Protein AF-A0A811TDB2-F1 (afdb_monomer)

pLDDT: mean 76.18, std 21.45, range [23.61, 97.19]

Structure (mmCIF, N/CA/C/O backbone):
data_AF-A0A811TDB2-F1
#
_entry.id   AF-A0A811TDB2-F1
#
loop_
_atom_site.group_PDB
_atom_site.id
_atom_site.type_symbol
_atom_site.label_atom_id
_atom_site.label_alt_id
_atom_site.label_comp_id
_atom_site.label_asym_id
_atom_site.label_entity_id
_atom_site.label_seq_id
_atom_site.pdbx_PDB_ins_code
_atom_site.Cartn_x
_atom_site.Cartn_y
_atom_site.Cartn_z
_atom_site.occupancy
_atom_site.B_iso_or_equiv
_atom_site.auth_seq_id
_atom_site.auth_comp_id
_atom_site.auth_asym_id
_atom_site.auth_atom_id
_atom_site.pdbx_PDB_model_num
ATOM 1 N N . MET A 1 1 ? 35.603 6.110 -30.743 1.00 74.31 1 MET A N 1
ATOM 2 C CA . MET A 1 1 ? 35.268 5.073 -31.745 1.00 74.31 1 MET A CA 1
ATOM 3 C C . MET A 1 1 ? 35.893 3.766 -31.295 1.00 74.31 1 MET A C 1
ATOM 5 O O . MET A 1 1 ? 37.059 3.781 -30.923 1.00 74.31 1 MET A O 1
ATOM 9 N N . GLY A 1 2 ? 35.122 2.682 -31.241 1.00 77.56 2 GLY A N 1
ATOM 10 C CA . GLY A 1 2 ? 35.653 1.339 -31.007 1.00 77.56 2 GLY A CA 1
ATOM 11 C C . GLY A 1 2 ? 36.126 0.688 -32.310 1.00 77.56 2 GLY A C 1
ATOM 12 O O . GLY A 1 2 ? 36.271 1.361 -33.329 1.00 77.56 2 GLY A O 1
ATOM 13 N N . ARG A 1 3 ? 36.375 -0.626 -32.281 1.00 86.50 3 ARG A N 1
ATOM 14 C CA . ARG A 1 3 ? 36.795 -1.385 -33.470 1.00 86.50 3 ARG A CA 1
ATOM 15 C C . ARG A 1 3 ? 35.679 -1.409 -34.512 1.00 86.50 3 ARG A C 1
ATOM 17 O O . ARG A 1 3 ? 34.558 -1.769 -34.180 1.00 86.50 3 ARG A O 1
ATOM 24 N N . ILE A 1 4 ? 36.000 -1.013 -35.740 1.00 89.75 4 ILE A N 1
ATOM 25 C CA . ILE A 1 4 ? 35.072 -1.058 -36.870 1.00 89.75 4 ILE A CA 1
ATOM 26 C C . ILE A 1 4 ? 35.074 -2.480 -37.421 1.00 89.75 4 ILE A C 1
ATOM 28 O O . ILE A 1 4 ? 36.105 -2.949 -37.901 1.00 89.75 4 ILE A O 1
ATOM 32 N N . ASP A 1 5 ? 33.920 -3.135 -37.372 1.00 89.62 5 ASP A N 1
ATOM 33 C CA . ASP A 1 5 ? 33.742 -4.475 -37.918 1.00 89.62 5 ASP A CA 1
ATOM 34 C C . ASP A 1 5 ? 33.111 -4.383 -39.303 1.00 89.62 5 ASP A C 1
ATOM 36 O O . ASP A 1 5 ? 32.053 -3.775 -39.488 1.00 89.62 5 ASP A O 1
ATOM 40 N N . VAL A 1 6 ? 33.756 -4.997 -40.292 1.00 89.25 6 VAL A N 1
ATOM 41 C CA . VAL A 1 6 ? 33.297 -4.978 -41.682 1.00 89.25 6 VAL A CA 1
ATOM 42 C C . VAL A 1 6 ? 33.141 -6.408 -42.174 1.00 89.25 6 VAL A C 1
ATOM 44 O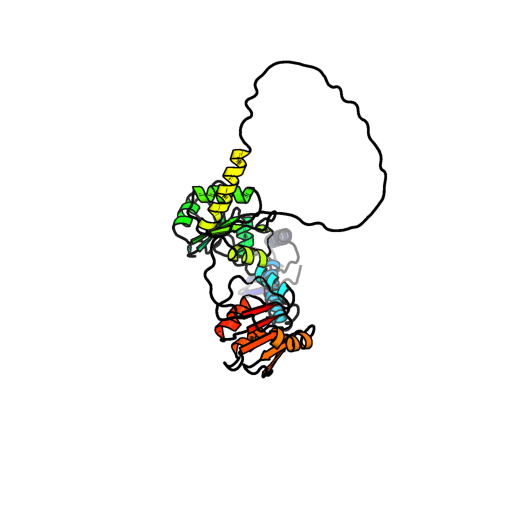 O . VAL A 1 6 ? 34.117 -7.141 -42.303 1.00 89.25 6 VAL A O 1
ATOM 47 N N . ASN A 1 7 ? 31.906 -6.794 -42.485 1.00 90.31 7 ASN A N 1
ATOM 48 C CA . ASN A 1 7 ? 31.605 -8.087 -43.094 1.00 90.31 7 ASN A CA 1
ATOM 49 C C . ASN A 1 7 ? 31.335 -7.891 -44.579 1.00 90.31 7 ASN A C 1
ATOM 51 O O . ASN A 1 7 ? 30.312 -7.311 -44.935 1.00 90.31 7 ASN A O 1
ATOM 55 N N . ILE A 1 8 ? 32.229 -8.383 -45.435 1.00 89.50 8 ILE A N 1
ATOM 56 C CA . ILE A 1 8 ? 32.137 -8.244 -46.893 1.00 89.50 8 ILE A CA 1
ATOM 57 C C . ILE A 1 8 ? 31.931 -9.617 -47.521 1.00 89.50 8 ILE A C 1
ATOM 59 O O . ILE A 1 8 ? 32.607 -10.584 -47.180 1.00 89.50 8 ILE A O 1
ATOM 63 N N . LYS A 1 9 ? 31.022 -9.682 -48.489 1.00 88.50 9 LYS A N 1
ATOM 64 C CA . LYS A 1 9 ? 30.892 -10.788 -49.434 1.00 88.50 9 LYS A CA 1
ATOM 65 C C . LYS A 1 9 ? 31.183 -10.251 -50.827 1.00 88.50 9 LYS A C 1
ATOM 67 O O . LYS A 1 9 ? 30.605 -9.242 -51.232 1.00 88.50 9 LYS A O 1
ATOM 72 N N . SER A 1 10 ? 32.083 -10.913 -51.543 1.00 85.56 10 SER A N 1
ATOM 73 C CA . SER A 1 10 ? 32.428 -10.558 -52.918 1.00 85.56 10 SER A CA 1
ATOM 74 C C . SER A 1 10 ? 31.917 -11.632 -53.868 1.00 85.56 10 SER A C 1
ATOM 76 O O . SER A 1 10 ? 32.096 -12.822 -53.612 1.00 85.56 10 SER A O 1
ATOM 78 N N . SER A 1 11 ? 31.247 -11.220 -54.941 1.00 83.44 11 SER A N 1
ATOM 79 C CA . SER A 1 11 ? 30.780 -12.110 -56.003 1.00 83.44 11 SER A CA 1
ATOM 80 C C . SER A 1 11 ? 30.765 -11.364 -57.335 1.00 83.44 11 SER A C 1
ATOM 82 O O . SER A 1 11 ? 30.323 -10.217 -57.403 1.00 83.44 11 SER A O 1
ATOM 84 N N . ALA A 1 12 ? 31.271 -12.008 -58.391 1.00 76.44 12 ALA A N 1
ATOM 85 C CA . ALA A 1 12 ? 31.285 -11.485 -59.762 1.00 76.44 12 ALA A CA 1
ATOM 86 C C . ALA A 1 12 ? 31.819 -10.036 -59.895 1.00 76.44 12 ALA A C 1
ATOM 88 O O . ALA A 1 12 ? 31.249 -9.213 -60.609 1.00 76.44 12 ALA A O 1
ATOM 89 N N . GLY A 1 13 ? 32.901 -9.703 -59.178 1.00 81.19 13 GLY A N 1
ATOM 90 C CA . GLY A 1 13 ? 33.545 -8.382 -59.247 1.00 81.19 13 GLY A CA 1
ATOM 91 C C . GLY A 1 13 ? 32.824 -7.259 -58.491 1.00 81.19 13 GLY A C 1
ATOM 92 O O . GLY A 1 13 ? 33.271 -6.115 -58.541 1.00 81.19 13 GLY A O 1
ATOM 93 N N . LYS A 1 14 ? 31.739 -7.563 -57.766 1.00 83.62 14 LYS A N 1
ATOM 94 C CA . LYS A 1 14 ? 31.059 -6.633 -56.856 1.00 83.62 14 LYS A CA 1
ATOM 95 C C . LYS A 1 14 ? 31.201 -7.107 -55.414 1.00 83.62 14 LYS A C 1
ATOM 97 O O . LYS A 1 14 ? 31.112 -8.299 -55.126 1.00 83.62 14 LYS A O 1
ATOM 102 N N . SER A 1 15 ? 31.392 -6.158 -54.506 1.00 87.81 15 SER A N 1
ATOM 103 C CA . SER A 1 15 ? 31.511 -6.418 -53.072 1.00 87.81 15 SER A CA 1
ATOM 104 C C . SER A 1 15 ? 30.364 -5.744 -52.337 1.00 87.81 15 SER A C 1
ATOM 106 O O . SER A 1 15 ? 30.145 -4.545 -52.484 1.00 87.81 15 SER A O 1
ATOM 108 N N . THR A 1 16 ? 29.633 -6.519 -51.545 1.00 89.25 16 THR A N 1
ATOM 109 C CA . THR A 1 16 ? 28.540 -6.038 -50.694 1.00 89.25 16 THR A CA 1
ATOM 110 C C . THR A 1 16 ? 28.841 -6.411 -49.257 1.00 89.25 16 THR A C 1
ATOM 112 O O . THR A 1 16 ? 29.278 -7.534 -48.996 1.00 89.25 16 THR A O 1
ATOM 115 N N . GLY A 1 17 ? 28.601 -5.507 -48.316 1.00 90.50 17 GLY A N 1
ATOM 116 C CA . GLY A 1 17 ? 28.924 -5.772 -46.925 1.00 90.50 17 GLY A CA 1
ATOM 117 C C . GLY A 1 17 ? 28.197 -4.880 -45.939 1.00 90.50 17 GLY A C 1
ATOM 118 O O . GLY A 1 17 ? 27.557 -3.902 -46.314 1.00 90.50 17 GLY A O 1
ATOM 119 N N . THR A 1 18 ? 28.310 -5.237 -44.665 1.00 91.88 18 THR A N 1
ATOM 120 C CA . THR A 1 18 ? 27.770 -4.472 -43.541 1.00 91.88 18 THR A CA 1
ATOM 121 C C . THR A 1 18 ? 28.913 -3.948 -42.687 1.00 91.88 18 THR A C 1
ATOM 123 O O . THR A 1 18 ? 29.782 -4.727 -42.285 1.00 91.88 18 THR A O 1
ATOM 126 N N . ILE A 1 19 ? 28.883 -2.652 -42.381 1.00 91.19 19 ILE A N 1
ATOM 127 C CA . ILE A 1 19 ? 29.838 -1.978 -41.499 1.00 91.19 19 ILE A CA 1
ATOM 128 C C . ILE A 1 19 ? 29.154 -1.764 -40.145 1.00 91.19 19 ILE A C 1
ATOM 130 O O . ILE A 1 19 ? 28.069 -1.189 -40.084 1.00 91.19 19 ILE A O 1
ATOM 134 N N . SER A 1 20 ? 29.775 -2.228 -39.065 1.00 90.81 20 SER A N 1
ATOM 135 C CA . SER A 1 20 ? 29.333 -1.995 -37.688 1.00 90.81 20 SER A CA 1
ATOM 136 C C . SER A 1 20 ? 30.367 -1.147 -36.960 1.00 90.81 20 SER A C 1
ATOM 138 O O . SER A 1 20 ? 31.520 -1.546 -36.812 1.00 90.81 20 SER A O 1
ATOM 140 N N . ILE A 1 21 ? 29.953 0.038 -36.508 1.00 90.25 21 ILE A N 1
ATOM 141 C CA . ILE A 1 21 ? 30.828 0.997 -35.828 1.00 90.25 21 ILE A CA 1
ATOM 142 C C . ILE A 1 21 ? 30.331 1.188 -34.393 1.00 90.25 21 ILE A C 1
ATOM 144 O O . ILE A 1 21 ? 29.349 1.899 -34.171 1.00 90.25 21 ILE A O 1
ATOM 148 N N . PRO A 1 22 ? 30.988 0.583 -33.391 1.00 88.12 22 PRO A N 1
ATOM 149 C CA . PRO A 1 22 ? 30.700 0.878 -32.000 1.00 88.12 22 PRO A CA 1
ATOM 150 C C . PRO A 1 22 ? 31.203 2.286 -31.666 1.00 88.12 22 PRO A C 1
ATOM 152 O O . PRO A 1 22 ? 32.390 2.601 -31.787 1.00 88.12 22 PRO A O 1
ATOM 155 N N . SER A 1 23 ? 30.294 3.142 -31.213 1.00 83.81 23 SER A N 1
ATOM 156 C CA . SER A 1 23 ? 30.590 4.517 -30.817 1.00 83.81 23 SER A CA 1
ATOM 157 C C . SER A 1 23 ? 30.381 4.701 -29.316 1.00 83.81 23 SER A C 1
ATOM 159 O O . SER A 1 23 ? 29.419 4.195 -28.742 1.00 83.81 23 SER A O 1
ATOM 161 N N . SER A 1 24 ? 31.290 5.435 -28.675 1.00 85.00 24 SER A N 1
ATOM 162 C CA . SER A 1 24 ? 31.119 5.930 -27.305 1.00 85.00 24 SER A CA 1
ATOM 163 C C . SER A 1 24 ? 30.490 7.326 -27.261 1.00 85.00 24 SER A C 1
ATOM 165 O O . SER A 1 24 ? 30.275 7.834 -26.162 1.00 85.00 24 SER A O 1
ATOM 167 N N . LEU A 1 25 ? 30.229 7.931 -28.423 1.00 85.06 25 LEU A N 1
ATOM 168 C CA . LEU A 1 25 ? 29.674 9.275 -28.565 1.00 85.06 25 LEU A CA 1
ATOM 169 C C . LEU A 1 25 ? 28.184 9.310 -28.208 1.00 85.06 25 LEU A C 1
ATOM 171 O O . LEU A 1 25 ? 27.525 8.268 -28.102 1.00 85.06 25 LEU A O 1
ATOM 175 N N . ASP A 1 26 ? 27.656 10.518 -28.043 1.00 81.06 26 ASP A N 1
ATOM 176 C CA . ASP A 1 26 ? 26.236 10.718 -27.777 1.00 81.06 26 ASP A CA 1
ATOM 177 C C . ASP A 1 26 ? 25.383 10.508 -29.032 1.00 81.06 26 ASP A C 1
ATOM 179 O O . ASP A 1 26 ? 25.883 10.406 -30.157 1.00 81.06 26 ASP A O 1
ATOM 183 N N . LYS A 1 27 ? 24.061 10.398 -28.847 1.00 83.88 27 LYS A N 1
ATOM 184 C CA . LYS A 1 27 ? 23.115 10.096 -29.937 1.00 83.88 27 LYS A CA 1
ATOM 185 C C . LYS A 1 27 ? 23.208 11.110 -31.078 1.00 83.88 27 LYS A C 1
ATOM 187 O O . LYS A 1 27 ? 23.154 10.716 -32.240 1.00 83.88 27 LYS A O 1
ATOM 192 N N . ILE A 1 28 ? 23.375 12.390 -30.746 1.00 86.25 28 ILE A N 1
ATOM 193 C CA . ILE A 1 28 ? 23.476 13.479 -31.725 1.00 86.25 28 ILE A CA 1
ATOM 194 C C . ILE A 1 28 ? 24.771 13.335 -32.529 1.00 86.25 28 ILE A C 1
ATOM 196 O O . ILE A 1 28 ? 24.731 13.230 -33.751 1.00 86.25 28 ILE A O 1
ATOM 200 N N . GLU A 1 29 ? 25.910 13.226 -31.850 1.00 86.69 29 GLU A N 1
ATOM 201 C CA . GLU A 1 29 ? 27.228 13.089 -32.480 1.00 86.69 29 GLU A CA 1
ATOM 202 C C . GLU A 1 29 ? 27.344 11.812 -33.325 1.00 86.69 29 GLU A C 1
ATOM 204 O O . GLU A 1 29 ? 27.870 11.833 -34.437 1.00 86.69 29 GLU A O 1
ATOM 209 N N . THR A 1 30 ? 26.792 10.699 -32.833 1.00 89.38 30 THR A N 1
ATOM 210 C CA . THR A 1 30 ? 26.754 9.426 -33.566 1.00 89.38 30 THR A CA 1
ATOM 211 C C . THR A 1 30 ? 25.885 9.532 -34.821 1.00 89.38 30 THR A C 1
ATOM 213 O O . THR A 1 30 ? 26.233 8.953 -35.847 1.00 89.38 30 THR A O 1
ATOM 216 N N . SER A 1 31 ? 24.794 10.303 -34.776 1.00 89.12 31 SER A N 1
ATOM 217 C CA . SER A 1 31 ? 23.929 10.531 -35.943 1.00 89.12 31 SER A CA 1
ATOM 218 C C . SER A 1 31 ? 24.616 11.395 -37.001 1.00 89.12 31 SER A C 1
ATOM 220 O O . SER A 1 31 ? 24.553 11.074 -38.185 1.00 89.12 31 SER A O 1
ATOM 222 N N . VAL A 1 32 ? 25.332 12.445 -36.583 1.00 90.38 32 VAL A N 1
ATOM 223 C CA . VAL A 1 32 ? 26.129 13.288 -37.492 1.00 90.38 32 VAL A CA 1
ATOM 224 C C . VAL A 1 32 ? 27.234 12.476 -38.168 1.00 90.38 32 VAL A C 1
ATOM 226 O O . VAL A 1 32 ? 27.446 12.593 -39.376 1.00 90.38 32 VAL A O 1
ATOM 229 N N . LEU A 1 33 ? 27.915 11.608 -37.416 1.00 89.81 33 LEU A N 1
ATOM 230 C CA . LEU A 1 33 ? 28.925 10.714 -37.977 1.00 89.81 33 LEU A CA 1
ATOM 231 C C . LEU A 1 33 ? 28.322 9.721 -38.979 1.00 89.81 33 LEU A C 1
ATOM 233 O O . LEU A 1 33 ? 28.899 9.509 -40.042 1.00 89.81 33 LEU A O 1
ATOM 237 N N . ALA A 1 34 ? 27.172 9.125 -38.658 1.00 90.44 34 ALA A N 1
ATOM 238 C CA . ALA A 1 34 ? 26.494 8.197 -39.557 1.00 90.44 34 ALA A CA 1
ATOM 239 C C . ALA A 1 34 ? 26.111 8.887 -40.877 1.00 90.44 34 ALA A C 1
ATOM 241 O O . ALA A 1 34 ? 26.430 8.367 -41.944 1.00 90.44 34 ALA A O 1
ATOM 242 N N . ALA A 1 35 ? 25.535 10.092 -40.804 1.00 91.38 35 ALA A N 1
ATOM 243 C CA . ALA A 1 35 ? 25.214 10.904 -41.981 1.00 91.38 35 ALA A CA 1
ATOM 244 C C . ALA A 1 35 ? 26.464 11.265 -42.795 1.00 91.38 35 ALA A C 1
ATOM 246 O O . ALA A 1 35 ? 26.443 11.230 -44.020 1.00 91.38 35 ALA A O 1
ATOM 247 N N . SER A 1 36 ? 27.585 11.541 -42.125 1.00 91.69 36 SER A N 1
ATOM 248 C CA . SER A 1 36 ? 28.857 11.812 -42.804 1.00 91.69 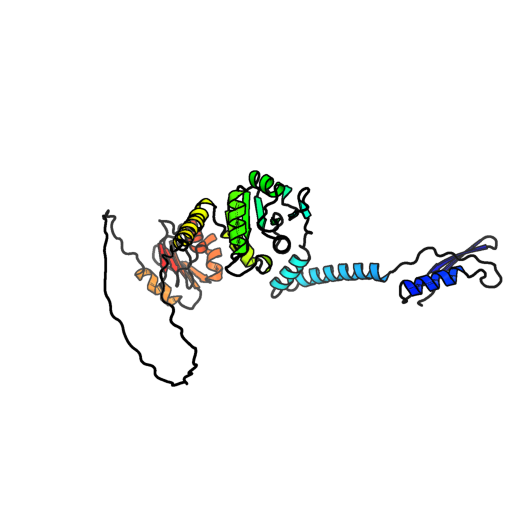36 SER A CA 1
ATOM 249 C C . SER A 1 36 ? 29.356 10.588 -43.585 1.00 91.69 36 SER A C 1
ATOM 251 O O . SER A 1 36 ? 29.844 10.725 -44.703 1.00 91.69 36 SER A O 1
ATOM 253 N N . LEU A 1 37 ? 29.196 9.375 -43.047 1.00 89.81 37 LEU A N 1
ATOM 254 C CA . LEU A 1 37 ? 29.610 8.138 -43.724 1.00 89.81 37 LEU A CA 1
ATOM 255 C C . LEU A 1 37 ? 28.739 7.800 -44.938 1.00 89.81 37 LEU A C 1
ATOM 257 O O . LEU A 1 37 ? 29.227 7.194 -45.886 1.00 89.81 37 LEU A O 1
ATOM 261 N N . GLU A 1 38 ? 27.475 8.214 -44.934 1.00 92.50 38 GLU A N 1
ATOM 262 C CA . GLU A 1 38 ? 26.554 8.053 -46.065 1.00 92.50 38 GLU A CA 1
ATOM 263 C C . GLU A 1 38 ? 26.951 8.914 -47.278 1.00 92.50 38 GLU A C 1
ATOM 265 O O . GLU A 1 38 ? 26.619 8.577 -48.411 1.00 92.50 38 GLU A O 1
ATOM 270 N N . THR A 1 39 ? 27.737 9.978 -47.074 1.00 91.19 39 THR A N 1
ATOM 271 C CA . THR A 1 39 ? 28.241 10.817 -48.175 1.00 91.19 39 THR A CA 1
ATOM 272 C C . THR A 1 39 ? 29.425 10.208 -48.935 1.00 91.19 39 THR A C 1
ATOM 274 O O . THR A 1 39 ? 29.844 10.756 -49.953 1.00 91.19 39 THR A O 1
ATOM 277 N N . ILE A 1 40 ? 29.976 9.081 -48.469 1.00 90.56 40 ILE A N 1
ATOM 278 C CA . ILE A 1 40 ? 31.114 8.418 -49.115 1.00 90.56 40 ILE A CA 1
ATOM 279 C C . ILE A 1 40 ? 30.643 7.699 -50.385 1.00 90.56 40 ILE A C 1
ATOM 281 O O . ILE A 1 40 ? 29.962 6.674 -50.338 1.00 90.56 40 ILE A O 1
ATOM 285 N N . ASP A 1 41 ? 31.085 8.205 -51.530 1.00 91.81 41 ASP A N 1
ATOM 286 C CA . ASP A 1 41 ? 30.780 7.698 -52.870 1.00 91.81 41 ASP A CA 1
ATOM 287 C C . ASP A 1 41 ? 31.856 6.740 -53.421 1.00 91.81 41 ASP A C 1
ATOM 289 O O . ASP A 1 41 ? 31.705 6.153 -54.499 1.00 91.81 41 ASP A O 1
ATOM 293 N N . ARG A 1 42 ? 32.969 6.569 -52.695 1.00 90.06 42 ARG A N 1
ATOM 294 C CA . ARG A 1 42 ? 34.119 5.782 -53.154 1.00 90.06 42 ARG A CA 1
ATOM 295 C C . ARG A 1 42 ? 34.890 5.125 -52.017 1.00 90.06 42 ARG A C 1
ATOM 297 O O . ARG A 1 42 ? 35.242 5.773 -51.035 1.00 90.06 42 ARG A O 1
ATOM 304 N N . ILE A 1 43 ? 35.244 3.853 -52.200 1.00 87.38 43 ILE A N 1
ATOM 305 C CA . ILE A 1 43 ? 36.133 3.106 -51.302 1.00 87.38 43 ILE A CA 1
ATOM 306 C C . ILE A 1 43 ? 37.265 2.512 -52.144 1.00 87.38 43 ILE A C 1
ATOM 308 O O . ILE A 1 43 ? 37.061 1.612 -52.962 1.00 87.38 43 ILE A O 1
ATOM 312 N N . GLY A 1 44 ? 38.480 3.027 -51.947 1.00 85.81 44 GLY A N 1
ATOM 313 C CA . GLY A 1 44 ? 39.629 2.673 -52.779 1.00 85.81 44 GLY A CA 1
ATOM 314 C C . GLY A 1 44 ? 39.413 3.090 -54.245 1.00 85.81 44 GLY A C 1
ATOM 315 O O . GLY A 1 44 ? 38.963 4.209 -54.492 1.00 85.81 44 GLY A O 1
ATOM 316 N N . PRO A 1 45 ? 39.721 2.228 -55.234 1.00 86.50 45 PRO A N 1
ATOM 317 C CA . PRO A 1 45 ? 39.514 2.543 -56.649 1.00 86.50 45 PRO A CA 1
ATOM 318 C C . PRO A 1 45 ? 38.058 2.358 -57.119 1.00 86.50 45 PRO A C 1
ATOM 320 O O . PRO A 1 45 ? 37.739 2.705 -58.254 1.00 86.50 45 PRO A O 1
ATOM 323 N N . CYS A 1 46 ? 37.177 1.805 -56.280 1.00 86.06 46 CYS A N 1
ATOM 324 C CA . CYS A 1 46 ? 35.824 1.408 -56.665 1.00 86.06 46 CYS A CA 1
ATOM 325 C C . CYS A 1 46 ? 34.776 2.425 -56.202 1.00 86.06 46 CYS A C 1
ATOM 327 O O . CYS A 1 46 ? 34.837 2.933 -55.081 1.00 86.06 46 CYS A O 1
ATOM 329 N N . VAL A 1 47 ? 33.772 2.665 -57.048 1.00 88.62 47 VAL A N 1
ATOM 330 C CA . VAL A 1 47 ? 32.570 3.423 -56.672 1.00 88.62 47 VAL A CA 1
ATOM 331 C C . VAL A 1 47 ? 31.774 2.613 -55.650 1.00 88.62 47 VAL A C 1
ATOM 333 O O . VAL A 1 47 ? 31.584 1.406 -55.822 1.00 88.62 47 VAL A O 1
ATOM 336 N N . SER A 1 48 ? 31.315 3.273 -54.593 1.00 89.56 48 SER A N 1
ATOM 337 C CA . SER A 1 48 ? 30.555 2.659 -53.508 1.00 89.56 48 SER A CA 1
ATOM 338 C C . SER A 1 48 ? 29.338 3.494 -53.152 1.00 89.56 48 SER A C 1
ATOM 340 O O . SER A 1 48 ? 29.336 4.710 -53.297 1.00 89.56 48 SER A O 1
ATOM 342 N N . THR A 1 49 ? 28.317 2.840 -52.617 1.00 90.75 49 THR A N 1
ATOM 343 C CA . THR A 1 49 ? 27.178 3.517 -52.001 1.00 90.75 49 THR A CA 1
ATOM 344 C C . THR A 1 49 ? 27.051 2.985 -50.587 1.00 90.75 49 THR A C 1
ATOM 346 O O . THR A 1 49 ? 26.950 1.773 -50.389 1.00 90.75 49 THR A O 1
ATOM 349 N N . ILE A 1 50 ? 27.106 3.885 -49.612 1.00 92.25 50 ILE A N 1
ATOM 350 C CA . ILE A 1 50 ? 26.891 3.571 -48.202 1.00 92.25 50 ILE A CA 1
ATOM 351 C C . ILE A 1 50 ? 25.518 4.117 -47.830 1.00 92.25 50 ILE A C 1
ATOM 353 O O . ILE A 1 50 ? 25.174 5.216 -48.238 1.00 92.25 50 ILE A O 1
ATOM 357 N N . SER A 1 51 ? 24.737 3.350 -47.076 1.00 91.94 51 SER A N 1
ATOM 358 C CA . SER A 1 51 ? 23.446 3.788 -46.541 1.00 91.94 51 SER A CA 1
ATOM 359 C C . SER A 1 51 ? 23.336 3.400 -45.074 1.00 91.94 51 SER A C 1
ATOM 361 O O . SER A 1 51 ? 23.734 2.288 -44.699 1.00 91.94 51 SER A O 1
ATOM 363 N N . ILE A 1 52 ? 22.772 4.273 -44.244 1.00 92.88 52 ILE A N 1
ATOM 364 C CA . ILE A 1 52 ? 22.603 3.991 -42.813 1.00 92.88 52 ILE A CA 1
ATOM 365 C C . ILE A 1 52 ? 21.463 2.985 -42.628 1.00 92.88 52 ILE A C 1
ATOM 367 O O . ILE A 1 52 ? 20.318 3.254 -42.976 1.00 92.88 52 ILE A O 1
ATOM 371 N N . SER A 1 53 ? 21.754 1.821 -42.042 1.00 91.19 53 SER A N 1
ATOM 372 C CA . SER A 1 53 ? 20.726 0.809 -41.755 1.00 91.19 53 SER A CA 1
ATOM 373 C C . SER A 1 53 ? 19.986 1.075 -40.444 1.00 91.19 53 SER A C 1
ATOM 375 O O . SER A 1 53 ? 18.761 1.013 -40.394 1.00 91.19 53 SER A O 1
ATOM 377 N N . ARG A 1 54 ? 20.727 1.345 -39.363 1.00 87.56 54 ARG A N 1
ATOM 378 C CA . ARG A 1 54 ? 20.190 1.649 -38.031 1.00 87.56 54 ARG A CA 1
ATOM 379 C C . ARG A 1 54 ? 21.246 2.292 -37.136 1.00 87.56 54 ARG A C 1
ATOM 381 O O . ARG A 1 54 ? 22.421 1.939 -37.212 1.00 87.56 54 ARG A O 1
ATOM 388 N N . VAL A 1 55 ? 20.808 3.175 -36.241 1.00 86.94 55 VAL A N 1
ATOM 389 C CA . VAL A 1 55 ? 21.621 3.742 -35.153 1.00 86.94 55 VAL A CA 1
ATOM 390 C C . VAL A 1 55 ? 20.990 3.312 -33.831 1.00 86.94 55 VAL A C 1
ATOM 392 O O . VAL A 1 55 ? 19.829 3.621 -33.573 1.00 86.94 55 VAL A O 1
ATOM 395 N N . GLU A 1 56 ? 21.724 2.562 -33.008 1.00 81.19 56 GLU A N 1
ATOM 396 C CA . GLU A 1 56 ? 21.164 1.865 -31.842 1.00 81.19 56 GLU A CA 1
ATOM 397 C C . GLU A 1 56 ? 21.951 2.184 -30.558 1.00 81.19 56 GLU A C 1
ATOM 399 O O . GLU A 1 56 ? 23.170 2.017 -30.493 1.00 81.19 56 GLU A O 1
ATOM 404 N N . ASP A 1 57 ? 21.254 2.639 -29.511 1.00 80.94 57 ASP A N 1
ATOM 405 C CA . ASP A 1 57 ? 21.858 2.919 -28.202 1.00 80.94 57 ASP A CA 1
ATOM 406 C C . ASP A 1 57 ? 21.902 1.651 -27.339 1.00 80.94 57 ASP A C 1
ATOM 408 O O . ASP A 1 57 ? 20.994 1.353 -26.553 1.00 80.94 57 ASP A O 1
ATOM 412 N N . VAL A 1 58 ? 23.016 0.929 -27.442 1.00 74.00 58 VAL A N 1
ATOM 413 C CA . VAL A 1 58 ? 23.277 -0.289 -26.663 1.00 74.00 58 VAL A CA 1
ATOM 414 C C . VAL A 1 58 ? 23.394 -0.046 -25.150 1.00 74.00 58 VAL A C 1
ATOM 416 O O . VAL A 1 58 ? 23.282 -1.002 -24.378 1.00 74.00 58 VAL A O 1
ATOM 419 N N . ARG A 1 59 ? 23.583 1.202 -24.681 1.00 69.62 59 ARG A N 1
ATOM 420 C CA . ARG A 1 59 ? 23.634 1.522 -23.240 1.00 69.62 59 ARG A CA 1
ATOM 421 C C . ARG A 1 59 ? 22.255 1.433 -22.600 1.00 69.62 59 ARG A C 1
ATOM 423 O O . ARG A 1 59 ? 22.169 1.145 -21.412 1.00 69.62 59 ARG A O 1
ATOM 430 N N . SER A 1 60 ? 21.187 1.701 -23.349 1.00 63.94 60 SER A N 1
ATOM 431 C CA . SER A 1 60 ? 19.811 1.583 -22.847 1.00 63.94 60 SER A CA 1
ATOM 432 C C . SER A 1 60 ? 19.421 0.116 -22.604 1.00 63.94 60 SER A C 1
ATOM 434 O O . SER A 1 60 ? 18.923 -0.225 -21.532 1.00 63.94 60 SER A O 1
ATOM 436 N N . SER A 1 61 ? 19.770 -0.768 -23.543 1.00 64.75 61 SER A N 1
ATOM 437 C CA . SER A 1 61 ? 19.525 -2.212 -23.448 1.00 64.75 61 SER A CA 1
ATOM 438 C C . SER A 1 61 ? 20.393 -2.887 -22.373 1.00 64.75 61 SER A C 1
ATOM 440 O O . SER A 1 61 ? 19.877 -3.608 -21.517 1.00 64.75 61 SER A O 1
ATOM 442 N N . LYS A 1 62 ? 21.697 -2.565 -22.309 1.00 72.44 62 LYS A N 1
ATOM 443 C CA . LYS A 1 62 ? 22.585 -3.068 -21.243 1.00 72.44 62 LYS A CA 1
ATOM 444 C C . LYS A 1 62 ? 22.198 -2.557 -19.858 1.00 72.44 62 LYS A C 1
ATOM 446 O O . LYS A 1 62 ? 22.266 -3.324 -18.907 1.00 72.44 62 LYS A O 1
ATOM 451 N N . ARG A 1 63 ? 21.751 -1.299 -19.719 1.00 72.38 63 ARG A N 1
ATOM 452 C CA . ARG A 1 63 ? 21.243 -0.786 -18.432 1.00 72.38 63 ARG A CA 1
ATOM 453 C C . ARG A 1 63 ? 20.075 -1.619 -17.917 1.00 72.38 63 ARG A C 1
ATOM 455 O O . ARG A 1 63 ? 20.056 -1.938 -16.736 1.00 72.38 63 ARG A O 1
ATOM 462 N N . LYS A 1 64 ? 19.150 -2.024 -18.792 1.00 71.56 64 LYS A N 1
ATOM 463 C CA . LYS A 1 64 ? 18.030 -2.893 -18.412 1.00 71.56 64 LYS A CA 1
ATOM 464 C C . LYS A 1 64 ? 18.513 -4.257 -17.907 1.00 71.56 64 LYS A C 1
ATOM 466 O O . LYS A 1 64 ? 18.126 -4.666 -16.822 1.00 71.56 64 LYS A O 1
ATOM 471 N N . GLN A 1 65 ? 19.447 -4.890 -18.619 1.00 78.62 65 GLN A N 1
ATOM 472 C CA . GLN A 1 65 ? 20.061 -6.153 -18.183 1.00 78.62 65 GLN A CA 1
ATOM 473 C C . GLN A 1 65 ? 20.822 -6.023 -16.855 1.00 78.62 65 GLN A C 1
ATOM 475 O O . GLN A 1 65 ? 20.759 -6.921 -16.021 1.00 78.62 65 GLN A O 1
ATOM 480 N N . VAL A 1 66 ? 21.519 -4.904 -16.634 1.00 74.06 66 VAL A N 1
ATOM 481 C CA . VAL A 1 66 ? 22.208 -4.612 -15.367 1.00 74.06 66 VAL A CA 1
ATOM 482 C C . VAL A 1 66 ? 21.205 -4.449 -14.227 1.00 74.06 66 VAL A C 1
ATOM 484 O O . VAL A 1 66 ? 21.425 -4.996 -13.152 1.00 74.06 66 VAL A O 1
ATOM 487 N N . ILE A 1 67 ? 20.090 -3.753 -14.460 1.00 74.31 67 ILE A N 1
ATOM 488 C CA . ILE A 1 67 ? 19.016 -3.587 -13.473 1.00 74.31 67 ILE A CA 1
ATOM 489 C C . ILE A 1 67 ? 18.379 -4.938 -13.133 1.00 74.31 67 ILE A C 1
ATOM 491 O O . ILE A 1 67 ? 18.226 -5.258 -11.957 1.00 74.31 67 ILE A O 1
ATOM 495 N N . ASP A 1 68 ? 18.045 -5.750 -14.134 1.00 77.19 68 ASP A N 1
ATOM 496 C CA . ASP A 1 68 ? 17.424 -7.060 -13.914 1.00 77.19 68 ASP A CA 1
ATOM 497 C C . ASP A 1 68 ? 18.391 -8.031 -13.217 1.00 77.19 68 ASP A C 1
ATOM 499 O O . ASP A 1 68 ? 17.996 -8.756 -12.302 1.00 77.19 68 ASP A O 1
ATOM 503 N N . ARG A 1 69 ? 19.687 -7.985 -13.556 1.00 85.38 69 ARG A N 1
ATOM 504 C CA . ARG A 1 69 ? 20.713 -8.768 -12.856 1.00 85.38 69 ARG A CA 1
ATOM 505 C C . ARG A 1 69 ? 20.922 -8.296 -11.418 1.00 85.38 69 ARG A C 1
ATOM 507 O O . ARG A 1 69 ? 21.071 -9.138 -10.539 1.00 85.38 69 ARG A O 1
ATOM 514 N N . ALA A 1 70 ? 20.911 -6.989 -11.165 1.00 75.69 70 ALA A N 1
ATOM 515 C CA . ALA A 1 70 ? 21.012 -6.438 -9.815 1.00 75.69 70 ALA A CA 1
ATOM 516 C C . ALA A 1 70 ? 19.818 -6.857 -8.943 1.00 75.69 70 ALA A C 1
ATOM 518 O O . ALA A 1 70 ? 20.018 -7.245 -7.796 1.00 75.69 70 ALA A O 1
ATOM 519 N N . LYS A 1 71 ? 18.597 -6.865 -9.499 1.00 75.38 71 LYS A N 1
ATOM 520 C CA . LYS A 1 71 ? 17.406 -7.395 -8.813 1.00 75.38 71 LYS A CA 1
ATOM 521 C C . LYS A 1 71 ? 17.583 -8.861 -8.422 1.00 75.38 71 LYS A C 1
ATOM 523 O O . LYS A 1 71 ? 17.311 -9.204 -7.280 1.00 75.38 71 LYS A O 1
ATOM 528 N N . ALA A 1 72 ? 18.070 -9.698 -9.339 1.00 76.81 72 ALA A N 1
ATOM 529 C CA . ALA A 1 72 ? 18.317 -11.113 -9.062 1.00 76.81 72 ALA A CA 1
ATOM 530 C C . ALA A 1 72 ? 19.377 -11.320 -7.964 1.00 76.81 72 ALA A C 1
ATOM 532 O O . ALA A 1 72 ? 19.138 -12.064 -7.027 1.00 76.81 72 ALA A O 1
ATOM 533 N N . ILE A 1 73 ? 20.505 -10.602 -8.027 1.00 75.12 73 ILE A N 1
ATOM 534 C CA . ILE A 1 73 ? 21.572 -10.685 -7.010 1.00 75.12 73 ILE A CA 1
ATOM 535 C C . ILE A 1 73 ? 21.056 -10.296 -5.622 1.00 75.12 73 ILE A C 1
ATOM 537 O O . ILE A 1 73 ? 21.421 -10.914 -4.628 1.00 75.12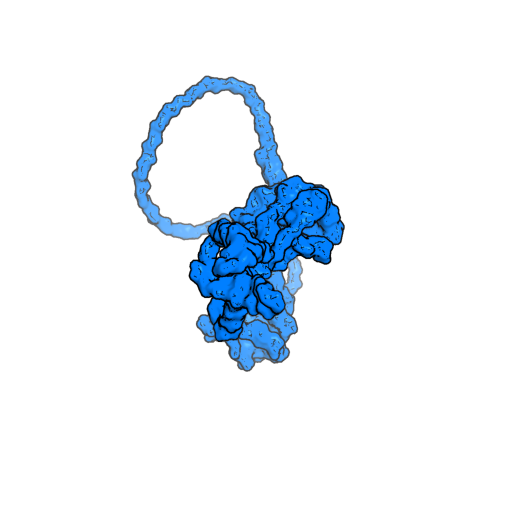 73 ILE A O 1
ATOM 541 N N . ILE A 1 74 ? 20.215 -9.265 -5.551 1.00 65.44 74 ILE A N 1
ATOM 542 C CA . ILE A 1 74 ? 19.606 -8.833 -4.295 1.00 65.44 74 ILE A CA 1
ATOM 543 C C . ILE A 1 74 ? 18.694 -9.931 -3.743 1.00 65.44 74 ILE A C 1
ATOM 545 O O . ILE A 1 74 ? 18.787 -10.230 -2.560 1.00 65.44 74 ILE A O 1
ATOM 549 N N . ILE A 1 75 ? 17.857 -10.545 -4.585 1.00 69.12 75 ILE A N 1
ATOM 550 C CA . ILE A 1 75 ? 16.987 -11.663 -4.187 1.00 69.12 75 ILE A CA 1
ATOM 551 C C . ILE A 1 75 ? 17.822 -12.825 -3.625 1.00 69.12 75 ILE A C 1
ATOM 553 O O . ILE A 1 75 ? 17.526 -13.290 -2.531 1.00 69.12 75 ILE A O 1
ATOM 557 N N . ASP A 1 76 ? 18.905 -13.207 -4.307 1.00 72.31 76 ASP A N 1
ATOM 558 C CA . ASP A 1 76 ? 19.787 -14.300 -3.872 1.00 72.31 76 ASP A CA 1
ATOM 559 C C . ASP A 1 76 ? 20.503 -13.979 -2.538 1.00 72.31 76 ASP A C 1
ATOM 561 O O . ASP A 1 76 ? 20.618 -14.832 -1.662 1.00 72.31 76 ASP A O 1
ATOM 565 N N . LEU A 1 77 ? 20.952 -12.733 -2.338 1.00 62.84 77 LEU A N 1
ATOM 566 C CA . LEU A 1 77 ? 21.585 -12.283 -1.086 1.00 62.84 77 LEU A CA 1
ATOM 567 C C . LEU A 1 77 ? 20.613 -12.242 0.104 1.00 62.84 77 LEU A C 1
ATOM 569 O O . LEU A 1 77 ? 21.043 -12.369 1.253 1.00 62.84 77 LEU A O 1
ATOM 573 N N . PHE A 1 78 ? 19.319 -12.039 -0.159 1.00 54.56 78 PHE A N 1
ATOM 574 C CA . PHE A 1 78 ? 18.276 -12.030 0.867 1.00 54.56 78 PHE A CA 1
ATOM 575 C C . PHE A 1 78 ? 17.956 -13.429 1.406 1.00 54.56 78 PHE A C 1
ATOM 577 O O . PHE A 1 78 ? 17.544 -13.529 2.563 1.00 54.56 78 PHE A O 1
ATOM 584 N N . ASP A 1 79 ? 18.180 -14.485 0.620 1.00 56.81 79 ASP A N 1
ATOM 585 C CA . ASP A 1 79 ? 17.948 -15.867 1.054 1.00 56.81 79 ASP A CA 1
ATOM 586 C C . ASP A 1 79 ? 19.054 -16.395 1.996 1.00 56.81 79 ASP A C 1
ATOM 588 O O . ASP A 1 79 ? 18.789 -17.296 2.791 1.00 56.81 79 ASP A O 1
ATOM 592 N N . GLU A 1 80 ? 20.265 -15.809 1.998 1.00 57.28 80 GLU A N 1
ATOM 593 C CA . GLU A 1 80 ? 21.390 -16.288 2.830 1.00 57.28 80 GLU A CA 1
ATOM 594 C C . GLU A 1 80 ? 21.633 -15.524 4.152 1.00 57.28 80 GLU A C 1
ATOM 596 O O . GLU A 1 80 ? 22.321 -16.044 5.028 1.00 57.28 80 GLU A O 1
ATOM 601 N N . ASN A 1 81 ? 21.054 -14.335 4.377 1.00 49.41 81 ASN A N 1
ATOM 602 C CA . ASN A 1 81 ? 21.245 -13.575 5.628 1.00 49.41 81 ASN A CA 1
ATOM 603 C C . ASN A 1 81 ? 19.907 -13.187 6.277 1.00 49.41 81 ASN A C 1
ATOM 605 O O . ASN A 1 81 ? 19.236 -12.247 5.856 1.00 49.41 81 ASN A O 1
ATOM 609 N N . VAL A 1 82 ? 19.520 -13.898 7.341 1.00 56.03 82 VAL A N 1
ATOM 610 C CA . VAL A 1 82 ? 18.153 -13.858 7.904 1.00 56.03 82 VAL A CA 1
ATOM 611 C C . VAL A 1 82 ? 17.948 -12.859 9.059 1.00 56.03 82 VAL A C 1
ATOM 613 O O . VAL A 1 82 ? 16.802 -12.622 9.429 1.00 56.03 82 VAL A O 1
ATOM 616 N N . LEU A 1 83 ? 18.971 -12.207 9.633 1.00 50.16 83 LEU A N 1
ATOM 617 C CA . LEU A 1 83 ? 18.771 -11.519 10.930 1.00 50.16 83 LEU A CA 1
ATOM 618 C C . LEU A 1 83 ? 18.673 -9.979 10.962 1.00 50.16 83 LEU A C 1
ATOM 620 O O . LEU A 1 83 ? 18.164 -9.468 11.953 1.00 50.16 83 LEU A O 1
ATOM 624 N N . GLU A 1 84 ? 18.998 -9.231 9.904 1.00 52.47 84 GLU A N 1
ATOM 625 C CA . GLU A 1 84 ? 18.752 -7.761 9.853 1.00 52.47 84 GLU A CA 1
ATOM 626 C C . GLU A 1 84 ? 17.798 -7.340 8.712 1.00 52.47 84 GLU A C 1
ATOM 628 O O . GLU A 1 84 ? 17.483 -6.170 8.499 1.00 52.47 84 GLU A O 1
ATOM 633 N N . SER A 1 85 ? 17.275 -8.329 7.989 1.00 53.03 85 SER A N 1
ATOM 634 C CA . SER A 1 85 ? 16.704 -8.187 6.649 1.00 53.03 85 SER A CA 1
ATOM 635 C C . SER A 1 85 ? 15.243 -7.751 6.606 1.00 53.03 85 SER A C 1
ATOM 637 O O . SER A 1 85 ? 14.732 -7.498 5.519 1.00 53.03 85 SER A O 1
ATOM 639 N N . GLN A 1 86 ? 14.535 -7.641 7.732 1.00 57.28 86 GLN A N 1
ATOM 640 C CA . GLN A 1 86 ? 13.087 -7.393 7.701 1.00 57.28 86 GLN A CA 1
ATOM 641 C C . GLN A 1 86 ? 12.734 -6.006 7.150 1.00 57.28 86 GLN A C 1
ATOM 643 O O . GLN A 1 86 ? 11.844 -5.896 6.311 1.00 57.28 86 GLN A O 1
ATOM 648 N N . GLU A 1 87 ? 13.450 -4.952 7.546 1.00 52.75 87 GLU A N 1
ATOM 649 C CA . GLU A 1 87 ? 13.113 -3.594 7.101 1.00 52.75 87 GLU A CA 1
ATOM 650 C C . GLU A 1 87 ? 13.520 -3.345 5.640 1.00 52.75 87 GLU A C 1
ATOM 652 O O . GLU A 1 87 ? 12.770 -2.734 4.877 1.00 52.75 87 GLU A O 1
ATOM 657 N N . ILE A 1 88 ? 14.669 -3.878 5.211 1.00 56.75 88 ILE A N 1
ATOM 658 C CA . ILE A 1 88 ? 15.135 -3.747 3.823 1.00 56.75 88 ILE A CA 1
ATOM 659 C C . ILE A 1 88 ? 14.291 -4.631 2.893 1.00 56.75 88 ILE A C 1
ATOM 661 O O . ILE A 1 88 ? 13.881 -4.165 1.831 1.00 56.75 88 ILE A O 1
ATOM 665 N N . THR A 1 89 ? 13.934 -5.851 3.313 1.00 60.12 89 THR A N 1
ATOM 666 C CA . THR A 1 89 ? 12.996 -6.716 2.573 1.00 60.12 89 THR A CA 1
ATOM 667 C C . THR A 1 89 ? 11.641 -6.040 2.417 1.00 60.12 89 THR A C 1
ATOM 669 O O . THR A 1 89 ? 11.076 -6.073 1.329 1.00 60.12 89 THR A O 1
ATOM 672 N N . GLU A 1 90 ? 11.116 -5.394 3.462 1.00 61.59 90 GLU A N 1
ATOM 673 C CA . GLU A 1 90 ? 9.855 -4.654 3.363 1.00 61.59 90 GLU A CA 1
ATOM 674 C C . GLU A 1 90 ? 9.968 -3.454 2.418 1.00 61.59 90 GLU A C 1
ATOM 676 O O . GLU A 1 90 ? 9.092 -3.274 1.576 1.00 61.59 90 GLU A O 1
ATOM 681 N N . ARG A 1 91 ? 11.061 -2.679 2.448 1.00 58.16 91 ARG A N 1
ATOM 682 C CA . ARG A 1 91 ? 11.249 -1.569 1.492 1.00 58.16 91 ARG A CA 1
ATOM 683 C C . ARG A 1 91 ? 11.404 -2.046 0.048 1.00 58.16 91 ARG A C 1
ATOM 685 O O . ARG A 1 91 ? 10.863 -1.414 -0.856 1.00 58.16 91 ARG A O 1
ATOM 692 N N . VAL A 1 92 ? 12.086 -3.168 -0.181 1.00 60.38 92 VAL A N 1
ATOM 693 C CA . VAL A 1 92 ? 12.237 -3.767 -1.517 1.00 60.38 92 VAL A CA 1
ATOM 694 C C . VAL A 1 92 ? 10.918 -4.388 -1.992 1.00 60.38 92 VAL A C 1
ATOM 696 O O . VAL A 1 92 ? 10.519 -4.164 -3.133 1.00 60.38 92 VAL A O 1
ATOM 699 N N . LYS A 1 93 ? 10.170 -5.079 -1.119 1.00 59.34 93 LYS A N 1
ATOM 700 C CA . LYS A 1 93 ? 8.808 -5.556 -1.413 1.00 59.34 93 LYS A CA 1
ATOM 701 C C . LYS A 1 93 ? 7.869 -4.398 -1.727 1.00 59.34 93 LYS A C 1
ATOM 703 O O . LYS A 1 93 ? 7.121 -4.499 -2.689 1.00 59.34 93 LYS A O 1
ATOM 708 N N . GLN A 1 94 ? 7.921 -3.301 -0.974 1.00 61.00 94 GLN A N 1
ATOM 709 C CA . GLN A 1 94 ? 7.139 -2.091 -1.250 1.00 61.00 94 GLN A CA 1
ATOM 710 C C . GLN A 1 94 ? 7.517 -1.473 -2.600 1.00 61.00 94 GLN A C 1
ATOM 712 O O . GLN A 1 94 ? 6.626 -1.108 -3.357 1.00 61.00 94 GLN A O 1
ATOM 717 N N . ALA A 1 95 ? 8.808 -1.422 -2.948 1.00 59.81 95 ALA A N 1
ATOM 718 C CA . ALA A 1 95 ? 9.272 -0.897 -4.236 1.00 59.81 95 ALA A CA 1
ATOM 719 C C . ALA A 1 95 ? 8.826 -1.748 -5.441 1.00 59.81 95 ALA A C 1
ATOM 721 O O . ALA A 1 95 ? 8.630 -1.212 -6.528 1.00 59.81 95 ALA A O 1
ATOM 722 N N . VAL A 1 96 ? 8.642 -3.061 -5.258 1.00 58.38 96 VAL A N 1
ATOM 723 C CA . VAL A 1 96 ? 8.102 -3.972 -6.287 1.00 58.38 96 VAL A CA 1
ATOM 724 C C . VAL A 1 96 ? 6.561 -3.992 -6.297 1.00 58.38 96 VAL A C 1
ATOM 726 O O . VAL A 1 96 ? 5.965 -4.363 -7.303 1.00 58.38 96 VAL A O 1
ATOM 729 N N . ARG A 1 97 ? 5.900 -3.571 -5.208 1.00 59.66 97 ARG A N 1
ATOM 730 C CA . ARG A 1 97 ? 4.432 -3.588 -5.015 1.00 59.66 97 ARG A CA 1
ATOM 731 C C . ARG A 1 97 ? 3.711 -2.296 -5.400 1.00 59.66 97 ARG A C 1
ATOM 733 O O . ARG A 1 97 ? 2.537 -2.151 -5.069 1.00 59.66 97 ARG A O 1
ATOM 740 N N . ILE A 1 98 ? 4.371 -1.362 -6.073 1.00 59.31 98 ILE A N 1
ATOM 741 C CA . ILE A 1 98 ? 3.694 -0.153 -6.546 1.00 59.31 98 ILE A CA 1
ATOM 742 C C . ILE A 1 98 ? 2.867 -0.548 -7.770 1.00 59.31 98 ILE A C 1
ATOM 744 O O . ILE A 1 98 ? 3.369 -0.572 -8.889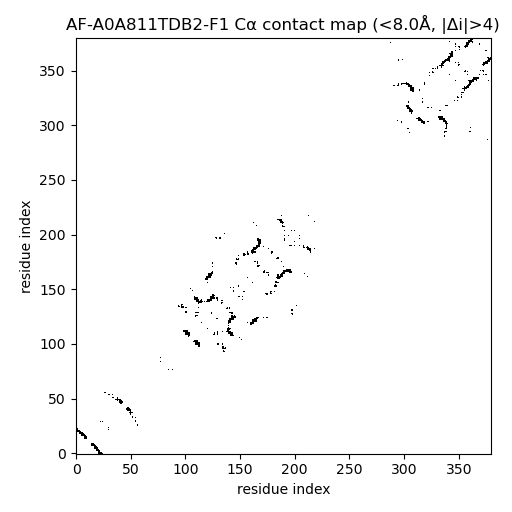 1.00 59.31 98 ILE A O 1
ATOM 748 N N . GLU A 1 99 ? 1.613 -0.934 -7.544 1.00 65.81 99 GLU A N 1
ATOM 749 C CA . GLU A 1 99 ? 0.637 -0.973 -8.627 1.00 65.81 99 GLU A CA 1
ATOM 750 C C . GLU A 1 99 ? 0.258 0.458 -8.995 1.00 65.81 99 GLU A C 1
ATOM 752 O O . GLU A 1 99 ? 0.079 1.311 -8.121 1.00 65.81 99 GLU A O 1
ATOM 757 N N . ASP A 1 100 ? 0.171 0.720 -10.297 1.00 75.25 100 ASP A N 1
ATOM 758 C CA . ASP A 1 100 ? -0.162 2.045 -10.794 1.00 75.25 100 ASP A CA 1
ATOM 759 C C . ASP A 1 100 ? -1.602 2.414 -10.421 1.00 75.25 100 ASP A C 1
ATOM 761 O O . ASP A 1 100 ? -2.521 1.589 -10.452 1.00 75.25 100 ASP A O 1
ATOM 765 N N . ILE A 1 101 ? -1.794 3.689 -10.082 1.00 87.31 101 ILE A N 1
ATOM 766 C CA . ILE A 1 101 ? -3.120 4.278 -9.892 1.00 87.31 101 ILE A CA 1
ATOM 767 C C . ILE A 1 101 ? -3.906 4.099 -11.190 1.00 87.31 101 ILE A C 1
ATOM 769 O O . ILE A 1 101 ? -3.443 4.484 -12.266 1.00 87.31 101 ILE A O 1
ATOM 773 N N . VAL A 1 102 ? -5.118 3.567 -11.075 1.00 92.25 102 VAL A N 1
ATOM 774 C CA . VAL A 1 102 ? -6.080 3.522 -12.174 1.00 92.25 102 VAL A CA 1
ATOM 775 C C . VAL A 1 102 ? -7.083 4.657 -12.025 1.00 92.25 102 VAL A C 1
ATOM 777 O O . VAL A 1 102 ? -7.261 5.227 -10.949 1.00 92.25 102 VAL A O 1
ATOM 780 N N . PHE A 1 103 ? -7.757 4.989 -13.117 1.00 92.25 103 PHE A N 1
ATOM 781 C CA . PHE A 1 103 ? -8.792 6.011 -13.120 1.00 92.25 103 PHE A CA 1
ATOM 782 C C . PHE A 1 103 ? -10.163 5.358 -13.245 1.00 92.25 103 PHE A C 1
ATOM 784 O O . PHE A 1 103 ? -10.393 4.525 -14.123 1.00 92.25 103 PHE A O 1
ATOM 791 N N . TYR A 1 104 ? -11.068 5.722 -12.342 1.00 91.38 104 TYR A N 1
ATOM 792 C CA . TYR A 1 104 ? -12.421 5.194 -12.280 1.00 91.38 104 TYR A CA 1
ATOM 793 C C . TYR A 1 104 ? -13.440 6.199 -12.829 1.00 91.38 104 TYR A C 1
ATOM 795 O O . TYR A 1 104 ? -13.419 7.387 -12.503 1.00 91.38 104 TYR A O 1
ATOM 803 N N . GLY A 1 105 ? -14.377 5.694 -13.635 1.00 86.19 105 GLY A N 1
ATOM 804 C CA . GLY A 1 105 ? -15.492 6.471 -14.174 1.00 86.19 105 GLY A CA 1
ATOM 805 C C . GLY A 1 105 ? -15.092 7.513 -15.226 1.00 86.19 105 GLY A C 1
ATOM 806 O O . GLY A 1 105 ? -13.936 7.637 -15.620 1.00 86.19 105 GLY A O 1
ATOM 807 N N . LYS A 1 106 ? -16.085 8.276 -15.700 1.00 81.38 106 LYS A N 1
ATOM 808 C CA . LYS A 1 106 ? -15.891 9.333 -16.713 1.00 81.38 106 LYS A CA 1
ATOM 809 C C . LYS A 1 106 ? -15.155 10.560 -16.168 1.00 81.38 106 LYS A C 1
ATOM 811 O O . LYS A 1 106 ? -14.594 11.328 -16.939 1.00 81.38 106 LYS A O 1
ATOM 816 N N . GLU A 1 107 ? -15.161 10.723 -14.850 1.00 83.31 107 GLU A N 1
ATOM 817 C CA . GLU A 1 107 ? -14.537 11.838 -14.134 1.00 83.31 107 GLU A CA 1
ATOM 818 C C . GLU A 1 107 ? -13.050 11.589 -13.826 1.00 83.31 107 GLU A C 1
ATOM 820 O O . GLU A 1 107 ? -12.407 12.428 -13.208 1.00 83.31 107 GLU A O 1
ATOM 825 N N . ASN A 1 108 ? -12.487 10.463 -14.288 1.00 88.94 108 ASN A N 1
ATOM 826 C CA . ASN A 1 108 ? -11.093 10.069 -14.067 1.00 88.94 108 ASN A CA 1
ATOM 827 C C . ASN A 1 108 ? -10.687 10.135 -12.586 1.00 88.94 108 ASN A C 1
ATOM 829 O O . ASN A 1 108 ? -9.703 10.774 -12.212 1.00 88.94 108 ASN A O 1
ATOM 833 N N . ILE A 1 109 ? -11.456 9.456 -11.739 1.00 92.88 109 ILE A N 1
ATOM 834 C CA . ILE A 1 109 ? -11.257 9.468 -10.291 1.00 92.88 109 ILE A CA 1
ATOM 835 C C . ILE A 1 109 ? -10.072 8.558 -9.931 1.00 92.88 109 ILE A C 1
ATOM 837 O O . ILE A 1 109 ? -10.088 7.390 -10.325 1.00 92.88 109 ILE A O 1
ATOM 841 N N . PRO A 1 110 ? -9.055 9.033 -9.188 1.00 94.62 110 PRO A N 1
ATOM 842 C CA . PRO A 1 110 ? -7.942 8.196 -8.750 1.00 94.62 110 PRO A CA 1
ATOM 843 C C . PRO A 1 110 ? -8.420 7.014 -7.900 1.00 94.62 110 PRO A C 1
ATOM 845 O O . PRO A 1 110 ? -9.115 7.193 -6.899 1.00 94.62 110 PRO A O 1
ATOM 848 N N . ALA A 1 111 ? -8.031 5.806 -8.289 1.00 95.00 111 ALA A N 1
ATOM 849 C CA . ALA A 1 111 ? -8.479 4.573 -7.667 1.00 95.00 111 ALA A CA 1
ATOM 850 C C . ALA A 1 111 ? -7.398 3.485 -7.720 1.00 95.00 111 ALA A C 1
ATOM 852 O O . ALA A 1 111 ? -6.483 3.510 -8.543 1.00 95.00 111 ALA A O 1
ATOM 853 N N . GLY A 1 112 ? -7.521 2.503 -6.835 1.00 94.00 112 GLY A N 1
ATOM 854 C CA . GLY A 1 112 ? -6.771 1.261 -6.901 1.00 94.00 112 GLY A CA 1
ATOM 855 C C . GLY A 1 112 ? -7.378 0.279 -7.915 1.00 94.00 112 GLY A C 1
ATOM 856 O O . GLY A 1 112 ? -8.579 0.333 -8.204 1.00 94.00 112 GLY A O 1
ATOM 857 N N . PRO A 1 113 ? -6.576 -0.652 -8.456 1.00 91.69 113 PRO A N 1
ATOM 858 C CA . PRO A 1 113 ? -6.992 -1.530 -9.552 1.00 91.69 113 PRO A CA 1
ATOM 859 C C . PRO A 1 113 ? -8.132 -2.482 -9.176 1.00 91.69 113 PRO A C 1
ATOM 861 O O . PRO A 1 113 ? -8.897 -2.906 -10.040 1.00 91.69 113 PRO A O 1
ATOM 864 N N . ASN A 1 114 ? -8.302 -2.783 -7.885 1.00 92.94 114 ASN A N 1
ATOM 865 C CA . ASN A 1 114 ? -9.322 -3.719 -7.416 1.00 92.94 114 ASN A CA 1
ATOM 866 C C . ASN A 1 114 ? -10.639 -3.043 -7.011 1.00 92.94 114 ASN A C 1
ATOM 868 O O . ASN A 1 114 ? -11.582 -3.740 -6.648 1.00 92.94 114 ASN A O 1
ATOM 872 N N . VAL A 1 115 ? -10.758 -1.715 -7.114 1.00 93.12 115 VAL A N 1
ATOM 873 C CA . VAL A 1 115 ? -11.975 -0.982 -6.717 1.00 93.12 115 VAL A CA 1
ATOM 874 C C . VAL A 1 115 ? -13.232 -1.495 -7.422 1.00 93.12 115 VAL A C 1
ATOM 876 O O . VAL A 1 115 ? -14.295 -1.546 -6.810 1.00 93.12 115 VAL A O 1
ATOM 879 N N . GLN A 1 116 ? -13.135 -1.933 -8.681 1.00 89.62 116 GLN A N 1
ATOM 880 C CA . GLN A 1 116 ? -14.280 -2.486 -9.415 1.00 89.62 116 GLN A CA 1
ATOM 881 C C . GLN A 1 116 ? -14.663 -3.898 -8.963 1.00 89.62 116 GLN A C 1
ATOM 883 O O . GLN A 1 116 ? -15.853 -4.193 -8.860 1.00 89.62 116 GLN A O 1
ATOM 888 N N . ASN A 1 117 ? -13.682 -4.730 -8.616 1.00 89.94 117 ASN A N 1
ATOM 889 C CA . ASN A 1 117 ? -13.880 -6.164 -8.389 1.00 89.94 117 ASN A CA 1
ATOM 890 C C . ASN A 1 117 ? -14.018 -6.545 -6.908 1.00 89.94 117 ASN A C 1
ATOM 892 O O . ASN A 1 117 ? -14.495 -7.630 -6.610 1.00 89.94 117 ASN A O 1
ATOM 896 N N . SER A 1 118 ? -13.589 -5.691 -5.977 1.00 92.25 118 SER A N 1
ATOM 897 C CA . SER A 1 118 ? -13.680 -5.971 -4.539 1.00 92.25 118 SER A CA 1
ATOM 898 C C . SER A 1 118 ? -15.090 -5.753 -3.993 1.00 92.25 118 SER A C 1
ATOM 900 O O . SER A 1 118 ? -15.725 -4.760 -4.339 1.00 92.25 118 SER A O 1
ATOM 902 N N . ASP A 1 119 ? -15.544 -6.619 -3.087 1.00 91.62 119 ASP A N 1
ATOM 903 C CA . ASP A 1 119 ? -16.843 -6.482 -2.401 1.00 91.62 119 ASP A CA 1
ATOM 904 C C . ASP A 1 119 ? -16.866 -5.329 -1.384 1.00 91.62 119 ASP A C 1
ATOM 906 O O . ASP A 1 119 ? -17.919 -4.778 -1.068 1.00 91.62 119 ASP A O 1
ATOM 910 N N . ALA A 1 120 ? -15.687 -4.933 -0.899 1.00 94.94 120 ALA A N 1
ATOM 911 C CA . ALA A 1 120 ? -15.490 -3.806 0.001 1.00 94.94 120 ALA A CA 1
ATOM 912 C C . ALA A 1 120 ? -14.526 -2.783 -0.605 1.00 94.94 120 ALA A C 1
ATOM 914 O O . ALA A 1 120 ? -13.561 -3.155 -1.284 1.00 94.94 120 ALA A O 1
ATOM 915 N N . ILE A 1 121 ? -14.749 -1.503 -0.318 1.00 96.56 121 ILE A N 1
ATOM 916 C CA . ILE A 1 121 ? -13.914 -0.388 -0.774 1.00 96.56 121 ILE A CA 1
ATOM 917 C C . ILE A 1 121 ? -13.554 0.551 0.377 1.00 96.56 121 ILE A C 1
ATOM 919 O O . ILE A 1 121 ? -14.279 0.667 1.368 1.00 96.56 121 ILE A O 1
ATOM 923 N N . ILE A 1 122 ? -12.418 1.229 0.224 1.00 97.19 122 ILE A N 1
ATOM 924 C CA . ILE A 1 122 ? -11.968 2.278 1.140 1.00 97.19 122 ILE A CA 1
ATOM 925 C C . ILE A 1 122 ? -12.058 3.611 0.403 1.00 97.19 122 ILE A C 1
ATOM 927 O O . ILE A 1 122 ? -11.428 3.786 -0.638 1.00 97.19 122 ILE A O 1
ATOM 931 N N . VAL A 1 123 ? -12.847 4.538 0.932 1.00 96.50 123 VAL A N 1
ATOM 932 C CA . VAL A 1 123 ? -13.005 5.882 0.373 1.00 96.50 123 VAL A CA 1
ATOM 933 C C . VAL A 1 123 ? -12.048 6.819 1.096 1.00 96.50 123 VAL A C 1
ATOM 935 O O . VAL A 1 123 ? -12.103 6.911 2.319 1.00 96.50 123 VAL A O 1
ATOM 938 N N . VAL A 1 124 ? -11.175 7.490 0.351 1.00 96.00 124 VAL A N 1
ATOM 939 C CA . VAL A 1 124 ? -10.156 8.417 0.870 1.00 96.00 124 VAL A CA 1
ATOM 940 C C . VAL A 1 124 ? -10.317 9.810 0.271 1.00 96.00 124 VAL A C 1
ATOM 942 O O . VAL A 1 124 ? -10.981 9.975 -0.751 1.00 96.00 124 VAL A O 1
ATOM 945 N N . GLU A 1 125 ? -9.715 10.822 0.888 1.00 93.75 125 GLU A N 1
ATOM 946 C CA . GLU A 1 125 ? -9.841 12.211 0.446 1.00 93.75 125 GLU A CA 1
ATOM 947 C C . GLU A 1 125 ? -9.174 12.434 -0.914 1.00 93.75 125 GLU A C 1
ATOM 949 O O . GLU A 1 125 ? -9.802 12.957 -1.840 1.00 93.75 125 GLU A O 1
ATOM 954 N N . GLY A 1 126 ? -7.921 12.004 -1.057 1.00 92.12 126 GLY A N 1
ATOM 955 C CA . GLY A 1 126 ? -7.055 12.427 -2.146 1.00 92.12 126 GLY A CA 1
ATOM 956 C C . GLY A 1 126 ? -6.310 11.313 -2.874 1.00 92.12 126 GLY A C 1
ATOM 957 O O . GLY A 1 126 ? -6.288 10.137 -2.512 1.00 92.12 126 GLY A O 1
ATOM 958 N N . ARG A 1 127 ? -5.636 11.717 -3.955 1.00 93.06 127 ARG A N 1
ATOM 959 C CA . ARG A 1 127 ? -4.769 10.838 -4.756 1.00 93.06 127 ARG A CA 1
ATOM 960 C C . ARG A 1 127 ? -3.566 10.324 -3.957 1.00 93.06 127 ARG A C 1
ATOM 962 O O . ARG A 1 127 ? -3.120 9.197 -4.188 1.00 93.06 127 ARG A O 1
ATOM 969 N N . ALA A 1 128 ? -3.005 11.154 -3.080 1.00 91.81 128 ALA A N 1
ATOM 970 C CA . ALA A 1 128 ? -1.843 10.787 -2.279 1.00 91.81 128 ALA A CA 1
ATOM 971 C C . ALA A 1 128 ? -2.177 9.653 -1.299 1.00 91.81 128 ALA A C 1
ATOM 973 O O . ALA A 1 128 ? -1.414 8.692 -1.189 1.00 91.81 128 ALA A O 1
ATOM 974 N N . ASP A 1 129 ? -3.380 9.675 -0.729 1.00 94.31 129 ASP A N 1
ATOM 975 C CA . ASP A 1 129 ? -3.903 8.603 0.119 1.00 94.31 129 ASP A CA 1
ATOM 976 C C . ASP A 1 129 ? -4.014 7.289 -0.652 1.00 94.31 129 ASP A C 1
ATOM 978 O O . ASP A 1 129 ? -3.504 6.262 -0.207 1.00 94.31 129 ASP A O 1
ATOM 982 N N . VAL A 1 130 ? -4.601 7.319 -1.858 1.00 94.31 130 VAL A N 1
ATOM 983 C CA . VAL A 1 130 ? -4.681 6.137 -2.737 1.00 94.31 130 VAL A CA 1
ATOM 984 C C . VAL A 1 130 ? -3.282 5.590 -3.019 1.00 94.31 130 VAL A C 1
ATOM 986 O O . VAL A 1 130 ? -3.053 4.387 -2.919 1.00 94.31 130 VAL A O 1
ATOM 989 N N . THR A 1 131 ? -2.325 6.469 -3.318 1.00 92.31 131 THR A N 1
ATOM 990 C CA . THR A 1 131 ? -0.929 6.086 -3.587 1.00 92.31 131 THR A CA 1
ATOM 991 C C . THR A 1 131 ? -0.290 5.413 -2.371 1.00 92.31 131 THR A C 1
ATOM 993 O O . THR A 1 131 ? 0.382 4.388 -2.497 1.00 92.31 131 THR A O 1
ATOM 996 N N . THR A 1 132 ? -0.528 5.962 -1.183 1.00 92.81 132 THR A N 1
ATOM 997 C CA . THR A 1 132 ? 0.007 5.452 0.082 1.00 92.81 132 THR A CA 1
ATOM 998 C C . THR A 1 132 ? -0.597 4.095 0.434 1.00 92.81 132 THR A C 1
ATOM 1000 O O . THR A 1 132 ? 0.126 3.157 0.772 1.00 92.81 132 THR A O 1
ATOM 1003 N N . LEU A 1 133 ? -1.909 3.937 0.265 1.00 93.31 133 LEU A N 1
ATOM 1004 C CA . LEU A 1 133 ? -2.597 2.660 0.447 1.00 93.31 133 LEU A CA 1
ATOM 1005 C C . LEU A 1 133 ? -2.089 1.596 -0.540 1.00 93.31 133 LEU A C 1
ATOM 1007 O O . LEU A 1 133 ? -1.789 0.472 -0.123 1.00 93.31 133 LEU A O 1
ATOM 1011 N N . LEU A 1 134 ? -1.888 1.954 -1.813 1.00 91.38 134 LEU A N 1
ATOM 1012 C CA . LEU A 1 134 ? -1.328 1.053 -2.828 1.00 91.38 134 LEU A CA 1
ATOM 1013 C C . LEU A 1 134 ? 0.098 0.613 -2.490 1.00 91.38 134 LEU A C 1
ATOM 1015 O O . LEU A 1 134 ? 0.396 -0.580 -2.563 1.00 91.38 134 LEU A O 1
ATOM 1019 N N . LYS A 1 135 ? 0.953 1.535 -2.026 1.00 87.44 135 LYS A N 1
ATOM 1020 C CA . LYS A 1 135 ? 2.316 1.230 -1.551 1.00 87.44 135 LYS A CA 1
ATOM 1021 C C . LYS A 1 135 ? 2.321 0.159 -0.455 1.00 87.44 135 LYS A C 1
ATOM 1023 O O . LYS A 1 135 ? 3.244 -0.653 -0.384 1.00 87.44 135 LYS A O 1
ATOM 1028 N N . TYR A 1 136 ? 1.282 0.127 0.377 1.00 88.62 136 TYR A N 1
ATOM 1029 C CA . TYR A 1 136 ? 1.113 -0.859 1.444 1.00 88.62 136 TYR A CA 1
ATOM 1030 C C . TYR A 1 136 ? 0.284 -2.091 1.051 1.00 88.62 136 TYR A C 1
ATOM 1032 O O . TYR A 1 136 ? 0.050 -2.965 1.888 1.00 88.62 136 TYR A O 1
ATOM 1040 N N . GLY A 1 137 ? -0.087 -2.217 -0.227 1.00 87.81 137 GLY A N 1
ATOM 1041 C CA . GLY A 1 137 ? -0.773 -3.380 -0.794 1.00 87.81 137 GLY A CA 1
ATOM 1042 C C . GLY A 1 137 ? -2.300 -3.340 -0.695 1.00 87.81 137 GLY A C 1
ATOM 1043 O O . GLY A 1 137 ? -2.947 -4.355 -0.955 1.00 87.81 137 GLY A O 1
ATOM 1044 N N . ILE A 1 138 ? -2.884 -2.197 -0.335 1.00 92.38 138 ILE A N 1
ATOM 1045 C CA . ILE A 1 138 ? -4.332 -1.992 -0.259 1.00 92.38 138 ILE A CA 1
ATOM 1046 C C . ILE A 1 138 ? -4.815 -1.471 -1.619 1.00 92.38 138 ILE A C 1
ATOM 1048 O O . ILE A 1 138 ? -4.577 -0.325 -1.987 1.00 92.38 138 ILE A O 1
ATOM 1052 N N . LYS A 1 139 ? -5.478 -2.343 -2.388 1.00 93.50 139 LYS A N 1
ATOM 1053 C CA . LYS A 1 139 ? -5.780 -2.134 -3.822 1.00 93.50 139 LYS A CA 1
ATOM 1054 C C . LYS A 1 139 ? -7.201 -1.662 -4.127 1.00 93.50 139 LYS A C 1
ATOM 1056 O O . LYS A 1 139 ? -7.536 -1.428 -5.285 1.00 93.50 139 LYS A O 1
ATOM 1061 N N . ASN A 1 140 ? -8.050 -1.578 -3.113 1.00 95.06 140 ASN A N 1
ATOM 1062 C CA . ASN A 1 140 ? -9.477 -1.269 -3.211 1.00 95.06 140 ASN A CA 1
ATOM 1063 C C . ASN A 1 140 ? -9.809 0.144 -2.693 1.00 95.06 140 ASN A C 1
ATOM 1065 O O . ASN A 1 140 ? -10.920 0.382 -2.222 1.00 95.06 140 ASN A O 1
ATOM 1069 N N . ALA A 1 141 ? -8.847 1.067 -2.760 1.00 96.12 141 ALA A N 1
ATOM 1070 C CA . ALA A 1 141 ? -9.012 2.455 -2.341 1.00 96.12 141 ALA A CA 1
ATOM 1071 C C . ALA A 1 141 ? -9.480 3.358 -3.494 1.00 96.12 141 ALA A C 1
ATOM 1073 O O . ALA A 1 141 ? -8.979 3.218 -4.608 1.00 96.12 141 ALA A O 1
ATOM 1074 N N . ILE A 1 142 ? -10.387 4.300 -3.240 1.00 96.19 142 ILE A N 1
ATOM 1075 C CA . ILE A 1 142 ? -10.868 5.293 -4.215 1.00 96.19 142 ILE A CA 1
ATOM 1076 C C . ILE A 1 142 ? -10.899 6.691 -3.591 1.00 96.19 142 ILE A C 1
ATOM 1078 O O . ILE A 1 142 ? -11.349 6.848 -2.458 1.00 96.19 142 ILE A O 1
ATOM 1082 N N . ALA A 1 143 ? -10.420 7.697 -4.323 1.00 95.62 143 ALA A N 1
ATOM 1083 C CA . ALA A 1 143 ? -10.415 9.087 -3.871 1.00 95.62 143 ALA A CA 1
ATOM 1084 C C . ALA A 1 143 ? -11.750 9.796 -4.159 1.00 95.62 143 ALA A C 1
ATOM 1086 O O . ALA A 1 143 ? -12.386 9.514 -5.173 1.00 95.62 143 ALA A O 1
ATOM 1087 N N . VAL A 1 144 ? -12.142 10.763 -3.324 1.00 90.94 144 VAL A N 1
ATOM 1088 C CA . VAL A 1 144 ? -13.304 11.645 -3.585 1.00 90.94 144 VAL A CA 1
ATOM 1089 C C . VAL A 1 144 ? -12.929 13.059 -4.018 1.00 90.94 144 VAL A C 1
ATOM 1091 O O . VAL A 1 144 ? -13.754 13.744 -4.608 1.00 90.94 144 VAL A O 1
ATOM 1094 N N . GLY A 1 145 ? -11.677 13.479 -3.829 1.00 81.94 145 GLY A N 1
ATOM 1095 C CA . GLY A 1 145 ? -11.192 14.784 -4.285 1.00 81.94 145 GLY A CA 1
ATOM 1096 C C . GLY A 1 145 ? -11.657 15.957 -3.417 1.00 81.94 145 GLY A C 1
ATOM 1097 O O . GLY A 1 145 ? -11.828 17.059 -3.935 1.00 81.94 145 GLY A O 1
ATOM 1098 N N . GLY A 1 146 ? -11.860 15.726 -2.116 1.00 82.06 146 GLY A N 1
ATOM 1099 C CA . GLY A 1 146 ? -12.310 16.726 -1.144 1.00 82.06 146 GLY A CA 1
ATOM 1100 C C . GLY A 1 146 ? -13.781 16.563 -0.755 1.00 82.06 146 GLY A C 1
ATOM 1101 O O . GLY A 1 146 ? -14.289 15.448 -0.661 1.00 82.06 146 GLY A O 1
ATOM 1102 N N . THR A 1 147 ? -14.471 17.678 -0.500 1.00 81.31 147 THR A N 1
ATOM 1103 C CA . THR A 1 147 ? -15.866 17.662 -0.031 1.00 81.31 147 THR A CA 1
ATOM 1104 C C . THR A 1 147 ? -16.871 17.366 -1.144 1.00 81.31 147 THR A C 1
ATOM 1106 O O . THR A 1 147 ? -17.902 16.773 -0.883 1.00 81.31 147 THR A O 1
ATOM 1109 N N . ASN A 1 148 ? -16.607 17.718 -2.402 1.00 85.44 148 ASN A N 1
ATOM 1110 C CA . ASN A 1 148 ? -17.573 17.457 -3.471 1.00 85.44 148 ASN A CA 1
ATOM 1111 C C . ASN A 1 148 ? -17.478 16.009 -3.977 1.00 85.44 148 ASN A C 1
ATOM 1113 O O . ASN A 1 148 ? -16.690 15.720 -4.875 1.00 85.44 148 ASN A O 1
ATOM 1117 N N . VAL A 1 149 ? -18.294 15.117 -3.412 1.00 88.88 149 VAL A N 1
ATOM 1118 C CA . VAL A 1 149 ? -18.276 13.682 -3.726 1.00 88.88 149 VAL A CA 1
ATOM 1119 C C . VAL A 1 149 ? -18.810 13.422 -5.147 1.00 88.88 149 VAL A C 1
ATOM 1121 O O . VAL A 1 149 ? -19.972 13.726 -5.426 1.00 88.88 149 VAL A O 1
ATOM 1124 N N . PRO A 1 150 ? -18.018 12.813 -6.052 1.00 90.81 150 PRO A N 1
ATOM 1125 C CA . PRO A 1 150 ? -18.470 12.492 -7.403 1.00 90.81 150 PRO A CA 1
ATOM 1126 C C . PRO A 1 150 ? -19.609 11.468 -7.421 1.00 90.81 150 PRO A C 1
ATOM 1128 O O . PRO A 1 150 ? -19.568 10.457 -6.709 1.00 90.81 150 PRO A O 1
ATOM 1131 N N . GLN A 1 151 ? -20.578 11.649 -8.324 1.00 89.81 151 GLN A N 1
ATOM 1132 C CA . GLN A 1 151 ? -21.707 10.722 -8.479 1.00 89.81 151 GLN A CA 1
ATOM 1133 C C . GLN A 1 151 ? -21.274 9.262 -8.741 1.00 89.81 151 GLN A C 1
ATOM 1135 O O . GLN A 1 151 ? -21.854 8.357 -8.136 1.00 89.81 151 GLN A O 1
ATOM 1140 N N . PRO A 1 152 ? -20.231 8.982 -9.555 1.00 91.19 152 PRO A N 1
ATOM 1141 C CA . PRO A 1 152 ? -19.745 7.618 -9.754 1.00 91.19 152 PRO A CA 1
ATOM 1142 C C . PRO A 1 152 ? -19.254 6.937 -8.471 1.00 91.19 152 PRO A C 1
ATOM 1144 O O . PRO A 1 152 ? -19.325 5.710 -8.386 1.00 91.19 152 PRO A O 1
ATOM 1147 N N . VAL A 1 153 ? -18.748 7.702 -7.493 1.00 92.12 153 VAL A N 1
ATOM 1148 C CA . VAL A 1 153 ? -18.346 7.168 -6.181 1.00 92.12 153 VAL A CA 1
ATOM 1149 C C . VAL A 1 153 ? -19.584 6.880 -5.341 1.00 92.12 153 VAL A C 1
ATOM 1151 O O . VAL A 1 153 ? -19.696 5.787 -4.795 1.00 92.12 153 VAL A O 1
ATOM 1154 N N . ALA A 1 154 ? -20.555 7.796 -5.315 1.00 91.62 154 ALA A N 1
ATOM 1155 C CA . ALA A 1 154 ? -21.816 7.597 -4.601 1.00 91.62 154 ALA A CA 1
ATOM 1156 C C . ALA A 1 154 ? -22.572 6.341 -5.072 1.00 91.62 154 ALA A C 1
ATOM 1158 O O . ALA A 1 154 ? -23.067 5.557 -4.261 1.00 91.62 154 ALA A O 1
ATOM 1159 N N . ASP A 1 155 ? -22.609 6.101 -6.384 1.00 91.19 155 ASP A N 1
ATOM 1160 C CA . ASP A 1 155 ? -23.234 4.908 -6.964 1.00 91.19 155 ASP A CA 1
ATOM 1161 C C . ASP A 1 155 ? -22.468 3.617 -6.638 1.00 91.19 155 ASP A C 1
ATOM 1163 O O . ASP A 1 155 ? -23.058 2.532 -6.594 1.00 91.19 155 ASP A O 1
ATOM 1167 N N . LEU A 1 156 ? -21.152 3.719 -6.432 1.00 91.06 156 LEU A N 1
ATOM 1168 C CA . LEU A 1 156 ? -20.303 2.601 -6.035 1.00 91.06 156 LEU A CA 1
ATOM 1169 C C . LEU A 1 156 ? -20.506 2.251 -4.556 1.00 91.06 156 LEU A C 1
ATOM 1171 O O . LEU A 1 156 ? -20.592 1.066 -4.232 1.00 91.06 156 LEU A O 1
ATOM 1175 N N . CYS A 1 157 ? -20.650 3.263 -3.695 1.00 91.56 157 CYS A N 1
ATOM 1176 C CA . CYS A 1 157 ? -20.898 3.092 -2.264 1.00 91.56 157 CYS A CA 1
ATOM 1177 C C . CYS A 1 157 ? -22.175 2.287 -1.982 1.00 91.56 157 CYS A C 1
ATOM 1179 O O . CYS A 1 157 ? -22.182 1.426 -1.118 1.00 91.56 157 CYS A O 1
ATOM 1181 N N . LYS A 1 158 ? -23.226 2.456 -2.792 1.00 90.94 158 LYS A N 1
ATOM 1182 C CA . LYS A 1 158 ? -24.495 1.715 -2.639 1.00 90.94 158 LYS A CA 1
ATOM 1183 C C . LYS A 1 158 ? -24.399 0.206 -2.878 1.00 90.94 158 LYS A C 1
ATOM 1185 O O . LYS A 1 158 ? -25.318 -0.532 -2.538 1.00 90.94 158 LYS A O 1
ATOM 1190 N N . LYS A 1 159 ? -23.353 -0.257 -3.566 1.00 92.31 159 LYS A N 1
ATOM 1191 C CA . LYS A 1 159 ? -23.235 -1.650 -4.035 1.00 92.31 159 LYS A CA 1
ATOM 1192 C C . LYS A 1 159 ? -22.258 -2.481 -3.213 1.00 92.31 159 LYS A C 1
ATOM 1194 O O . LYS A 1 159 ? -22.140 -3.677 -3.466 1.00 92.31 159 LYS A O 1
ATOM 1199 N N . LYS A 1 160 ? -21.497 -1.848 -2.322 1.00 94.31 160 LYS A N 1
ATOM 1200 C CA . LYS A 1 160 ? -20.298 -2.414 -1.700 1.00 94.31 160 LYS A CA 1
ATOM 1201 C C . LYS A 1 160 ? -20.244 -2.034 -0.236 1.00 94.31 160 LYS A C 1
ATOM 1203 O O . LYS A 1 160 ? -20.840 -1.043 0.151 1.00 94.31 160 LYS A O 1
ATOM 1208 N N . THR A 1 161 ? -19.475 -2.776 0.551 1.00 94.75 161 THR A N 1
ATOM 1209 C CA . THR A 1 161 ? -19.173 -2.353 1.920 1.00 94.75 161 THR A CA 1
ATOM 1210 C C . THR A 1 161 ? -18.163 -1.209 1.896 1.00 94.75 161 THR A C 1
ATOM 1212 O O . THR A 1 161 ? -17.082 -1.346 1.317 1.00 94.75 161 THR A O 1
ATOM 1215 N N . VAL A 1 162 ? -18.484 -0.089 2.534 1.00 96.50 162 VAL A N 1
ATOM 1216 C CA . VAL A 1 162 ? -17.710 1.151 2.456 1.00 96.50 162 VAL A CA 1
ATOM 1217 C C . VAL A 1 162 ? -17.083 1.488 3.799 1.00 96.50 162 VAL A C 1
ATOM 1219 O O . VAL A 1 162 ? -17.752 1.589 4.826 1.00 96.50 162 VAL A O 1
ATOM 1222 N N . THR A 1 163 ? -15.771 1.712 3.784 1.00 96.75 163 THR A N 1
ATOM 1223 C CA . THR A 1 163 ? -15.055 2.352 4.892 1.00 96.75 163 THR A CA 1
ATOM 1224 C C . THR A 1 163 ? -14.546 3.715 4.439 1.00 96.75 163 THR A C 1
ATOM 1226 O O . THR A 1 163 ? -13.679 3.779 3.571 1.00 96.75 163 THR A O 1
ATOM 1229 N N . ALA A 1 164 ? -15.049 4.798 5.026 1.00 96.00 164 ALA A N 1
ATOM 1230 C CA . ALA A 1 164 ? -14.455 6.120 4.851 1.00 96.00 164 ALA A CA 1
ATOM 1231 C C . ALA A 1 164 ? -13.182 6.209 5.699 1.00 96.00 164 ALA A C 1
ATOM 1233 O O . ALA A 1 164 ? -13.227 5.938 6.900 1.00 96.00 164 ALA A O 1
ATOM 1234 N N . PHE A 1 165 ? -12.052 6.555 5.088 1.00 97.06 165 PHE A N 1
ATOM 1235 C CA . PHE A 1 165 ? -10.776 6.739 5.765 1.00 97.06 165 PHE A CA 1
ATOM 1236 C C . PHE A 1 165 ? -10.204 8.114 5.438 1.00 97.06 165 PHE A C 1
ATOM 1238 O O . PHE A 1 165 ? -9.719 8.340 4.333 1.00 97.06 165 PHE A O 1
ATOM 1245 N N . THR A 1 166 ? -10.289 9.028 6.400 1.00 94.69 166 THR A N 1
ATOM 1246 C CA . THR A 1 166 ? -9.882 10.427 6.225 1.00 94.69 166 THR A CA 1
ATOM 1247 C C . THR A 1 166 ? -8.762 10.818 7.178 1.00 94.69 166 THR A C 1
ATOM 1249 O O . THR A 1 166 ? -8.476 10.120 8.162 1.00 94.69 166 THR A O 1
ATOM 1252 N N . ASP A 1 167 ? -8.189 11.986 6.918 1.00 94.75 167 ASP A N 1
ATOM 1253 C CA . ASP A 1 167 ? -7.195 12.622 7.770 1.00 94.75 167 ASP A CA 1
ATOM 1254 C C . ASP A 1 167 ? -7.719 12.901 9.184 1.00 94.75 167 ASP A C 1
ATOM 1256 O O . ASP A 1 167 ? -8.928 12.981 9.444 1.00 94.75 167 ASP A O 1
ATOM 1260 N N . GLY A 1 168 ? -6.779 13.018 10.123 1.00 92.44 168 GLY A N 1
ATOM 1261 C CA . GLY A 1 168 ? -7.030 13.281 11.539 1.00 92.44 168 GLY A CA 1
ATOM 1262 C C . GLY A 1 168 ? -7.207 14.766 11.843 1.00 92.44 168 GLY A C 1
ATOM 1263 O O . GLY A 1 168 ? -6.817 15.225 12.916 1.00 92.44 168 GLY A O 1
ATOM 1264 N N . ASP A 1 169 ? -7.719 15.542 10.894 1.00 92.31 169 ASP A N 1
ATOM 1265 C CA . ASP A 1 169 ? -7.877 16.984 11.007 1.00 92.31 169 ASP A CA 1
ATOM 1266 C C . ASP A 1 169 ? -9.339 17.418 10.798 1.00 92.31 169 ASP A C 1
ATOM 1268 O O . ASP A 1 169 ? -10.266 16.615 10.648 1.00 92.31 169 ASP A O 1
ATOM 1272 N N . ARG A 1 170 ? -9.562 18.734 10.818 1.00 87.69 170 ARG A N 1
ATOM 1273 C CA . ARG A 1 170 ? -10.895 19.305 10.602 1.00 87.69 170 ARG A CA 1
ATOM 1274 C C . ARG A 1 170 ? -11.375 19.124 9.155 1.00 87.69 170 ARG A C 1
ATOM 1276 O O . ARG A 1 170 ? -12.585 19.087 8.938 1.00 87.69 170 ARG A O 1
ATOM 1283 N N . GLY A 1 171 ? -10.464 19.047 8.183 1.00 87.88 171 GLY A N 1
ATOM 1284 C CA . GLY A 1 171 ? -10.793 18.785 6.781 1.00 87.88 171 GLY A CA 1
ATOM 1285 C C . GLY A 1 171 ? -11.432 17.409 6.619 1.00 87.88 171 GLY A C 1
ATOM 1286 O O . GLY A 1 171 ? -12.555 17.308 6.117 1.00 87.88 171 GLY A O 1
ATOM 1287 N N . GLY A 1 172 ? -10.797 16.383 7.189 1.00 89.19 172 GLY A N 1
ATOM 1288 C CA . GLY A 1 172 ? -11.304 15.013 7.200 1.00 89.19 172 GLY A CA 1
ATOM 1289 C C . GLY A 1 172 ? -12.693 14.888 7.835 1.00 89.19 172 GLY A C 1
ATOM 1290 O O . GLY A 1 172 ? -13.559 14.189 7.311 1.00 89.19 172 GLY A O 1
ATOM 1291 N N . GLU A 1 173 ? -12.975 15.631 8.912 1.00 88.62 173 GLU A N 1
ATOM 1292 C CA . GLU A 1 173 ? -14.319 15.660 9.519 1.00 88.62 173 GLU A CA 1
ATOM 1293 C C . GLU A 1 173 ? -15.400 16.216 8.596 1.00 88.62 173 GLU A C 1
ATOM 1295 O O . GLU A 1 173 ? -16.535 15.734 8.612 1.00 88.62 173 GLU A O 1
ATOM 1300 N N . LEU A 1 174 ? -15.083 17.260 7.830 1.00 89.38 174 LEU A N 1
ATOM 1301 C CA . LEU A 1 174 ? -16.031 17.847 6.887 1.00 89.38 174 LEU A CA 1
ATOM 1302 C C . LEU A 1 174 ? -16.330 16.876 5.749 1.00 89.38 174 LEU A C 1
ATOM 1304 O O . LEU A 1 174 ? -17.485 16.746 5.356 1.00 89.38 174 LEU A O 1
ATOM 1308 N N . ILE A 1 175 ? -15.316 16.151 5.282 1.00 91.25 175 ILE A N 1
ATOM 1309 C CA . ILE A 1 175 ? -15.471 15.132 4.241 1.00 91.25 175 ILE A CA 1
ATOM 1310 C C . ILE A 1 175 ? -16.323 13.974 4.744 1.00 91.25 175 ILE A C 1
ATOM 1312 O O . ILE A 1 175 ? -17.243 13.560 4.046 1.00 91.25 175 ILE A O 1
ATOM 1316 N N . ILE A 1 176 ? -16.095 13.496 5.973 1.00 91.06 176 ILE A N 1
ATOM 1317 C CA . ILE A 1 176 ? -16.966 12.489 6.594 1.00 91.06 176 ILE A CA 1
ATOM 1318 C C . ILE A 1 176 ? -18.409 12.997 6.643 1.00 91.06 176 ILE A C 1
ATOM 1320 O O . ILE A 1 176 ? -19.316 12.284 6.229 1.00 91.06 176 ILE A O 1
ATOM 1324 N N . LYS A 1 177 ? -18.644 14.227 7.118 1.00 89.06 177 LYS A N 1
ATOM 1325 C CA . LYS A 1 177 ? -19.999 14.800 7.207 1.00 89.06 177 LYS A CA 1
ATOM 1326 C C . LYS A 1 177 ? -20.699 14.865 5.856 1.00 89.06 177 LYS A C 1
ATOM 1328 O O . LYS A 1 177 ? -21.884 14.564 5.785 1.00 89.06 177 LYS A O 1
ATOM 1333 N N . GLU A 1 178 ? -19.979 15.247 4.815 1.00 90.38 178 GLU A N 1
ATOM 1334 C CA . GLU A 1 178 ? -20.516 15.340 3.461 1.00 90.38 178 GLU A CA 1
ATOM 1335 C C . GLU A 1 178 ? -20.795 13.953 2.872 1.00 90.38 178 GLU A C 1
ATOM 1337 O O . GLU A 1 178 ? -21.884 13.678 2.371 1.00 90.38 178 GLU A O 1
ATOM 1342 N N . LEU A 1 179 ? -19.858 13.021 3.043 1.00 91.00 179 LEU A N 1
ATOM 1343 C CA . LEU A 1 179 ? -20.029 11.636 2.635 1.00 91.00 179 LEU A CA 1
ATOM 1344 C C . LEU A 1 179 ? -21.239 10.969 3.309 1.00 91.00 179 LEU A C 1
ATOM 1346 O O . LEU A 1 179 ? -21.960 10.228 2.645 1.00 91.00 179 LEU A O 1
ATOM 1350 N N . LEU A 1 180 ? -21.492 11.263 4.588 1.00 89.81 180 LEU A N 1
ATOM 1351 C CA . LEU A 1 180 ? -22.663 10.783 5.332 1.00 89.81 180 LEU A CA 1
ATOM 1352 C C . LEU A 1 180 ? -23.996 11.327 4.795 1.00 89.81 180 LEU A C 1
ATOM 1354 O O . LEU A 1 180 ? -25.038 10.722 5.033 1.00 89.81 180 LEU A O 1
ATOM 1358 N N . GLN A 1 181 ? -23.986 12.481 4.123 1.00 87.75 181 GLN A N 1
ATOM 1359 C CA . GLN A 1 181 ? -25.187 13.077 3.530 1.00 87.75 181 GLN A CA 1
ATOM 1360 C C . GLN A 1 181 ? -25.467 12.533 2.128 1.00 87.75 181 GLN A C 1
ATOM 1362 O O . GLN A 1 181 ? -26.628 12.387 1.746 1.00 87.75 181 GLN A O 1
ATOM 1367 N N . VAL A 1 182 ? -24.409 12.266 1.357 1.00 88.44 182 VAL A N 1
ATOM 1368 C CA . VAL A 1 182 ? -24.506 11.952 -0.077 1.00 88.44 182 VAL A CA 1
ATOM 1369 C C . VAL A 1 182 ? -24.449 10.445 -0.357 1.00 88.44 182 VAL A C 1
ATOM 1371 O O . VAL A 1 182 ? -24.986 9.986 -1.368 1.00 88.44 182 VAL A O 1
ATOM 1374 N N . THR A 1 183 ? -23.803 9.659 0.510 1.00 88.25 183 THR A N 1
ATOM 1375 C CA . THR A 1 183 ? -23.480 8.245 0.256 1.00 88.25 183 THR A CA 1
ATOM 1376 C C . THR A 1 183 ? -23.805 7.335 1.438 1.00 88.25 183 THR A C 1
ATOM 1378 O O . THR A 1 183 ? -23.828 7.774 2.584 1.00 88.25 183 THR A O 1
ATOM 1381 N N . ASP A 1 184 ? -24.007 6.046 1.153 1.00 88.75 184 ASP A N 1
ATOM 1382 C CA . ASP A 1 184 ? -24.187 5.017 2.179 1.00 88.75 184 ASP A CA 1
ATOM 1383 C C . ASP A 1 184 ? -22.810 4.503 2.630 1.00 88.75 184 ASP A C 1
ATOM 1385 O O . ASP A 1 184 ? -22.063 3.930 1.834 1.00 88.75 184 ASP A O 1
ATOM 1389 N N . ILE A 1 185 ? -22.455 4.750 3.895 1.00 93.06 185 ILE A N 1
ATOM 1390 C CA . ILE A 1 185 ? -21.187 4.316 4.500 1.00 93.06 185 ILE A CA 1
ATOM 1391 C C . ILE A 1 185 ? -21.458 3.395 5.680 1.00 93.06 185 ILE A C 1
ATOM 1393 O O . ILE A 1 185 ? -22.239 3.739 6.560 1.00 93.06 185 ILE A O 1
ATOM 1397 N N . ASP A 1 186 ? -20.733 2.278 5.751 1.00 94.00 186 ASP A N 1
ATOM 1398 C CA . ASP A 1 186 ? -20.841 1.328 6.861 1.00 94.00 186 ASP A CA 1
ATOM 1399 C C . ASP A 1 186 ? -19.887 1.672 8.013 1.00 94.00 186 ASP A C 1
ATOM 1401 O O . ASP A 1 186 ? -20.245 1.589 9.189 1.00 94.00 186 ASP A O 1
ATOM 1405 N N . PHE A 1 187 ? -18.650 2.066 7.687 1.00 95.81 187 PHE A N 1
ATOM 1406 C CA . PHE A 1 187 ? -17.593 2.284 8.674 1.00 95.81 187 PHE A CA 1
ATOM 1407 C C . PHE A 1 187 ? -16.830 3.588 8.459 1.00 95.81 187 PHE A C 1
ATOM 1409 O O . PHE A 1 187 ? -16.567 4.009 7.334 1.00 95.81 187 PHE A O 1
ATOM 1416 N N . ILE A 1 188 ? -16.371 4.172 9.561 1.00 94.81 188 ILE A N 1
ATOM 1417 C CA . ILE A 1 188 ? -15.505 5.347 9.583 1.00 94.81 188 ILE A CA 1
ATOM 1418 C C . ILE A 1 188 ? -14.187 4.973 10.257 1.00 94.81 188 ILE A C 1
ATOM 1420 O O . ILE A 1 188 ? -14.153 4.431 11.360 1.00 94.81 188 ILE A O 1
ATOM 1424 N N . SER A 1 189 ? -13.088 5.291 9.594 1.00 95.19 189 SER A N 1
ATOM 1425 C CA . SER A 1 189 ? -11.728 5.228 10.111 1.00 95.19 189 SER A CA 1
ATOM 1426 C C . SER A 1 189 ? -11.116 6.618 9.989 1.00 95.19 189 SER A C 1
ATOM 1428 O O . SER A 1 189 ? -11.357 7.318 9.008 1.00 95.19 189 SER A O 1
ATOM 1430 N N . ARG A 1 190 ? -10.300 7.027 10.959 1.00 94.00 190 ARG A N 1
ATOM 1431 C CA . ARG A 1 190 ? -9.523 8.268 10.861 1.00 94.00 190 ARG A CA 1
ATOM 1432 C C . ARG A 1 190 ? -8.061 8.017 11.151 1.00 94.00 190 ARG A C 1
ATOM 1434 O O . ARG A 1 190 ? -7.722 7.143 11.954 1.00 94.00 190 ARG A O 1
ATOM 1441 N N . ALA A 1 191 ? -7.206 8.799 10.503 1.00 94.62 191 ALA A N 1
ATOM 1442 C CA . ALA A 1 191 ? -5.826 8.929 10.929 1.00 94.62 191 ALA A CA 1
ATOM 1443 C C . ALA A 1 191 ? -5.767 9.503 12.366 1.00 94.62 191 ALA A C 1
ATOM 1445 O O . ALA A 1 191 ? -6.714 10.160 12.810 1.00 94.62 191 ALA A O 1
ATOM 1446 N N . PRO A 1 192 ? -4.686 9.243 13.123 1.00 91.88 192 PRO A N 1
ATOM 1447 C CA . PRO A 1 192 ? -4.454 9.889 14.412 1.00 91.88 192 PRO A CA 1
ATOM 1448 C C . PRO A 1 192 ? -4.529 11.415 14.305 1.00 91.88 192 PRO A C 1
ATOM 1450 O O . PRO A 1 192 ? -4.147 11.976 13.279 1.00 91.88 192 PRO A O 1
ATOM 1453 N N . ASP A 1 193 ? -4.973 12.073 15.377 1.00 88.81 193 ASP A N 1
ATOM 1454 C CA . ASP A 1 193 ? -5.189 13.521 15.385 1.00 88.81 193 ASP A CA 1
ATOM 1455 C C . ASP A 1 193 ? -3.943 14.287 14.904 1.00 88.81 193 ASP A C 1
ATOM 1457 O O . ASP A 1 193 ? -2.831 14.092 15.406 1.00 88.81 193 ASP A O 1
ATOM 1461 N N . GLY A 1 194 ? -4.137 15.154 13.910 1.00 87.44 194 GLY A N 1
ATOM 1462 C CA . GLY A 1 194 ? -3.085 15.966 13.297 1.00 87.44 194 GLY A CA 1
ATOM 1463 C C . GLY A 1 194 ? -2.161 15.236 12.315 1.00 87.44 194 GLY A C 1
ATOM 1464 O O . GLY A 1 194 ? -1.199 15.850 11.860 1.00 87.44 194 GLY A O 1
ATOM 1465 N N . LYS A 1 195 ? -2.417 13.964 11.979 1.00 91.50 195 LYS A N 1
ATOM 1466 C CA . LYS A 1 195 ? -1.710 13.246 10.906 1.00 91.50 195 LYS A CA 1
ATOM 1467 C C . LYS A 1 195 ? -2.566 13.118 9.649 1.00 91.50 195 LYS A C 1
ATOM 1469 O O . LYS A 1 195 ? -3.771 12.873 9.736 1.00 91.50 195 LYS A O 1
ATOM 1474 N N . MET A 1 196 ? -1.904 13.201 8.499 1.00 93.25 196 MET A N 1
ATOM 1475 C CA . MET A 1 196 ? -2.482 12.892 7.192 1.00 93.25 196 MET A CA 1
ATOM 1476 C C . MET A 1 196 ? -2.321 11.403 6.883 1.00 93.25 196 MET A C 1
ATOM 1478 O O . MET A 1 196 ? -1.381 10.764 7.367 1.00 93.25 196 MET A O 1
ATOM 1482 N N . VAL A 1 197 ? -3.218 10.834 6.079 1.00 93.75 197 VAL A N 1
ATOM 1483 C CA . VAL A 1 197 ? -3.158 9.423 5.664 1.00 93.75 197 VAL A CA 1
ATOM 1484 C C . VAL A 1 197 ? -1.869 9.127 4.889 1.00 93.75 197 VAL A C 1
ATOM 1486 O O . VAL A 1 197 ? -1.298 8.046 5.056 1.00 93.75 197 VAL A O 1
ATOM 1489 N N . GLU A 1 198 ? -1.366 10.090 4.111 1.00 92.00 198 GLU A N 1
ATOM 1490 C CA . GLU A 1 198 ? -0.094 9.992 3.380 1.00 92.00 198 GLU A CA 1
ATOM 1491 C C . GLU A 1 198 ? 1.154 9.859 4.274 1.00 92.00 198 GLU A C 1
ATOM 1493 O O . GLU A 1 198 ? 2.146 9.254 3.860 1.00 92.00 198 GLU A O 1
ATOM 1498 N N . ASP A 1 199 ? 1.085 10.338 5.519 1.00 92.50 199 ASP A N 1
ATOM 1499 C CA . ASP A 1 199 ? 2.191 10.299 6.486 1.00 92.50 199 ASP A CA 1
ATOM 1500 C C . ASP A 1 199 ? 2.195 9.037 7.361 1.00 92.50 199 ASP A C 1
ATOM 1502 O O . ASP A 1 199 ? 3.109 8.815 8.166 1.00 92.50 199 ASP A O 1
ATOM 1506 N N . LEU A 1 200 ? 1.162 8.200 7.256 1.00 92.12 200 LEU A N 1
ATOM 1507 C CA . LEU A 1 200 ? 1.026 7.034 8.116 1.00 92.12 200 LEU A CA 1
ATOM 1508 C C . LEU A 1 200 ? 1.938 5.893 7.682 1.00 92.12 200 LEU A C 1
ATOM 1510 O O . LEU A 1 200 ? 2.039 5.524 6.512 1.00 92.12 200 LEU A O 1
ATOM 1514 N N . THR A 1 201 ? 2.536 5.233 8.670 1.00 91.81 201 THR A N 1
ATOM 1515 C CA . THR A 1 201 ? 3.217 3.959 8.448 1.00 91.81 201 THR A CA 1
ATOM 1516 C C . THR A 1 201 ? 2.209 2.846 8.151 1.00 91.81 201 THR A C 1
ATOM 1518 O O . THR A 1 201 ? 1.052 2.885 8.572 1.00 91.81 201 THR A O 1
ATOM 1521 N N . GLN A 1 202 ? 2.669 1.766 7.512 1.00 89.44 202 GLN A N 1
ATOM 1522 C CA . GLN A 1 202 ? 1.840 0.584 7.243 1.00 89.44 202 GLN A CA 1
ATOM 1523 C C . GLN A 1 202 ? 1.124 0.059 8.499 1.00 89.44 202 GLN A C 1
ATOM 1525 O O . GLN A 1 202 ? -0.050 -0.304 8.451 1.00 89.44 202 GLN A O 1
ATOM 1530 N N . LYS A 1 203 ? 1.828 0.029 9.640 1.00 89.31 203 LYS A N 1
ATOM 1531 C CA . LYS A 1 203 ? 1.268 -0.435 10.917 1.00 89.31 203 LYS A CA 1
ATOM 1532 C C . LYS A 1 203 ? 0.156 0.489 11.413 1.00 89.31 203 LYS 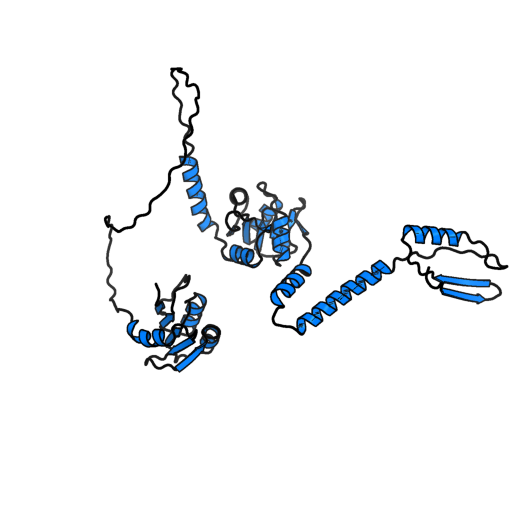A C 1
ATOM 1534 O O . LYS A 1 203 ? -0.834 -0.005 11.944 1.00 89.31 203 LYS A O 1
ATOM 1539 N N . GLU A 1 204 ? 0.305 1.800 11.239 1.00 93.00 204 GLU A N 1
ATOM 1540 C CA . GLU A 1 204 ? -0.708 2.785 11.627 1.00 93.00 204 GLU A CA 1
ATOM 1541 C C . GLU A 1 204 ? -1.955 2.692 10.744 1.00 93.00 204 GLU A C 1
ATOM 1543 O O . GLU A 1 204 ? -3.056 2.669 11.286 1.00 93.00 204 GLU A O 1
ATOM 1548 N N . ILE A 1 205 ? -1.801 2.533 9.425 1.00 94.50 205 ILE A N 1
ATOM 1549 C CA . ILE A 1 205 ? -2.932 2.342 8.498 1.00 94.50 205 ILE A CA 1
ATOM 1550 C C . ILE A 1 205 ? -3.708 1.069 8.832 1.00 94.50 205 ILE A C 1
ATOM 1552 O O . ILE A 1 205 ? -4.929 1.107 8.975 1.00 94.50 205 ILE A O 1
ATOM 1556 N N . ILE A 1 206 ? -3.011 -0.059 9.006 1.00 93.12 206 ILE A N 1
ATOM 1557 C CA . ILE A 1 206 ? -3.657 -1.331 9.364 1.00 93.12 206 ILE A CA 1
ATOM 1558 C C . ILE A 1 206 ? -4.371 -1.202 10.712 1.00 93.12 206 ILE A C 1
ATOM 1560 O O . ILE A 1 206 ? -5.503 -1.662 10.853 1.00 93.12 206 ILE A O 1
ATOM 1564 N N . LYS A 1 207 ? -3.739 -0.550 11.697 1.00 92.62 207 LYS A N 1
ATOM 1565 C CA . LYS A 1 207 ? -4.351 -0.304 13.006 1.00 92.62 207 LYS A CA 1
ATOM 1566 C C . LYS A 1 207 ? -5.616 0.549 12.882 1.00 92.62 207 LYS A C 1
ATOM 1568 O O . LYS A 1 207 ? -6.632 0.156 13.448 1.00 92.62 207 LYS A O 1
ATOM 1573 N N . ALA A 1 208 ? -5.574 1.654 12.137 1.00 94.31 208 ALA A N 1
ATOM 1574 C CA . ALA A 1 208 ? -6.719 2.542 11.935 1.00 94.31 208 ALA A CA 1
ATOM 1575 C C . ALA A 1 208 ? -7.890 1.806 11.262 1.00 94.31 208 ALA A C 1
ATOM 1577 O O . ALA A 1 208 ? -8.990 1.767 11.805 1.00 94.31 208 ALA A O 1
ATOM 1578 N N . LEU A 1 209 ? -7.630 1.104 10.153 1.00 93.88 209 LEU A N 1
ATOM 1579 C CA . LEU A 1 209 ? -8.653 0.346 9.420 1.00 93.88 209 LEU A CA 1
ATOM 1580 C C . LEU A 1 209 ? -9.225 -0.838 10.218 1.00 93.88 209 LEU A C 1
ATOM 1582 O O . LEU A 1 209 ? -10.384 -1.219 10.027 1.00 93.88 209 LEU A O 1
ATOM 1586 N N . HIS A 1 210 ? -8.436 -1.441 11.111 1.00 93.00 210 HIS A N 1
ATOM 1587 C CA . HIS A 1 210 ? -8.915 -2.493 12.008 1.00 93.00 210 HIS A CA 1
ATOM 1588 C C . HIS A 1 210 ? -9.772 -1.929 13.151 1.00 93.00 210 HIS A C 1
ATOM 1590 O O . HIS A 1 210 ? -10.734 -2.568 13.564 1.00 93.00 210 HIS A O 1
ATOM 1596 N N . GLN A 1 211 ? -9.457 -0.717 13.616 1.00 90.44 211 GLN A N 1
ATOM 1597 C CA . GLN A 1 211 ? -10.198 0.025 14.643 1.00 90.44 211 GLN A CA 1
ATOM 1598 C C . GLN A 1 211 ? -11.329 0.897 14.069 1.00 90.44 211 GLN A C 1
ATOM 1600 O O . GLN A 1 211 ? -11.845 1.763 14.775 1.00 90.44 211 GLN A O 1
ATOM 1605 N N . LYS A 1 212 ? -11.726 0.677 12.807 1.00 93.62 212 LYS A N 1
ATOM 1606 C CA . LYS A 1 212 ? -12.837 1.396 12.176 1.00 93.62 212 LYS A CA 1
ATOM 1607 C C . LYS A 1 212 ? -14.127 1.243 12.987 1.00 93.62 212 LYS A C 1
ATOM 1609 O O . LYS A 1 212 ? -14.427 0.173 13.516 1.00 93.62 212 LYS A O 1
ATOM 1614 N N . ILE A 1 213 ? -14.887 2.323 13.061 1.00 92.12 213 ILE A N 1
ATOM 1615 C CA . ILE A 1 213 ? -16.084 2.450 13.886 1.00 92.12 213 ILE A CA 1
ATOM 1616 C C . ILE A 1 213 ? -17.308 2.354 12.968 1.00 92.12 213 ILE A C 1
ATOM 1618 O O . ILE A 1 213 ? -17.349 3.078 11.971 1.00 92.12 213 ILE A O 1
ATOM 1622 N N . PRO A 1 214 ? -18.301 1.496 13.265 1.00 93.44 214 PRO A N 1
ATOM 1623 C CA . PRO A 1 214 ? -19.570 1.492 12.542 1.00 93.44 214 PRO A CA 1
ATOM 1624 C C . PRO A 1 214 ? -20.270 2.851 12.625 1.00 93.44 214 PRO A C 1
ATOM 1626 O O . PRO A 1 214 ? -20.219 3.531 13.659 1.00 93.44 214 PRO A O 1
ATOM 1629 N N . ILE A 1 215 ? -20.937 3.251 11.548 1.00 88.50 215 ILE A N 1
ATOM 1630 C CA . ILE A 1 215 ? -21.596 4.557 11.438 1.00 88.50 215 ILE A CA 1
ATOM 1631 C C . ILE A 1 215 ? -22.607 4.813 12.568 1.00 88.50 215 ILE A C 1
ATOM 1633 O O . ILE A 1 215 ? -22.677 5.928 13.091 1.00 88.50 215 ILE A O 1
ATOM 1637 N N . GLU A 1 216 ? -23.327 3.784 13.023 1.00 84.75 216 GLU A N 1
ATOM 1638 C CA . GLU A 1 216 ? -24.331 3.880 14.088 1.00 84.75 216 GLU A CA 1
ATOM 1639 C C . GLU A 1 216 ? -23.704 4.321 15.413 1.00 84.75 216 GLU A C 1
ATOM 1641 O O . GLU A 1 216 ? -24.296 5.087 16.174 1.00 84.75 216 GLU A O 1
ATOM 1646 N N . GLN A 1 217 ? -22.474 3.875 15.671 1.00 82.25 217 GLN A N 1
ATOM 1647 C CA . GLN A 1 217 ? -21.710 4.253 16.853 1.00 82.25 217 GLN A CA 1
ATOM 1648 C C . GLN A 1 217 ? -21.079 5.647 16.692 1.00 82.25 217 GLN A C 1
ATOM 1650 O O . GLN A 1 217 ? -20.990 6.407 17.659 1.00 82.25 217 GLN A O 1
ATOM 1655 N N . ALA A 1 218 ? -20.677 6.017 15.475 1.00 72.44 218 ALA A N 1
ATOM 1656 C CA . ALA A 1 218 ? -20.063 7.312 15.188 1.00 72.44 218 ALA A CA 1
ATOM 1657 C C . ALA A 1 218 ? -21.068 8.481 15.202 1.00 72.44 218 ALA A C 1
ATOM 1659 O O . ALA A 1 218 ? -20.727 9.583 15.643 1.00 72.44 218 ALA A O 1
ATOM 1660 N N . MET A 1 219 ? -22.321 8.256 14.789 1.00 66.81 219 MET A N 1
ATOM 1661 C CA . MET A 1 219 ? -23.370 9.288 14.783 1.00 66.81 219 MET A CA 1
ATOM 1662 C C . MET A 1 219 ? -23.610 9.902 16.171 1.00 66.81 219 MET A C 1
ATOM 1664 O O . MET A 1 219 ? -23.877 11.101 16.273 1.00 66.81 219 MET A O 1
ATOM 1668 N N . GLY A 1 220 ? -23.441 9.126 17.248 1.00 61.59 220 GLY A N 1
ATOM 1669 C CA . GLY A 1 220 ? -23.552 9.626 18.623 1.00 61.59 220 GLY A CA 1
ATOM 1670 C C . GLY A 1 220 ? -22.498 10.680 18.988 1.00 61.59 220 GLY A C 1
ATOM 1671 O O . GLY A 1 220 ? -22.797 11.614 19.733 1.00 61.59 220 GLY A O 1
ATOM 1672 N N . HIS A 1 221 ? -21.290 10.583 18.424 1.00 62.75 221 HIS A N 1
ATOM 1673 C CA . HIS A 1 221 ? -20.210 11.548 18.645 1.00 62.75 221 HIS A CA 1
ATOM 1674 C C . HIS A 1 221 ? -20.407 12.828 17.821 1.00 62.75 221 HIS A C 1
ATOM 1676 O O . HIS A 1 221 ? -20.345 13.928 18.373 1.00 62.75 221 HIS A O 1
ATOM 1682 N N . TYR A 1 222 ? -20.736 12.705 16.531 1.00 58.56 222 TYR A N 1
ATOM 1683 C CA . TYR A 1 222 ? -20.910 13.869 15.652 1.00 58.56 222 TYR A CA 1
ATOM 1684 C C . TYR A 1 222 ? -22.170 14.693 15.976 1.00 58.56 222 TYR A C 1
ATOM 1686 O O . TYR A 1 222 ? -22.121 15.926 15.955 1.00 58.56 222 TYR A O 1
ATOM 1694 N N . GLN A 1 223 ? -23.281 14.054 16.367 1.00 56.31 223 GLN A N 1
ATOM 1695 C CA . GLN A 1 223 ? -24.496 14.771 16.787 1.00 56.31 223 GLN A CA 1
ATOM 1696 C C . GLN A 1 223 ? -24.319 15.503 18.133 1.00 56.31 223 GLN A C 1
ATOM 1698 O O . GLN A 1 223 ? -24.946 16.541 18.370 1.00 56.31 223 GLN A O 1
ATOM 1703 N N . ALA A 1 224 ? -23.461 14.999 19.029 1.00 55.78 224 ALA A N 1
ATOM 1704 C CA . ALA A 1 224 ? -23.160 15.654 20.304 1.00 55.78 224 ALA A CA 1
ATOM 1705 C C . ALA A 1 224 ? -22.328 16.939 20.122 1.00 55.78 224 ALA A C 1
ATOM 1707 O O . ALA A 1 224 ? -22.543 17.923 20.839 1.00 55.78 224 ALA A O 1
ATOM 1708 N N . GLU A 1 225 ? -21.425 16.969 19.141 1.00 55.44 225 GLU A N 1
ATOM 1709 C CA . GLU A 1 225 ? -20.648 18.166 18.799 1.00 55.44 225 GLU A CA 1
ATOM 1710 C C . GLU A 1 225 ? -21.461 19.231 18.051 1.00 55.44 225 GLU A C 1
ATOM 1712 O O . GLU A 1 225 ? -21.288 20.429 18.300 1.00 55.44 225 GLU A O 1
ATOM 1717 N N . GLU A 1 226 ? -22.418 18.836 17.205 1.00 51.28 226 GLU A N 1
ATOM 1718 C CA . GLU A 1 226 ? -23.372 19.781 16.604 1.00 51.28 226 GLU A CA 1
ATOM 1719 C C . GLU A 1 226 ? -24.209 20.511 17.663 1.00 51.28 226 GLU A C 1
ATOM 1721 O O . GLU A 1 226 ? -24.467 21.711 17.550 1.00 51.28 226 GLU A O 1
ATOM 1726 N N . ARG A 1 227 ? -24.603 19.822 18.742 1.00 53.69 227 ARG A N 1
ATOM 1727 C CA . ARG A 1 227 ? -25.348 20.448 19.849 1.00 53.69 227 ARG A CA 1
ATOM 1728 C C . ARG A 1 227 ? -24.489 21.440 20.639 1.00 53.69 227 ARG A C 1
ATOM 1730 O O . ARG A 1 227 ? -24.986 22.502 21.014 1.00 53.69 227 ARG A O 1
ATOM 1737 N N . LYS A 1 228 ? -23.198 21.148 20.843 1.00 53.12 228 LYS A N 1
ATOM 1738 C CA . LYS A 1 228 ? -22.252 22.065 21.510 1.00 53.12 228 LYS A CA 1
ATOM 1739 C C . LYS A 1 228 ? -21.921 23.291 20.653 1.00 53.12 228 LYS A C 1
ATOM 1741 O O . LYS A 1 228 ? -21.933 24.408 21.164 1.00 53.12 228 LYS A O 1
ATOM 1746 N N . SER A 1 229 ? -21.698 23.106 19.353 1.00 54.22 229 SER A N 1
ATOM 1747 C CA . SER A 1 229 ? -21.411 24.206 18.420 1.00 54.22 229 SER A CA 1
ATOM 1748 C C . SER A 1 229 ? -22.627 25.107 18.164 1.00 54.22 229 SER A C 1
ATOM 1750 O O . SER A 1 229 ? -22.470 26.324 18.069 1.00 54.22 229 SER A O 1
ATOM 1752 N N . ARG A 1 230 ? -23.854 24.562 18.157 1.00 52.16 230 ARG A N 1
ATOM 1753 C CA . ARG A 1 230 ? -25.092 25.366 18.102 1.00 52.16 230 ARG A CA 1
ATOM 1754 C C . ARG A 1 230 ? -25.357 26.153 19.389 1.00 52.16 230 ARG A C 1
ATOM 1756 O O . ARG A 1 230 ? -25.855 27.271 19.308 1.00 52.16 230 ARG A O 1
ATOM 1763 N N . SER A 1 231 ? -24.978 25.631 20.559 1.00 50.12 231 SER A N 1
ATOM 1764 C CA . SER A 1 231 ? -25.124 26.358 21.832 1.00 50.12 231 SER A CA 1
ATOM 1765 C C . SER A 1 231 ? -24.115 27.503 22.006 1.00 50.12 231 SER A C 1
ATOM 1767 O O . SER A 1 231 ? -24.370 28.413 22.792 1.00 50.12 231 SER A O 1
ATOM 1769 N N . ALA A 1 232 ? -22.995 27.487 21.275 1.00 51.19 232 ALA A N 1
ATOM 1770 C CA . ALA A 1 232 ? -22.007 28.569 21.265 1.00 51.19 232 ALA A CA 1
ATOM 1771 C C . ALA A 1 232 ? -22.354 29.714 20.286 1.00 51.19 232 ALA A C 1
ATOM 1773 O O . ALA A 1 232 ? -21.736 30.773 20.345 1.00 51.19 232 ALA A O 1
ATOM 1774 N N . ASN A 1 233 ? -23.356 29.526 19.417 1.00 44.50 233 ASN A N 1
ATOM 1775 C CA . ASN A 1 233 ? -23.730 30.458 18.347 1.00 44.50 233 ASN A CA 1
ATOM 1776 C C . ASN A 1 233 ? -25.117 31.097 18.563 1.00 44.50 233 ASN A C 1
ATOM 1778 O O . ASN A 1 233 ? -25.897 31.265 17.625 1.00 44.50 233 ASN A O 1
ATOM 1782 N N . VAL A 1 234 ? -25.442 31.486 19.801 1.00 43.62 234 VAL A N 1
ATOM 1783 C CA . VAL A 1 234 ? -26.585 32.379 20.051 1.00 43.62 234 VAL A CA 1
ATOM 1784 C C . VAL A 1 234 ? -26.142 33.821 19.760 1.00 43.62 234 VAL A C 1
ATOM 1786 O O . VAL A 1 234 ? -25.250 34.325 20.446 1.00 43.62 234 VAL A O 1
ATOM 1789 N N . PRO A 1 235 ? -26.730 34.529 18.776 1.00 39.00 235 PRO A N 1
ATOM 1790 C CA . PRO A 1 235 ? -26.360 35.909 18.501 1.00 39.00 235 PRO A CA 1
ATOM 1791 C C . PRO A 1 235 ? -26.841 36.802 19.649 1.00 39.00 235 PRO A C 1
ATOM 1793 O O . PRO A 1 235 ? -28.041 36.961 19.885 1.00 39.00 235 PRO A O 1
ATOM 1796 N N . PHE A 1 236 ? -25.894 37.403 20.370 1.00 35.84 236 PHE A N 1
ATOM 1797 C CA . PHE A 1 236 ? -26.176 38.398 21.399 1.00 35.84 236 PHE A CA 1
ATOM 1798 C C . PHE A 1 236 ? -26.825 39.621 20.735 1.00 35.84 236 PHE A C 1
ATOM 1800 O O . PHE A 1 236 ? -26.176 40.403 20.035 1.00 35.84 236 PHE A O 1
ATOM 1807 N N . LYS A 1 237 ? -28.140 39.773 20.914 1.00 35.28 237 LYS A N 1
ATOM 1808 C CA . LYS A 1 237 ? -28.921 40.902 20.399 1.00 35.28 237 LYS A CA 1
ATOM 1809 C C . LYS A 1 237 ? -28.455 42.177 21.117 1.00 35.28 237 LYS A C 1
ATOM 1811 O O . LYS A 1 237 ? -28.862 42.450 22.243 1.00 35.28 237 LYS A O 1
ATOM 1816 N N . ARG A 1 238 ? -27.570 42.950 20.477 1.00 35.44 238 ARG A N 1
ATOM 1817 C CA . ARG A 1 238 ? -27.144 44.280 20.940 1.00 35.44 238 ARG A CA 1
ATOM 1818 C C . ARG A 1 238 ? -28.362 45.205 21.018 1.00 35.44 238 ARG A C 1
ATOM 1820 O O . ARG A 1 238 ? -28.901 45.598 19.988 1.00 35.44 238 ARG A O 1
ATOM 1827 N N . LYS A 1 239 ? -28.763 45.587 22.234 1.00 31.52 239 LYS A N 1
ATOM 1828 C CA . LYS A 1 239 ? -29.499 46.834 22.459 1.00 31.52 239 LYS A CA 1
ATOM 1829 C C . LYS A 1 239 ? -28.486 47.968 22.576 1.00 31.52 239 LYS A C 1
ATOM 1831 O O . LYS A 1 239 ? -27.590 47.946 23.412 1.00 31.52 239 LYS A O 1
ATOM 1836 N N . THR A 1 240 ? -28.633 48.913 21.667 1.00 30.44 240 THR A N 1
ATOM 1837 C CA . THR A 1 240 ? -27.968 50.208 21.601 1.00 30.44 240 THR A CA 1
ATOM 1838 C C . THR A 1 240 ? -28.408 51.114 22.748 1.00 30.44 240 THR A C 1
ATOM 1840 O O . THR A 1 240 ? -29.611 51.283 22.934 1.00 30.44 240 THR A O 1
ATOM 1843 N N . SER A 1 241 ? -27.456 51.765 23.417 1.00 32.28 241 SER A N 1
ATOM 1844 C CA . SER A 1 241 ? -27.501 53.212 23.681 1.00 32.28 241 SER A CA 1
ATOM 1845 C C . SER A 1 241 ? -26.193 53.676 24.326 1.00 32.28 241 SER A C 1
ATOM 1847 O O . SER A 1 241 ? -25.841 53.225 25.412 1.00 32.28 241 SER A O 1
ATOM 1849 N N .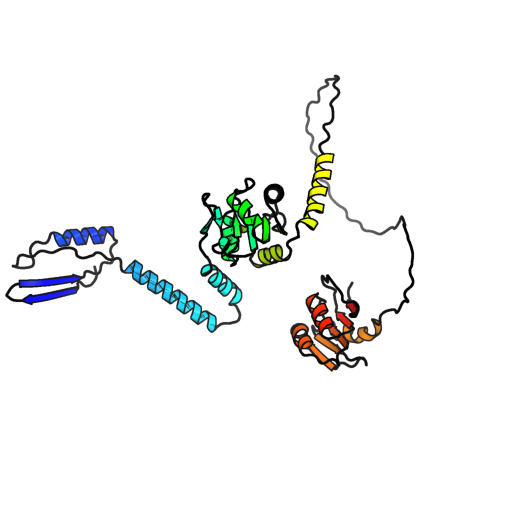 ASP A 1 242 ? -25.508 54.554 23.597 1.00 32.00 242 ASP A N 1
ATOM 1850 C CA . ASP A 1 242 ? -24.714 55.699 24.051 1.00 32.00 242 ASP A CA 1
ATOM 1851 C C . ASP A 1 242 ? -23.948 55.632 25.375 1.00 32.00 242 ASP A C 1
ATOM 1853 O O . ASP A 1 242 ? -24.531 55.664 26.455 1.00 32.00 242 ASP A O 1
ATOM 1857 N N . SER A 1 243 ? -22.618 55.732 25.268 1.00 33.69 243 SER A N 1
ATOM 1858 C CA . SER A 1 243 ? -21.814 56.777 25.930 1.00 33.69 243 SER A CA 1
ATOM 1859 C C . SER A 1 243 ? -20.339 56.598 25.571 1.00 33.69 243 SER A C 1
ATOM 1861 O O . SER A 1 243 ? -19.633 55.749 26.112 1.00 33.69 243 SER A O 1
ATOM 1863 N N . LEU A 1 244 ? -19.864 57.420 24.638 1.00 34.62 244 LEU A N 1
ATOM 1864 C CA . LEU A 1 244 ? -18.453 57.579 24.298 1.00 34.62 244 LEU A CA 1
ATOM 1865 C C . LEU A 1 244 ? -17.652 58.077 25.511 1.00 34.62 244 LEU A C 1
ATOM 1867 O O . LEU A 1 244 ? -17.971 59.138 26.043 1.00 34.62 244 LEU A O 1
ATOM 1871 N N . LYS A 1 245 ? -16.557 57.390 25.871 1.00 29.17 245 LYS A N 1
ATOM 1872 C CA . LYS A 1 245 ? -15.355 58.003 26.476 1.00 29.17 245 LYS A CA 1
ATOM 1873 C C . LYS A 1 245 ? -14.114 57.099 26.348 1.00 29.17 245 LYS A C 1
ATOM 1875 O O . LYS A 1 245 ? -13.843 56.236 27.168 1.00 29.17 245 LYS A O 1
ATOM 1880 N N . ARG A 1 246 ? -13.394 57.332 25.245 1.00 31.12 246 ARG A N 1
ATOM 1881 C CA . ARG A 1 246 ? -11.931 57.500 25.100 1.00 31.12 246 ARG A CA 1
ATOM 1882 C C . ARG A 1 246 ? -11.032 56.825 26.157 1.00 31.12 246 ARG A C 1
ATOM 1884 O O . ARG A 1 246 ? -10.906 57.337 27.263 1.00 31.12 246 ARG A O 1
ATOM 1891 N N . VAL A 1 247 ? -10.273 55.803 25.747 1.00 29.81 247 VAL A N 1
ATOM 1892 C CA . VAL A 1 247 ? -9.057 55.351 26.451 1.00 29.81 247 VAL A CA 1
ATOM 1893 C C . VAL A 1 247 ? -7.872 55.422 25.489 1.00 29.81 247 VAL A C 1
ATOM 1895 O O . VAL A 1 247 ? -7.880 54.804 24.427 1.00 29.81 247 VAL A O 1
ATOM 1898 N N . GLN A 1 248 ? -6.883 56.240 25.855 1.00 31.78 248 GLN A N 1
ATOM 1899 C CA . GLN A 1 248 ? -5.556 56.280 25.248 1.00 31.78 248 GLN A CA 1
ATOM 1900 C C . GLN A 1 248 ? -4.655 55.248 25.929 1.00 31.78 248 GLN A C 1
ATOM 1902 O O . GLN A 1 248 ? -4.693 55.073 27.144 1.00 31.78 248 GLN A O 1
ATOM 1907 N N . ILE A 1 249 ? -3.840 54.604 25.103 1.00 35.22 249 ILE A N 1
ATOM 1908 C CA . ILE A 1 249 ? -2.780 53.660 25.450 1.00 35.22 249 ILE A CA 1
ATOM 1909 C C . ILE A 1 249 ? -1.685 54.382 26.242 1.00 35.22 249 ILE A C 1
ATOM 1911 O O . ILE A 1 249 ? -1.277 55.476 25.849 1.00 35.22 249 ILE A O 1
ATOM 1915 N N . LYS A 1 250 ? -1.151 53.735 27.283 1.00 28.67 250 LYS A N 1
ATOM 1916 C CA . LYS A 1 250 ? 0.257 53.881 27.665 1.00 28.67 250 LYS A CA 1
ATOM 1917 C C . LYS A 1 250 ? 0.785 52.595 28.292 1.00 28.67 250 LYS A C 1
ATOM 1919 O O . LYS A 1 250 ? 0.223 52.081 29.254 1.00 28.67 250 LYS A O 1
ATOM 1924 N N . ASP A 1 251 ? 1.866 52.124 27.684 1.00 29.14 251 ASP A N 1
ATOM 1925 C CA . ASP A 1 251 ? 2.760 51.057 28.112 1.00 29.14 251 ASP A CA 1
ATOM 1926 C C . ASP A 1 251 ? 3.137 51.162 29.586 1.00 29.14 251 ASP A C 1
ATOM 1928 O O . ASP A 1 251 ? 3.421 52.267 30.041 1.00 29.14 251 ASP A O 1
ATOM 1932 N N . HIS A 1 252 ? 3.283 50.027 30.277 1.00 31.61 252 HIS A N 1
ATOM 1933 C CA . HIS A 1 252 ? 4.372 49.813 31.236 1.00 31.61 252 HIS A CA 1
ATOM 1934 C C . HIS A 1 252 ? 4.605 48.317 31.501 1.00 31.61 252 HIS A C 1
ATOM 1936 O O . HIS A 1 252 ? 3.713 47.556 31.862 1.00 31.61 252 HIS A O 1
ATOM 1942 N N . ARG A 1 253 ? 5.862 47.931 31.294 1.00 36.69 253 ARG A N 1
ATOM 1943 C CA . ARG A 1 253 ? 6.494 46.635 31.554 1.00 36.69 253 ARG A CA 1
ATOM 1944 C C . ARG A 1 253 ? 6.817 46.497 33.053 1.00 36.69 253 ARG A C 1
ATOM 1946 O O . ARG A 1 253 ? 7.264 47.477 33.642 1.00 36.69 253 ARG A O 1
ATOM 1953 N N . PRO A 1 254 ? 6.748 45.289 33.632 1.00 33.19 254 PRO A N 1
ATOM 1954 C CA . PRO A 1 254 ? 7.780 44.839 34.586 1.00 33.19 254 PRO A CA 1
ATOM 1955 C C . PRO A 1 254 ? 8.236 43.399 34.253 1.00 33.19 254 PRO A C 1
ATOM 1957 O O . PRO A 1 254 ? 7.468 42.607 33.723 1.00 33.19 254 PRO A O 1
ATOM 1960 N N . LYS A 1 255 ? 9.537 43.080 34.191 1.00 30.28 255 LYS A N 1
ATOM 1961 C CA . LYS A 1 255 ? 10.537 42.775 35.244 1.00 30.28 255 LYS A CA 1
ATOM 1962 C C . LYS A 1 255 ? 10.247 41.500 36.062 1.00 30.28 255 LYS A C 1
ATOM 1964 O O . LYS A 1 255 ? 9.197 41.368 36.670 1.00 30.28 255 LYS A O 1
ATOM 1969 N N . LYS A 1 256 ? 11.237 40.597 36.002 1.00 31.08 256 LYS A N 1
ATOM 1970 C CA . LYS A 1 256 ? 11.395 39.309 36.695 1.00 31.08 256 LYS A CA 1
ATOM 1971 C C . LYS A 1 256 ? 11.531 39.481 38.209 1.00 31.08 256 LYS A C 1
ATOM 1973 O O . LYS A 1 256 ? 12.194 40.428 38.617 1.00 31.08 256 LYS A O 1
ATOM 1978 N N . GLU A 1 257 ? 11.078 38.474 38.952 1.00 29.73 257 GLU A N 1
ATOM 1979 C CA . GLU A 1 257 ? 11.647 38.003 40.223 1.00 29.73 257 GLU A CA 1
ATOM 1980 C C . GLU A 1 257 ? 11.302 36.511 40.416 1.00 29.73 257 GLU A C 1
ATOM 1982 O O . GLU A 1 257 ? 10.477 35.960 39.687 1.00 29.73 257 GLU A O 1
ATOM 1987 N N . GLU A 1 258 ? 12.037 35.848 41.301 1.00 28.11 258 GLU A N 1
ATOM 1988 C CA . GLU A 1 258 ? 12.449 34.439 41.268 1.00 28.11 258 GLU A CA 1
ATOM 1989 C C . GLU A 1 258 ? 12.133 33.753 42.628 1.00 28.11 258 GLU A C 1
ATOM 1991 O O . GLU A 1 258 ? 12.112 34.443 43.644 1.00 28.11 258 GLU A O 1
ATOM 1996 N N . ILE A 1 259 ? 12.033 32.403 42.636 1.00 26.53 259 ILE A N 1
ATOM 1997 C CA . ILE A 1 259 ? 12.089 31.440 43.787 1.00 26.53 259 ILE A CA 1
ATOM 1998 C C . ILE A 1 259 ? 10.796 31.428 44.669 1.00 26.53 259 ILE A C 1
ATOM 2000 O O . ILE A 1 259 ? 10.198 32.473 44.877 1.00 26.53 259 ILE A O 1
ATOM 2004 N N . VAL A 1 260 ? 10.189 30.324 45.158 1.00 27.39 260 VAL A N 1
ATOM 2005 C CA . VAL A 1 260 ? 10.672 29.175 45.965 1.00 27.39 260 VAL A CA 1
ATOM 2006 C C . VAL A 1 260 ? 9.669 27.989 45.924 1.00 27.39 260 VAL A C 1
ATOM 2008 O O . VAL A 1 260 ? 8.467 28.196 45.776 1.00 27.39 260 VAL A O 1
ATOM 2011 N N . GLU A 1 261 ? 10.183 26.759 46.069 1.00 31.06 261 GLU A N 1
ATOM 2012 C CA . GLU A 1 261 ? 9.467 25.486 46.303 1.00 31.06 261 GLU A CA 1
ATOM 2013 C C . GLU A 1 261 ? 8.800 25.388 47.692 1.00 31.06 261 GLU A C 1
ATOM 2015 O O . GLU A 1 261 ? 9.411 25.791 48.675 1.00 31.06 261 GLU A O 1
ATOM 2020 N N . GLU A 1 262 ? 7.655 24.695 47.808 1.00 26.25 262 GLU A N 1
ATOM 2021 C CA . GLU A 1 262 ? 7.355 23.865 48.992 1.00 26.25 262 GLU A CA 1
ATOM 2022 C C . GLU A 1 262 ? 6.270 22.795 48.723 1.00 26.25 262 GLU A C 1
ATOM 2024 O O . GLU A 1 262 ? 5.320 23.013 47.971 1.00 26.25 262 GLU A O 1
ATOM 2029 N N . LYS A 1 263 ? 6.451 21.618 49.347 1.00 26.17 263 LYS A N 1
ATOM 2030 C CA . LYS A 1 263 ? 5.473 20.517 49.517 1.00 26.17 263 LYS A CA 1
ATOM 2031 C C . LYS A 1 263 ? 4.338 21.006 50.459 1.00 26.17 263 LYS A C 1
ATOM 2033 O O . LYS A 1 263 ? 4.509 22.024 51.110 1.00 26.17 263 LYS A O 1
ATOM 2038 N N . THR A 1 264 ? 3.141 20.423 50.591 1.00 23.61 264 THR A N 1
ATOM 2039 C CA . THR A 1 264 ? 2.787 19.065 51.057 1.00 23.61 264 THR A CA 1
ATOM 2040 C C . THR A 1 264 ? 1.247 18.912 51.054 1.00 23.61 264 THR A C 1
ATOM 2042 O O . THR A 1 264 ? 0.542 19.894 51.255 1.00 23.61 264 THR A O 1
ATOM 2045 N N . GLU A 1 265 ? 0.793 17.659 50.932 1.00 27.62 265 GLU A N 1
ATOM 2046 C CA . GLU A 1 265 ? -0.362 17.021 51.608 1.00 27.62 265 GLU A CA 1
ATOM 2047 C C . GLU A 1 265 ? -1.845 17.289 51.258 1.00 27.62 265 GLU A C 1
ATOM 2049 O O . GLU A 1 265 ? -2.280 18.323 50.765 1.00 27.62 265 GLU A O 1
ATOM 2054 N N . GLU A 1 266 ? -2.582 16.201 51.503 1.00 27.88 266 GLU A N 1
ATOM 2055 C CA . GLU A 1 266 ? -3.941 15.801 51.147 1.00 27.88 266 GLU A CA 1
ATOM 2056 C C . GLU A 1 266 ? -5.047 16.538 51.921 1.00 27.88 266 GLU A C 1
ATOM 2058 O O . GLU A 1 266 ? -4.861 16.903 53.078 1.00 27.88 266 GLU A O 1
ATOM 2063 N N . MET A 1 267 ? -6.261 16.603 51.351 1.00 26.80 267 MET A N 1
ATOM 2064 C CA . MET A 1 267 ? -7.485 16.367 52.131 1.00 26.80 267 MET A CA 1
ATOM 2065 C C . MET A 1 267 ? -8.723 16.067 51.269 1.00 26.80 267 MET A C 1
ATOM 2067 O O . MET A 1 267 ? -8.925 16.611 50.186 1.00 26.80 267 MET A O 1
ATOM 2071 N N . GLU A 1 268 ? -9.536 15.168 51.821 1.00 26.95 268 GLU A N 1
ATOM 2072 C CA . GLU A 1 268 ? -10.797 14.583 51.360 1.00 26.95 268 GLU A CA 1
ATOM 2073 C C . GLU A 1 268 ? -11.996 15.545 51.181 1.00 26.95 268 GLU A C 1
ATOM 2075 O O . GLU A 1 268 ? -12.014 16.667 51.684 1.00 26.95 268 GLU A O 1
ATOM 2080 N N . SER A 1 269 ? -13.081 14.951 50.640 1.00 27.22 269 SER A N 1
ATOM 2081 C CA . SER A 1 269 ? -14.528 15.226 50.851 1.00 27.22 269 SER A CA 1
ATOM 2082 C C . SER A 1 269 ? -15.234 16.049 49.747 1.00 27.22 269 SER A C 1
ATOM 2084 O O . SER A 1 269 ? -14.693 17.028 49.264 1.00 27.22 269 SER A O 1
ATOM 2086 N N . ALA A 1 270 ? -16.457 15.772 49.259 1.00 30.17 270 ALA A N 1
ATOM 2087 C CA . ALA A 1 270 ? -17.450 14.712 49.468 1.00 30.17 270 ALA A CA 1
ATOM 2088 C C . ALA A 1 270 ? -18.635 14.827 48.454 1.00 30.17 270 ALA A C 1
ATOM 2090 O O . ALA A 1 270 ? -19.075 15.934 48.160 1.00 30.17 270 ALA A O 1
ATOM 2091 N N . LYS A 1 271 ? -19.240 13.662 48.113 1.00 28.02 271 LYS A N 1
ATOM 2092 C CA . LYS A 1 271 ? -20.666 13.359 47.744 1.00 28.02 271 LYS A CA 1
ATOM 2093 C C . LYS A 1 271 ? -21.233 13.759 46.350 1.00 28.02 271 LYS A C 1
ATOM 2095 O O . LYS A 1 271 ? -20.730 14.706 45.764 1.00 28.02 271 LYS A O 1
ATOM 2100 N N . PRO A 1 272 ? -22.325 13.109 45.837 1.00 33.22 272 PRO A N 1
ATOM 2101 C CA . PRO A 1 272 ? -23.263 12.180 46.503 1.00 33.22 272 PRO A CA 1
ATOM 2102 C C . PRO A 1 272 ? -23.600 10.838 45.795 1.00 33.22 272 PRO A C 1
ATOM 2104 O O . PRO A 1 272 ? -23.335 10.605 44.621 1.00 33.22 272 PRO A O 1
ATOM 2107 N N . LYS A 1 273 ? -24.256 9.981 46.596 1.00 27.80 273 LYS A N 1
ATOM 2108 C CA . LYS A 1 273 ? -24.923 8.699 46.305 1.00 27.80 273 LYS A CA 1
ATOM 2109 C C . LYS A 1 273 ? -26.155 8.841 45.400 1.00 27.80 273 LYS A C 1
ATOM 2111 O O . LYS A 1 273 ? -26.986 9.703 45.672 1.00 27.80 273 LYS A O 1
ATOM 2116 N N . ILE A 1 274 ? -26.363 7.860 44.516 1.00 31.67 274 ILE A N 1
ATOM 2117 C CA . ILE A 1 274 ? -27.689 7.324 44.154 1.00 31.67 274 ILE A CA 1
ATOM 2118 C C . ILE A 1 274 ? -27.551 5.791 44.055 1.00 31.67 274 ILE A C 1
ATOM 2120 O O . ILE A 1 274 ? -26.798 5.293 43.225 1.00 31.67 274 ILE A O 1
ATOM 2124 N N . GLU A 1 275 ? -28.236 5.052 44.934 1.00 30.72 275 GLU A N 1
ATOM 2125 C CA . GLU A 1 275 ? -28.492 3.607 44.776 1.00 30.72 275 GLU A CA 1
ATOM 2126 C C . GLU A 1 275 ? -29.672 3.410 43.805 1.00 30.72 275 GLU A C 1
ATOM 2128 O O . GLU A 1 275 ? -30.564 4.262 43.761 1.00 30.72 275 GLU A O 1
ATOM 2133 N N . PRO A 1 276 ? -29.737 2.281 43.073 1.00 32.31 276 PRO A N 1
ATOM 2134 C CA . PRO A 1 276 ? -30.635 1.232 43.562 1.00 32.31 276 PRO A CA 1
ATOM 2135 C C . PRO A 1 276 ? -30.119 -0.219 43.439 1.00 32.31 276 PRO A C 1
ATOM 2137 O O . PRO A 1 276 ? -29.567 -0.637 42.430 1.00 32.31 276 PRO A O 1
ATOM 2140 N N . VAL A 1 277 ? -30.471 -0.978 44.484 1.00 29.72 277 VAL A N 1
ATOM 2141 C CA . VAL A 1 277 ? -30.959 -2.374 44.516 1.00 29.72 277 VAL A CA 1
ATOM 2142 C C . VAL A 1 277 ? -29.973 -3.523 44.236 1.00 29.72 277 VAL A C 1
ATOM 2144 O O . VAL A 1 277 ? -29.617 -3.863 43.114 1.00 29.72 277 VAL A O 1
ATOM 2147 N N . LYS A 1 278 ? -29.654 -4.214 45.340 1.00 29.56 278 LYS A N 1
ATOM 2148 C CA . LYS A 1 278 ? -28.989 -5.519 45.441 1.00 29.56 278 LYS A CA 1
ATOM 2149 C C . LYS A 1 278 ? -29.906 -6.655 44.966 1.00 29.56 278 LYS A C 1
ATOM 2151 O O . LYS A 1 278 ? -30.975 -6.849 45.542 1.00 29.56 278 LYS A O 1
ATOM 2156 N N . GLN A 1 279 ? -29.406 -7.505 44.073 1.00 30.08 279 GLN A N 1
ATOM 2157 C CA . GLN A 1 279 ? -29.709 -8.938 44.109 1.00 30.08 279 GLN A CA 1
ATOM 2158 C C . GLN A 1 279 ? -28.449 -9.690 44.540 1.00 30.08 279 GLN A C 1
ATOM 2160 O O . GLN A 1 279 ? -27.365 -9.501 43.994 1.00 30.08 279 GLN A O 1
ATOM 2165 N N . LYS A 1 280 ? -28.609 -10.469 45.612 1.00 30.66 280 LYS A N 1
ATOM 2166 C CA . LYS A 1 280 ? -27.586 -11.318 46.213 1.00 30.66 280 LYS A CA 1
ATOM 2167 C C . LYS A 1 280 ? -27.310 -12.498 45.283 1.00 30.66 280 LYS A C 1
ATOM 2169 O O . LYS A 1 280 ? -28.203 -13.309 45.067 1.00 30.66 280 LYS A O 1
ATOM 2174 N N . THR A 1 281 ? -26.062 -12.634 44.863 1.00 27.14 281 THR A N 1
ATOM 2175 C CA . THR A 1 281 ? -25.455 -13.938 44.586 1.00 27.14 281 THR A CA 1
ATOM 2176 C C . THR A 1 281 ? -24.123 -13.965 45.315 1.00 27.14 281 THR A C 1
ATOM 2178 O O . THR A 1 281 ? -23.425 -12.954 45.397 1.00 27.14 281 THR A O 1
ATOM 2181 N N . GLU A 1 282 ? -23.886 -15.082 45.980 1.00 29.58 282 GLU A N 1
ATOM 2182 C CA . GLU A 1 282 ? -22.968 -15.251 47.094 1.00 29.58 282 GLU A CA 1
ATOM 2183 C C . GLU A 1 282 ? -21.505 -14.997 46.725 1.00 29.58 282 GLU A C 1
ATOM 2185 O O . GLU A 1 282 ? -21.006 -15.357 45.663 1.00 29.58 282 GLU A O 1
ATOM 2190 N N . SER A 1 283 ? -20.823 -14.345 47.659 1.00 30.94 283 SER A N 1
ATOM 2191 C CA . SER A 1 283 ? -19.407 -14.027 47.643 1.00 30.94 283 SER A CA 1
ATOM 2192 C C . SER A 1 283 ? -18.553 -15.270 47.895 1.00 30.94 283 SER A C 1
ATOM 2194 O O . SER A 1 283 ? -18.500 -15.753 49.027 1.00 30.94 283 SER A O 1
ATOM 2196 N N . VAL A 1 284 ? -17.800 -15.706 46.887 1.00 34.09 284 VAL A N 1
ATOM 2197 C CA . VAL A 1 284 ? -16.554 -16.458 47.086 1.00 34.09 284 VAL A CA 1
ATOM 2198 C C . VAL A 1 284 ? -15.410 -15.473 46.838 1.00 34.09 284 VAL A C 1
ATOM 2200 O O . VAL A 1 284 ? -15.282 -14.920 45.748 1.00 34.09 284 VAL A O 1
ATOM 2203 N N . LYS A 1 285 ? -14.622 -15.171 47.876 1.00 34.38 285 LYS A N 1
ATOM 2204 C CA . LYS A 1 285 ? -13.369 -14.408 47.739 1.00 34.38 285 LYS A CA 1
ATOM 2205 C C . LYS A 1 285 ? -12.404 -15.234 46.867 1.00 34.38 285 LYS A C 1
ATOM 2207 O O . LYS A 1 285 ? -12.264 -16.417 47.169 1.00 34.38 285 LYS A O 1
ATOM 2212 N N . PRO A 1 286 ? -11.764 -14.684 45.819 1.00 41.38 286 PRO A N 1
ATOM 2213 C CA . PRO A 1 286 ? -10.937 -15.494 44.938 1.00 41.38 286 PRO A CA 1
ATOM 2214 C C . PRO A 1 286 ? -9.535 -15.729 45.519 1.00 41.38 286 PRO A C 1
ATOM 2216 O O . PRO A 1 286 ? -8.960 -14.886 46.206 1.00 41.38 286 PRO A O 1
ATOM 2219 N N . ASP A 1 287 ? -9.032 -16.910 45.192 1.00 53.91 287 ASP A N 1
ATOM 2220 C CA . ASP A 1 287 ? -7.886 -17.674 45.689 1.00 53.91 287 ASP A CA 1
ATOM 2221 C C . ASP A 1 287 ? -6.514 -17.091 45.254 1.00 53.91 287 ASP A C 1
ATOM 2223 O O . ASP A 1 287 ? -5.673 -17.799 44.707 1.00 53.91 287 ASP A O 1
ATOM 2227 N N . ILE A 1 288 ? -6.281 -15.778 45.421 1.00 56.91 288 ILE A N 1
ATOM 2228 C CA . ILE A 1 288 ? -5.010 -15.130 45.008 1.00 56.91 288 ILE A CA 1
ATOM 2229 C C . ILE A 1 288 ? -3.836 -15.598 45.886 1.00 56.91 288 ILE A C 1
ATOM 2231 O O . ILE A 1 288 ? -2.748 -15.858 45.370 1.00 56.91 288 ILE A O 1
ATOM 2235 N N . ASP A 1 289 ? -4.071 -15.788 47.189 1.00 63.25 289 ASP A N 1
ATOM 2236 C CA . ASP A 1 289 ? -3.035 -16.182 48.158 1.00 63.25 289 ASP A CA 1
ATOM 2237 C C . ASP A 1 289 ? -2.363 -17.518 47.797 1.00 63.25 289 ASP A C 1
ATOM 2239 O O . ASP A 1 289 ? -1.178 -17.717 48.066 1.00 63.25 289 ASP A O 1
ATOM 2243 N N . ARG A 1 290 ? -3.088 -18.427 47.132 1.00 75.56 290 ARG A N 1
ATOM 2244 C CA . ARG A 1 290 ? -2.588 -19.756 46.750 1.00 75.56 290 ARG A CA 1
ATOM 2245 C C . ARG A 1 290 ? -1.491 -19.713 45.682 1.00 75.56 290 ARG A C 1
ATOM 2247 O O . ARG A 1 290 ? -0.675 -20.634 45.615 1.00 75.56 290 ARG A O 1
ATOM 2254 N N . PHE A 1 291 ? -1.462 -18.664 44.861 1.00 78.38 291 PHE A N 1
ATOM 2255 C CA . PHE A 1 291 ? -0.519 -18.524 43.746 1.00 78.38 291 PHE A CA 1
ATOM 2256 C C . PHE A 1 291 ? 0.568 -17.475 44.000 1.00 78.38 291 PHE A C 1
ATOM 2258 O O . PHE A 1 291 ? 1.465 -17.327 43.170 1.00 78.38 291 PHE A O 1
ATOM 2265 N N . GLN A 1 292 ? 0.526 -16.783 45.143 1.00 77.75 292 GLN A N 1
ATOM 2266 C CA . GLN A 1 292 ? 1.469 -15.717 45.479 1.00 77.75 292 GLN A CA 1
ATOM 2267 C C . GLN A 1 292 ? 2.918 -16.217 45.537 1.00 77.75 292 GLN A C 1
ATOM 2269 O O . GLN A 1 292 ? 3.798 -15.597 44.949 1.00 77.75 292 GLN A O 1
ATOM 2274 N N . SER A 1 293 ? 3.155 -17.391 46.129 1.00 77.75 293 SER A N 1
ATOM 2275 C CA . SER A 1 293 ? 4.487 -18.016 46.156 1.00 77.75 293 SER A CA 1
ATOM 2276 C C . SER A 1 293 ? 5.039 -18.272 44.752 1.00 77.75 293 SER A C 1
ATOM 2278 O O . SER A 1 293 ? 6.216 -18.050 44.489 1.00 77.75 293 SER A O 1
ATOM 2280 N N . HIS A 1 294 ? 4.183 -18.691 43.816 1.00 81.94 294 HIS A N 1
ATOM 2281 C CA . HIS A 1 294 ? 4.597 -18.917 42.437 1.00 81.94 294 HIS A CA 1
ATOM 2282 C C . HIS A 1 294 ? 4.887 -17.621 41.689 1.00 81.94 294 HIS A C 1
ATOM 2284 O O . HIS A 1 294 ? 5.767 -17.642 40.835 1.00 81.94 294 HIS A O 1
ATOM 2290 N N . ILE A 1 295 ? 4.167 -16.536 41.989 1.00 82.19 295 ILE A N 1
ATOM 2291 C CA . ILE A 1 295 ? 4.424 -15.209 41.420 1.00 82.19 295 ILE A CA 1
ATOM 2292 C C . ILE A 1 295 ? 5.775 -14.682 41.905 1.00 82.19 295 ILE A C 1
ATOM 2294 O O . ILE A 1 295 ? 6.576 -14.236 41.086 1.00 82.19 295 ILE A O 1
ATOM 2298 N N . ASP A 1 296 ? 6.030 -14.755 43.212 1.00 81.19 296 ASP A N 1
ATOM 2299 C CA . ASP A 1 296 ? 7.254 -14.228 43.818 1.00 81.19 296 ASP A CA 1
ATOM 2300 C C . ASP A 1 296 ? 8.497 -14.952 43.274 1.00 81.19 296 ASP A C 1
ATOM 2302 O O . ASP A 1 296 ? 9.491 -14.307 42.943 1.00 81.19 296 ASP A O 1
ATOM 2306 N N . ASP A 1 297 ? 8.407 -16.272 43.081 1.00 80.50 297 ASP A N 1
ATOM 2307 C CA . ASP A 1 297 ? 9.485 -17.095 42.518 1.00 80.50 297 ASP A CA 1
ATOM 2308 C C . ASP A 1 297 ? 9.831 -16.760 41.059 1.00 80.50 297 ASP A C 1
ATOM 2310 O O . ASP A 1 297 ? 10.986 -16.889 40.651 1.00 80.50 297 ASP A O 1
ATOM 2314 N N . ILE A 1 298 ? 8.833 -16.405 40.242 1.00 84.62 298 ILE A N 1
ATOM 2315 C CA . ILE A 1 298 ? 9.036 -16.168 38.804 1.00 84.62 298 ILE A CA 1
ATOM 2316 C C . ILE A 1 298 ? 9.198 -14.685 38.464 1.00 84.62 298 ILE A C 1
ATOM 2318 O O . ILE A 1 298 ? 9.566 -14.367 37.332 1.00 84.62 298 ILE A O 1
ATOM 2322 N N . SER A 1 299 ? 8.946 -13.784 39.411 1.00 81.19 299 SER A N 1
ATOM 2323 C CA . SER A 1 299 ? 9.043 -12.336 39.222 1.00 81.19 299 SER A CA 1
ATOM 2324 C C . SER A 1 299 ? 10.449 -11.921 38.767 1.00 81.19 299 SER A C 1
ATOM 2326 O O . SER A 1 299 ? 11.445 -12.188 39.439 1.00 81.19 299 SER A O 1
ATOM 2328 N N . GLY A 1 300 ? 10.547 -11.281 37.600 1.00 79.56 300 GLY A N 1
ATOM 2329 C CA . GLY A 1 300 ? 11.810 -10.852 36.988 1.00 79.56 300 GLY A CA 1
ATOM 2330 C C . GLY A 1 300 ? 12.561 -11.935 36.202 1.00 79.56 300 GLY A C 1
ATOM 2331 O O . GLY A 1 300 ? 13.631 -11.653 35.660 1.00 79.56 300 GLY A O 1
ATOM 2332 N N . SER A 1 301 ? 12.026 -13.157 36.113 1.00 84.25 301 SER A N 1
ATOM 2333 C CA . SER A 1 301 ? 12.641 -14.271 35.375 1.00 84.25 301 SER A CA 1
ATOM 2334 C C . SER A 1 301 ? 12.122 -14.431 33.939 1.00 84.25 301 SER A C 1
ATOM 2336 O O . SER A 1 301 ? 12.705 -15.186 33.161 1.00 84.25 301 SER A O 1
ATOM 2338 N N . PHE A 1 302 ? 11.035 -13.741 33.565 1.00 87.19 302 PHE A N 1
ATOM 2339 C CA . PHE A 1 302 ? 10.309 -13.917 32.298 1.00 87.19 302 PHE A CA 1
ATOM 2340 C C . PHE A 1 302 ? 9.897 -15.372 32.016 1.00 87.19 302 PHE A C 1
ATOM 2342 O O . PHE A 1 302 ? 9.825 -15.805 30.857 1.00 87.19 302 PHE A O 1
ATOM 2349 N N . THR A 1 303 ? 9.610 -16.134 33.073 1.00 89.81 303 THR A N 1
ATOM 2350 C CA . THR A 1 303 ? 9.130 -17.518 32.991 1.00 89.81 303 THR A CA 1
ATOM 2351 C C . THR A 1 303 ? 7.649 -17.631 33.347 1.00 89.81 303 THR A C 1
ATOM 2353 O O . THR A 1 303 ? 7.035 -16.731 33.924 1.00 89.81 303 THR A O 1
ATOM 2356 N N . ALA A 1 304 ? 7.052 -18.740 32.928 1.00 92.00 304 ALA A N 1
ATOM 2357 C CA . ALA A 1 304 ? 5.672 -19.109 33.157 1.00 92.00 304 ALA A CA 1
ATOM 2358 C C . ALA A 1 304 ? 5.603 -20.529 33.721 1.00 92.00 304 ALA A C 1
ATOM 2360 O O . ALA A 1 304 ? 6.283 -21.431 33.236 1.00 92.00 304 ALA A O 1
ATOM 2361 N N . ARG A 1 305 ? 4.743 -20.733 34.713 1.00 91.56 305 ARG A N 1
ATOM 2362 C CA . ARG A 1 305 ? 4.442 -22.013 35.352 1.00 91.56 305 ARG A CA 1
ATOM 2363 C C . ARG A 1 305 ? 3.049 -22.474 34.950 1.00 91.56 305 ARG A C 1
ATOM 2365 O O . ARG A 1 305 ? 2.067 -21.755 35.135 1.00 91.56 305 ARG A O 1
ATOM 2372 N N . LEU A 1 306 ? 2.975 -23.689 34.418 1.00 91.06 306 LEU A N 1
ATOM 2373 C CA . LEU A 1 306 ? 1.733 -24.410 34.152 1.00 91.06 306 LEU A CA 1
ATOM 2374 C C . LEU A 1 306 ? 1.440 -25.314 35.350 1.00 91.06 306 LEU A C 1
ATOM 2376 O O . LEU A 1 306 ? 2.265 -26.161 35.695 1.00 91.06 306 LEU A O 1
ATOM 2380 N N . ILE A 1 307 ? 0.286 -25.128 35.983 1.00 89.75 307 ILE A N 1
ATOM 2381 C CA . ILE A 1 307 ? -0.048 -25.709 37.286 1.00 89.75 307 ILE A CA 1
ATOM 2382 C C . ILE A 1 307 ? -1.337 -26.542 37.181 1.00 89.75 307 ILE A C 1
ATOM 2384 O O . ILE A 1 307 ? -2.272 -26.181 36.455 1.00 89.75 307 ILE A O 1
ATOM 2388 N N . ASP A 1 308 ? -1.374 -27.672 37.889 1.00 86.88 308 ASP A N 1
ATOM 2389 C CA . ASP A 1 308 ? -2.547 -28.550 37.998 1.00 86.88 308 ASP A CA 1
ATOM 2390 C C . ASP A 1 308 ? -3.561 -28.092 39.077 1.00 86.88 308 ASP A C 1
ATOM 2392 O O . ASP A 1 308 ? -3.352 -27.118 39.800 1.00 86.88 308 ASP A O 1
ATOM 2396 N N . GLU A 1 309 ? -4.671 -28.824 39.232 1.00 82.94 309 GLU A N 1
ATOM 2397 C CA . GLU A 1 309 ? -5.685 -28.576 40.282 1.00 82.94 309 GLU A CA 1
ATOM 2398 C C . GLU A 1 309 ? -5.128 -28.657 41.716 1.00 82.94 309 GLU A C 1
ATOM 2400 O O . GLU A 1 309 ? -5.683 -28.071 42.651 1.00 82.94 309 GLU A O 1
ATOM 2405 N N . LYS A 1 310 ? -4.025 -29.390 41.912 1.00 81.31 310 LYS A N 1
ATOM 2406 C CA . LYS A 1 310 ? -3.405 -29.668 43.214 1.00 81.31 310 LYS A CA 1
ATOM 2407 C C . LYS A 1 310 ? -2.288 -28.680 43.567 1.00 81.31 310 LYS A C 1
ATOM 2409 O O . LYS A 1 310 ? -1.685 -28.831 44.624 1.00 81.31 310 LYS A O 1
ATOM 2414 N N . ASN A 1 311 ? -2.095 -27.623 42.773 1.00 82.06 311 ASN A N 1
ATOM 2415 C CA . ASN A 1 311 ? -1.025 -26.628 42.919 1.00 82.06 311 ASN A CA 1
ATOM 2416 C C . ASN A 1 311 ? 0.392 -27.171 42.666 1.00 82.06 311 ASN A C 1
ATOM 2418 O O . ASN A 1 311 ? 1.363 -26.655 43.215 1.00 82.06 311 ASN A O 1
ATOM 2422 N N . HIS A 1 312 ? 0.532 -28.220 41.856 1.00 83.25 312 HIS A N 1
ATOM 2423 C CA . HIS A 1 312 ? 1.836 -28.713 41.429 1.00 83.25 312 HIS A CA 1
ATOM 2424 C C . HIS A 1 312 ? 2.224 -28.121 40.078 1.00 83.25 312 HIS A C 1
ATOM 2426 O O . HIS A 1 312 ? 1.433 -28.108 39.131 1.00 83.25 312 HIS A O 1
ATOM 2432 N N . VAL A 1 313 ? 3.475 -27.670 39.978 1.00 88.06 313 VAL A N 1
ATOM 2433 C CA . VAL A 1 313 ? 4.055 -27.193 38.721 1.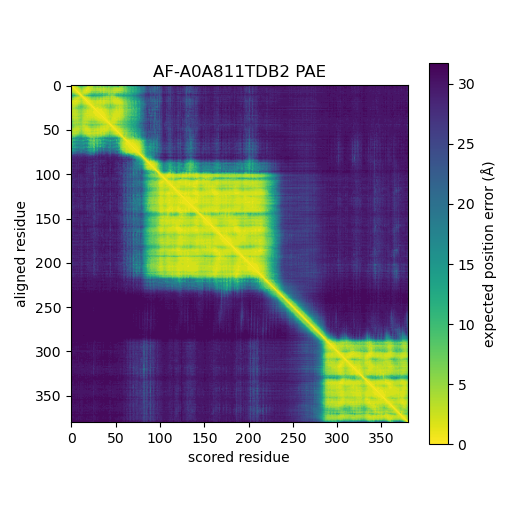00 88.06 313 VAL A CA 1
ATOM 2434 C C . VAL A 1 313 ? 4.277 -28.393 37.804 1.00 88.06 313 VAL A C 1
ATOM 2436 O O . VAL A 1 313 ? 5.120 -29.247 38.066 1.00 88.06 313 VAL A O 1
ATOM 2439 N N . LEU A 1 314 ? 3.509 -28.455 36.720 1.00 86.88 314 LEU A N 1
ATOM 2440 C CA . LEU A 1 314 ? 3.646 -29.476 35.684 1.00 86.88 314 LEU A CA 1
ATOM 2441 C C . LEU A 1 314 ? 4.788 -29.145 34.727 1.00 86.88 314 LEU A C 1
ATOM 2443 O O . LEU A 1 314 ? 5.458 -30.046 34.221 1.00 86.88 314 LEU A O 1
ATOM 2447 N N . LYS A 1 315 ? 4.975 -27.853 34.436 1.00 86.88 315 LYS A N 1
ATOM 2448 C CA . LYS A 1 315 ? 5.982 -27.386 33.486 1.00 86.88 315 LYS A CA 1
ATOM 2449 C C . LYS A 1 315 ? 6.316 -25.914 33.698 1.00 86.88 315 LYS A C 1
ATOM 2451 O O . LYS A 1 315 ? 5.420 -25.109 33.948 1.00 86.88 315 LYS A O 1
ATOM 2456 N N . GLU A 1 316 ? 7.587 -25.575 33.517 1.00 90.25 316 GLU A N 1
ATOM 2457 C CA . GLU A 1 316 ? 8.064 -24.197 33.393 1.00 90.25 316 GLU A CA 1
ATOM 2458 C C . GLU A 1 316 ? 8.431 -23.908 31.937 1.00 90.25 316 GLU A C 1
ATOM 2460 O O . GLU A 1 316 ? 9.077 -24.730 31.281 1.00 90.25 316 GLU A O 1
ATOM 2465 N N . VAL A 1 317 ? 8.001 -22.759 31.419 1.00 91.44 317 VAL A N 1
ATOM 2466 C CA . VAL A 1 317 ? 8.278 -22.322 30.046 1.00 91.44 317 VAL A CA 1
ATOM 2467 C C . VAL A 1 317 ? 8.619 -20.835 29.989 1.00 91.44 317 VAL A C 1
ATOM 2469 O O . VAL A 1 317 ? 8.096 -20.060 30.786 1.00 91.44 317 VAL A O 1
ATOM 2472 N N . PRO A 1 318 ? 9.456 -20.385 29.043 1.00 90.44 318 PRO A N 1
ATOM 2473 C CA . PRO A 1 318 ? 9.647 -18.960 28.799 1.00 90.44 318 PRO A CA 1
ATOM 2474 C C . PRO A 1 318 ? 8.331 -18.281 28.393 1.00 90.44 318 PRO A C 1
ATOM 2476 O O . PRO A 1 318 ? 7.571 -18.809 27.580 1.00 90.44 318 PRO A O 1
ATOM 2479 N N . VAL A 1 319 ? 8.081 -17.061 28.880 1.00 90.12 319 VAL A N 1
ATOM 2480 C CA . VAL A 1 319 ? 6.857 -16.292 28.559 1.00 90.12 319 VAL A CA 1
ATOM 2481 C C . VAL A 1 319 ? 6.690 -16.065 27.054 1.00 90.12 319 VAL A C 1
ATOM 2483 O O . VAL A 1 319 ? 5.568 -16.025 26.550 1.00 90.12 319 VAL A O 1
ATOM 2486 N N . ARG A 1 320 ? 7.801 -15.957 26.314 1.00 88.06 320 ARG A N 1
ATOM 2487 C CA . ARG A 1 320 ? 7.802 -15.811 24.848 1.00 88.06 320 ARG A CA 1
ATOM 2488 C C . ARG A 1 320 ? 7.147 -16.997 24.140 1.00 88.06 320 ARG A C 1
ATOM 2490 O O . ARG A 1 320 ? 6.455 -16.795 23.143 1.00 88.06 320 ARG A O 1
ATOM 2497 N N . ASP A 1 321 ? 7.319 -18.191 24.694 1.00 87.56 321 ASP A N 1
ATOM 2498 C CA . ASP A 1 321 ? 6.843 -19.440 24.107 1.00 87.56 321 ASP A CA 1
ATOM 2499 C C . ASP A 1 321 ? 5.496 -19.879 24.694 1.00 87.56 321 ASP A C 1
ATOM 2501 O O . ASP A 1 321 ? 4.804 -20.698 24.094 1.00 87.56 321 ASP A O 1
ATOM 2505 N N . LEU A 1 322 ? 5.057 -19.267 25.802 1.00 88.69 322 LEU A N 1
ATOM 2506 C CA . LEU A 1 322 ? 3.811 -19.591 26.503 1.00 88.69 322 LEU A CA 1
ATOM 2507 C C . LEU A 1 322 ? 2.594 -19.656 25.568 1.00 88.69 322 LEU A C 1
ATOM 2509 O O . LEU A 1 322 ? 1.799 -20.584 25.650 1.00 88.69 322 LEU A O 1
ATOM 2513 N N . ALA A 1 323 ? 2.443 -18.706 24.643 1.00 86.44 323 ALA A N 1
ATOM 2514 C CA . ALA A 1 323 ? 1.296 -18.687 23.732 1.00 86.44 323 ALA A CA 1
ATOM 2515 C C . ALA A 1 323 ? 1.286 -19.851 22.724 1.00 86.44 323 ALA A C 1
ATOM 2517 O O . ALA A 1 323 ? 0.221 -20.184 22.203 1.00 86.44 323 ALA A O 1
ATOM 2518 N N . ASN A 1 324 ? 2.451 -20.418 22.403 1.00 86.62 324 ASN A N 1
ATOM 2519 C CA . ASN A 1 324 ? 2.550 -21.617 21.577 1.00 86.62 324 ASN A CA 1
ATOM 2520 C C . ASN A 1 324 ? 2.350 -22.852 22.448 1.00 86.62 324 ASN A C 1
ATOM 2522 O O . ASN A 1 324 ? 1.533 -23.696 22.103 1.00 86.62 324 ASN A O 1
ATOM 2526 N N . GLU A 1 325 ? 2.983 -22.891 23.619 1.00 85.25 325 GLU A N 1
ATOM 2527 C CA . GLU A 1 325 ? 2.877 -24.029 24.522 1.00 85.25 325 GLU A CA 1
ATOM 2528 C C . GLU A 1 325 ? 1.434 -24.284 24.957 1.00 85.25 325 GL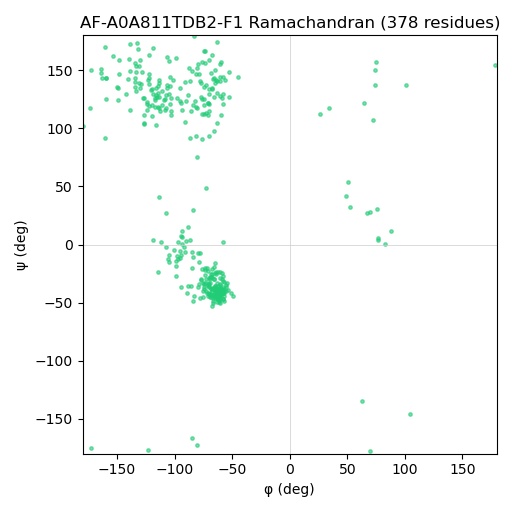U A C 1
ATOM 2530 O O . GLU A 1 325 ? 0.959 -25.414 24.907 1.00 85.25 325 GLU A O 1
ATOM 2535 N N . LEU A 1 326 ? 0.691 -23.226 25.297 1.00 84.00 326 LEU A N 1
ATOM 2536 C CA . LEU A 1 326 ? -0.712 -23.331 25.694 1.00 84.00 326 LEU A CA 1
ATOM 2537 C C . LEU A 1 326 ? -1.604 -23.934 24.597 1.00 84.00 326 LEU A C 1
ATOM 2539 O O . LEU A 1 326 ? -2.637 -24.511 24.922 1.00 84.00 326 LEU A O 1
ATOM 2543 N N . LYS A 1 327 ? -1.219 -23.871 23.313 1.00 82.25 327 LYS A N 1
ATOM 2544 C CA . LYS A 1 327 ? -1.969 -24.532 22.228 1.00 82.25 327 LYS A CA 1
ATOM 2545 C C . LYS A 1 327 ? -1.805 -26.051 22.224 1.00 82.25 327 LYS A C 1
ATOM 2547 O O . LYS A 1 327 ? -2.667 -26.741 21.692 1.00 82.25 327 LYS A O 1
ATOM 2552 N N . ASP A 1 328 ? -0.747 -26.573 22.824 1.00 77.00 328 ASP A N 1
ATOM 2553 C CA . ASP A 1 328 ? -0.448 -28.008 22.822 1.00 77.00 328 ASP A CA 1
ATOM 2554 C C . ASP A 1 328 ? -0.605 -28.636 24.216 1.00 77.00 328 ASP A C 1
ATOM 2556 O O . ASP A 1 328 ? -0.395 -29.836 24.418 1.00 77.00 328 ASP A O 1
ATOM 2560 N N . VAL A 1 329 ? -1.021 -27.830 25.195 1.00 74.69 329 VAL A N 1
ATOM 2561 C CA . VAL A 1 329 ? -1.245 -28.251 26.575 1.00 74.69 329 VAL A CA 1
ATOM 2562 C C . VAL A 1 329 ? -2.467 -29.168 26.688 1.00 74.69 329 VAL A C 1
ATOM 2564 O O . VAL A 1 329 ? -3.539 -28.911 26.141 1.00 74.69 329 VAL A O 1
ATOM 2567 N N . LYS A 1 330 ? -2.282 -30.263 27.435 1.00 67.06 330 LYS A N 1
ATOM 2568 C CA . LYS A 1 330 ? -3.332 -31.223 27.803 1.00 67.06 330 LYS A CA 1
ATOM 2569 C C . LYS A 1 330 ? -4.224 -30.647 28.912 1.00 67.06 330 LYS A C 1
ATOM 2571 O O . LYS A 1 330 ? -3.753 -29.858 29.726 1.00 67.06 330 LYS A O 1
ATOM 2576 N N . ASN A 1 331 ? -5.459 -31.145 29.027 1.00 69.56 331 ASN A N 1
ATOM 2577 C CA . ASN A 1 331 ? -6.483 -30.730 30.011 1.00 69.56 331 ASN A CA 1
ATOM 2578 C C . ASN A 1 331 ? -6.087 -30.855 31.505 1.00 69.56 331 ASN A C 1
ATOM 2580 O O . ASN A 1 331 ? -6.914 -30.620 32.380 1.00 69.56 331 ASN A O 1
ATOM 2584 N N . SER A 1 332 ? -4.857 -31.269 31.819 1.00 76.25 332 SER A N 1
ATOM 2585 C CA . SER A 1 332 ? -4.324 -31.362 33.181 1.00 76.25 332 SER A CA 1
ATOM 2586 C C . SER A 1 332 ? -3.876 -30.016 33.760 1.00 76.25 332 SER A C 1
ATOM 2588 O O . SER A 1 332 ? -3.647 -29.931 34.962 1.00 76.25 332 SER A O 1
ATOM 2590 N N . VAL A 1 333 ? -3.707 -28.984 32.929 1.00 86.06 333 VAL A N 1
ATOM 2591 C CA . VAL A 1 333 ? -3.336 -27.635 33.380 1.00 86.06 333 VAL A CA 1
ATOM 2592 C C . VAL A 1 333 ? -4.599 -26.833 33.667 1.00 86.06 333 VAL A C 1
ATOM 2594 O O . VAL A 1 333 ? -5.427 -26.655 32.777 1.00 86.06 333 VAL A O 1
ATOM 2597 N N . LYS A 1 334 ? -4.724 -26.319 34.892 1.00 86.88 334 LYS A N 1
ATOM 2598 C CA . LYS A 1 334 ? -5.853 -25.471 35.314 1.00 86.88 334 LYS A CA 1
ATOM 2599 C C . LYS A 1 334 ? -5.463 -24.043 35.638 1.00 86.88 334 LYS A C 1
ATOM 2601 O O . LYS A 1 334 ? -6.301 -23.152 35.517 1.00 86.88 334 LYS A O 1
ATOM 2606 N N . THR A 1 335 ? -4.200 -23.819 35.987 1.00 89.31 335 THR A N 1
ATOM 2607 C CA . THR A 1 335 ? -3.697 -22.493 36.332 1.00 89.31 335 THR A CA 1
ATOM 2608 C C . THR A 1 335 ? -2.413 -22.193 35.572 1.00 89.31 335 THR A C 1
ATOM 2610 O O . THR A 1 335 ? -1.542 -23.049 35.429 1.00 89.31 335 THR A O 1
ATOM 2613 N N . VAL A 1 336 ? -2.289 -20.957 35.096 1.00 91.69 336 VAL A N 1
ATOM 2614 C CA . VAL A 1 336 ? -1.080 -20.437 34.454 1.00 91.69 336 VAL A CA 1
ATOM 2615 C C . VAL A 1 336 ? -0.636 -19.192 35.200 1.00 91.69 336 VAL A C 1
ATOM 2617 O O . VAL A 1 336 ? -1.386 -18.220 35.268 1.00 91.69 336 VAL A O 1
ATOM 2620 N N . VAL A 1 337 ? 0.585 -19.217 35.730 1.00 92.19 337 VAL A N 1
ATOM 2621 C CA . VAL A 1 337 ? 1.214 -18.076 36.410 1.00 92.19 337 VAL A CA 1
ATOM 2622 C C . VAL A 1 337 ? 2.420 -17.656 35.593 1.00 92.19 337 VAL A C 1
ATOM 2624 O O . VAL A 1 337 ? 3.242 -18.507 35.267 1.00 92.19 337 VAL A O 1
ATOM 2627 N N . PHE A 1 338 ? 2.539 -16.387 35.216 1.00 93.00 338 PHE A N 1
ATOM 2628 C CA . PHE A 1 338 ? 3.645 -15.961 34.362 1.00 93.00 338 PHE A CA 1
ATOM 2629 C C . PHE A 1 338 ? 4.123 -14.534 34.612 1.00 93.00 338 PHE A C 1
ATOM 2631 O O . PHE A 1 338 ? 3.344 -13.627 34.907 1.00 93.00 338 PHE A O 1
ATOM 2638 N N . ASP A 1 339 ? 5.423 -14.330 34.426 1.00 89.12 339 ASP A N 1
ATOM 2639 C CA . ASP A 1 339 ? 6.075 -13.033 34.571 1.00 89.12 339 ASP A CA 1
ATOM 2640 C C . ASP A 1 339 ? 5.887 -12.166 33.314 1.00 89.12 339 ASP A C 1
ATOM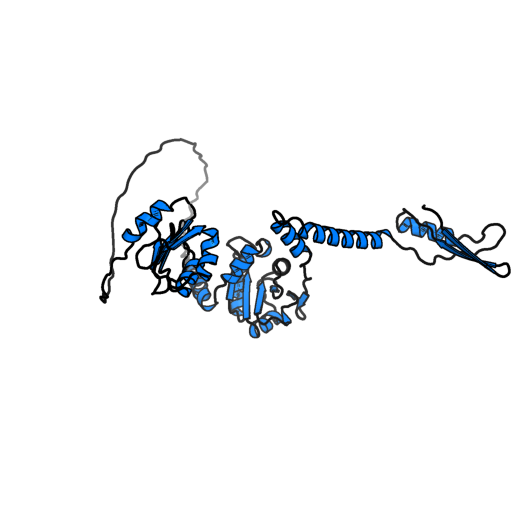 2642 O O . ASP A 1 339 ? 6.756 -12.057 32.444 1.00 89.12 339 ASP A O 1
ATOM 2646 N N . GLY A 1 340 ? 4.682 -11.613 33.151 1.00 87.81 340 GLY A N 1
ATOM 2647 C CA . GLY A 1 340 ? 4.355 -10.805 31.981 1.00 87.81 340 GLY A CA 1
ATOM 2648 C C . GLY A 1 340 ? 3.007 -10.092 32.022 1.00 87.81 340 GLY A C 1
ATOM 2649 O O . GLY A 1 340 ? 2.279 -10.094 33.016 1.00 87.81 340 GLY A O 1
ATOM 2650 N N . VAL A 1 341 ? 2.683 -9.445 30.899 1.00 90.38 341 VAL A N 1
ATOM 2651 C CA . VAL A 1 341 ? 1.429 -8.706 30.714 1.00 90.38 341 VAL A CA 1
ATOM 2652 C C . VAL A 1 341 ? 0.342 -9.637 30.185 1.00 90.38 341 VAL A C 1
ATOM 2654 O O . VAL A 1 341 ? 0.513 -10.300 29.161 1.00 90.38 341 VAL A O 1
ATOM 2657 N N . ILE A 1 342 ? -0.814 -9.632 30.840 1.00 92.38 342 ILE A N 1
ATOM 2658 C CA . ILE A 1 342 ? -1.986 -10.395 30.420 1.00 92.38 342 ILE A CA 1
ATOM 2659 C C . ILE A 1 342 ? -2.648 -9.685 29.240 1.00 92.38 342 ILE A C 1
ATOM 2661 O O . ILE A 1 342 ? -3.191 -8.589 29.377 1.00 92.38 342 ILE A O 1
ATOM 2665 N N . THR A 1 343 ? -2.600 -10.310 28.066 1.00 91.69 343 THR A N 1
ATOM 2666 C CA . THR A 1 343 ? -3.181 -9.786 26.821 1.00 91.69 343 THR A CA 1
ATOM 2667 C C . THR A 1 343 ? -4.477 -10.515 26.468 1.00 91.69 343 THR A C 1
ATOM 2669 O O . THR A 1 343 ? -4.662 -11.661 26.871 1.00 91.69 343 THR A O 1
ATOM 2672 N N . GLN A 1 344 ? -5.347 -9.896 25.656 1.00 90.44 344 GLN A N 1
ATOM 2673 C CA . GLN A 1 344 ? -6.571 -10.549 25.160 1.00 90.44 344 GLN A CA 1
ATOM 2674 C C . GLN A 1 344 ? -6.266 -11.892 24.473 1.00 90.44 344 GLN A C 1
ATOM 2676 O O . GLN A 1 344 ? -6.943 -12.877 24.728 1.00 90.44 344 GLN A O 1
ATOM 2681 N N . ARG A 1 345 ? -5.173 -11.973 23.701 1.00 90.69 345 ARG A N 1
ATOM 2682 C CA . ARG A 1 345 ? -4.741 -13.220 23.051 1.00 90.69 345 ARG A CA 1
ATOM 2683 C C . ARG A 1 345 ? -4.483 -14.353 24.052 1.00 90.69 345 ARG A C 1
ATOM 2685 O O . ARG A 1 345 ? -4.826 -15.492 23.763 1.00 90.69 345 ARG A O 1
ATOM 2692 N N . LEU A 1 346 ? -3.858 -14.067 25.197 1.00 90.06 346 LEU A N 1
ATOM 2693 C CA . LEU A 1 346 ? -3.613 -15.087 26.225 1.00 90.06 346 LEU A CA 1
ATOM 2694 C C . LEU A 1 346 ? -4.906 -15.500 26.933 1.00 90.06 346 LEU A C 1
ATOM 2696 O O . LEU A 1 346 ? -5.068 -16.675 27.236 1.00 90.06 346 LEU A O 1
ATOM 2700 N N . VAL A 1 347 ? -5.827 -14.557 27.146 1.00 90.50 347 VAL A N 1
ATOM 2701 C CA . VAL A 1 347 ? -7.167 -14.821 27.698 1.00 90.50 347 VAL A CA 1
ATOM 2702 C C . VAL A 1 347 ? -7.952 -15.764 26.784 1.00 90.50 347 VAL A C 1
ATOM 2704 O O . VAL A 1 347 ? -8.511 -16.747 27.263 1.00 90.50 347 VAL A O 1
ATOM 2707 N N . ASP A 1 348 ? -7.947 -15.509 25.476 1.00 90.00 348 ASP A N 1
ATOM 2708 C CA . ASP A 1 348 ? -8.679 -16.323 24.503 1.00 90.00 348 ASP A CA 1
ATOM 2709 C C . ASP A 1 348 ? -8.090 -17.742 24.405 1.00 90.00 348 ASP A C 1
ATOM 2711 O O . ASP A 1 348 ? -8.825 -18.723 24.497 1.00 90.00 348 ASP A O 1
ATOM 2715 N N . ILE A 1 349 ? -6.756 -17.866 24.320 1.00 89.62 349 ILE A N 1
ATOM 2716 C CA . ILE A 1 349 ? -6.070 -19.172 24.289 1.00 89.62 349 ILE A CA 1
ATOM 2717 C C . ILE A 1 349 ? -6.319 -19.950 25.587 1.00 89.62 349 ILE A C 1
ATOM 2719 O O . ILE A 1 349 ? -6.574 -21.151 25.544 1.00 89.62 349 ILE A O 1
ATOM 2723 N N . ALA A 1 350 ? -6.258 -19.285 26.743 1.00 89.75 350 ALA A N 1
ATOM 2724 C CA . ALA A 1 350 ? -6.515 -19.921 28.030 1.00 89.75 350 ALA A CA 1
ATOM 2725 C C . ALA A 1 350 ? -7.953 -20.453 28.118 1.00 89.75 350 ALA A C 1
ATOM 2727 O O . ALA A 1 350 ? -8.172 -21.584 28.553 1.00 89.75 350 ALA A O 1
ATOM 2728 N N . PHE A 1 351 ? -8.924 -19.672 27.639 1.00 88.38 351 PHE A N 1
ATOM 2729 C CA . PHE A 1 351 ? -10.326 -20.071 27.611 1.00 88.38 351 PHE A CA 1
ATOM 2730 C C . PHE A 1 351 ? -10.589 -21.259 26.677 1.00 88.38 351 PHE A C 1
ATOM 2732 O O . PHE A 1 351 ? -11.236 -22.219 27.090 1.00 88.38 351 PHE A O 1
ATOM 2739 N N . GLU A 1 352 ? -10.042 -21.247 25.456 1.00 87.00 352 GLU A N 1
ATOM 2740 C CA . GLU A 1 352 ? -10.166 -22.368 24.506 1.00 87.00 352 GLU A CA 1
ATOM 2741 C C . GLU A 1 352 ? -9.615 -23.687 25.065 1.00 87.00 352 GLU A C 1
ATOM 2743 O O . GLU A 1 352 ? -10.057 -24.769 24.679 1.00 87.00 352 GLU A O 1
ATOM 2748 N N . ARG A 1 353 ? -8.649 -23.599 25.982 1.00 85.56 353 ARG A N 1
ATOM 2749 C CA . ARG A 1 353 ? -7.950 -24.746 26.574 1.00 85.56 353 ARG A CA 1
ATOM 2750 C C . ARG A 1 353 ? -8.515 -25.175 27.923 1.00 85.56 353 ARG A C 1
ATOM 2752 O O . ARG A 1 353 ? -8.004 -26.122 28.512 1.00 85.56 353 ARG A O 1
ATOM 2759 N N . GLY A 1 354 ? -9.575 -24.517 28.395 1.00 83.69 354 GLY A N 1
ATOM 2760 C CA . GLY A 1 354 ? -10.229 -24.855 29.659 1.00 83.69 354 GLY A CA 1
ATOM 2761 C C . GLY A 1 354 ? -9.389 -24.531 30.895 1.00 83.69 354 GLY A C 1
ATOM 2762 O O . GLY A 1 354 ? -9.520 -25.206 31.915 1.00 83.69 354 GLY A O 1
ATOM 2763 N N . ILE A 1 355 ? -8.517 -23.526 30.801 1.00 90.19 355 ILE A N 1
ATOM 2764 C CA . ILE A 1 355 ? -7.762 -22.994 31.938 1.00 90.19 355 ILE A CA 1
ATOM 2765 C C . ILE A 1 355 ? -8.722 -22.162 32.787 1.00 90.19 355 ILE A C 1
ATOM 2767 O O . ILE A 1 355 ? -9.508 -21.377 32.259 1.00 90.19 355 ILE A O 1
ATOM 2771 N N . GLU A 1 356 ? -8.658 -22.335 34.100 1.00 89.19 356 GLU A N 1
ATOM 2772 C CA . GLU A 1 356 ? -9.556 -21.675 35.050 1.00 89.19 356 GLU A CA 1
ATOM 2773 C C . GLU A 1 356 ? -8.938 -20.389 35.593 1.00 89.19 356 GLU A C 1
ATOM 2775 O O . GLU A 1 356 ? -9.641 -19.396 35.752 1.00 89.19 356 GLU A O 1
ATOM 2780 N N . ASN A 1 357 ? -7.619 -20.371 35.817 1.00 89.88 357 ASN A N 1
ATOM 2781 C CA . ASN A 1 357 ? -6.923 -19.221 36.394 1.00 89.88 357 ASN A CA 1
ATOM 2782 C C . ASN A 1 357 ? -5.751 -18.774 35.515 1.00 89.88 357 ASN A C 1
ATOM 2784 O O . ASN A 1 357 ? -4.844 -19.550 35.206 1.00 89.88 357 ASN A O 1
ATOM 2788 N N . LEU A 1 358 ? -5.743 -17.493 35.157 1.00 91.62 358 LEU A N 1
ATOM 2789 C CA . LEU A 1 358 ? -4.662 -16.840 34.429 1.00 91.62 358 LEU A CA 1
ATOM 2790 C C . LEU A 1 358 ? -4.109 -15.694 35.276 1.00 91.62 358 LEU A C 1
ATOM 2792 O O . LEU A 1 358 ? -4.774 -14.676 35.480 1.00 91.62 358 LEU A O 1
ATOM 2796 N N . VAL A 1 359 ? -2.884 -15.867 35.757 1.00 91.19 359 VAL A N 1
ATOM 2797 C CA . VAL A 1 359 ? -2.223 -14.961 36.694 1.00 91.19 359 VAL A CA 1
ATOM 2798 C C . VAL A 1 359 ? -0.981 -14.374 36.033 1.00 91.19 359 VAL A C 1
ATOM 2800 O O . VAL A 1 359 ? -0.117 -15.110 35.559 1.00 91.19 359 VAL A O 1
ATOM 2803 N N . GLY A 1 360 ? -0.888 -13.050 35.989 1.00 89.69 360 GLY A N 1
ATOM 2804 C CA . GLY A 1 360 ? 0.268 -12.343 35.439 1.00 89.69 360 GLY A CA 1
ATOM 2805 C C . GLY A 1 360 ? 0.660 -11.137 36.281 1.00 89.69 360 GLY A C 1
ATOM 2806 O O . GLY A 1 360 ? -0.060 -10.743 37.194 1.00 89.69 360 GLY A O 1
ATOM 2807 N N . ILE A 1 361 ? 1.785 -10.503 35.959 1.00 86.94 361 ILE A N 1
ATOM 2808 C CA . ILE A 1 361 ? 2.250 -9.329 36.710 1.00 86.94 361 ILE A CA 1
ATOM 2809 C C . ILE A 1 361 ? 1.326 -8.144 36.482 1.00 86.94 361 ILE A C 1
ATOM 2811 O O . ILE A 1 361 ? 0.937 -7.481 37.438 1.00 86.94 361 ILE A O 1
ATOM 2815 N N . LYS A 1 362 ? 0.941 -7.878 35.231 1.00 84.44 362 LYS A N 1
ATOM 2816 C CA . LYS A 1 362 ? 0.141 -6.702 34.876 1.00 84.44 362 LYS A CA 1
ATOM 2817 C C . LYS A 1 362 ? -1.005 -7.062 33.949 1.00 84.44 362 LYS A C 1
ATOM 2819 O O . LYS A 1 362 ? -0.846 -7.862 33.029 1.00 84.44 362 LYS A O 1
ATOM 2824 N N . LYS A 1 363 ? -2.152 -6.411 34.127 1.00 86.88 363 LYS A N 1
ATOM 2825 C CA . LYS A 1 363 ? -3.277 -6.531 33.198 1.00 86.88 363 LYS A CA 1
ATOM 2826 C C . LYS A 1 363 ? -3.079 -5.597 32.001 1.00 86.88 363 LYS A C 1
ATOM 2828 O O . LYS A 1 363 ? -2.896 -4.395 32.166 1.00 86.88 363 LYS A O 1
ATOM 2833 N N . GLY A 1 364 ? -3.098 -6.145 30.789 1.00 83.88 364 GLY A N 1
ATOM 2834 C CA . GLY A 1 364 ? -3.143 -5.363 29.554 1.00 83.88 364 GLY A CA 1
ATOM 2835 C C . GLY A 1 364 ? -4.559 -4.885 29.218 1.00 83.88 364 GLY A C 1
ATOM 2836 O O . GLY A 1 364 ? -5.506 -5.068 29.983 1.00 83.88 364 GLY A O 1
ATOM 2837 N N . SER A 1 365 ? -4.728 -4.297 28.033 1.00 82.00 365 SER A N 1
ATOM 2838 C CA . SER A 1 365 ? -6.043 -3.933 27.492 1.00 82.00 365 SER A CA 1
ATOM 2839 C C . SER A 1 365 ? -6.833 -5.195 27.105 1.00 82.00 365 SER A C 1
ATOM 2841 O O . SER A 1 365 ? -6.668 -5.724 26.004 1.00 82.00 365 SER A O 1
ATOM 2843 N N . ILE A 1 366 ? -7.654 -5.693 28.032 1.00 85.25 366 ILE A N 1
ATOM 2844 C CA . ILE A 1 366 ? -8.521 -6.870 27.864 1.00 85.25 366 ILE A CA 1
ATOM 2845 C C . ILE A 1 366 ? -9.954 -6.371 27.671 1.00 85.25 366 ILE A C 1
ATOM 2847 O O . ILE A 1 366 ? -10.490 -5.669 28.527 1.00 85.25 366 ILE A O 1
ATOM 2851 N N . THR A 1 367 ? -10.568 -6.718 26.543 1.00 78.69 367 THR A N 1
ATOM 2852 C CA . THR A 1 367 ? -11.911 -6.261 26.156 1.00 78.69 367 THR A CA 1
ATOM 2853 C C . THR A 1 367 ? -12.997 -7.185 26.695 1.00 78.69 367 THR A C 1
ATOM 2855 O O . THR A 1 367 ? -14.074 -6.724 27.064 1.00 78.69 367 THR A O 1
ATOM 2858 N N . LYS A 1 368 ? -12.727 -8.495 26.753 1.00 83.06 368 LYS A N 1
ATOM 2859 C CA . LYS A 1 368 ? -13.702 -9.506 27.169 1.00 83.06 368 LYS A CA 1
ATOM 2860 C C . LYS A 1 368 ? -13.018 -10.592 27.986 1.00 83.06 368 LYS A C 1
ATOM 2862 O O . LYS A 1 368 ? -12.023 -11.157 27.543 1.00 83.06 368 LYS A O 1
ATOM 2867 N N . ILE A 1 369 ? -13.576 -10.893 29.156 1.00 85.69 369 ILE A N 1
ATOM 2868 C CA . ILE A 1 369 ? -13.146 -12.002 30.012 1.00 85.69 369 ILE A CA 1
ATOM 2869 C C . ILE A 1 369 ? -14.288 -13.024 30.036 1.00 85.69 369 ILE A C 1
ATOM 2871 O O . ILE A 1 369 ? -15.398 -12.670 30.441 1.00 85.69 369 ILE A O 1
ATOM 2875 N N . PRO A 1 370 ? -14.069 -14.256 29.552 1.00 85.75 370 PRO A N 1
ATOM 2876 C CA . PRO A 1 370 ? -15.056 -15.325 29.647 1.00 85.75 370 PRO A CA 1
ATOM 2877 C C . PRO A 1 370 ? -15.400 -15.659 31.105 1.00 85.75 370 PRO A C 1
ATOM 2879 O O . PRO A 1 370 ? -14.531 -15.633 31.968 1.00 85.75 370 PRO A O 1
ATOM 2882 N N . ALA A 1 371 ? -16.661 -16.005 31.385 1.00 79.62 371 ALA A N 1
ATOM 2883 C CA . ALA A 1 371 ? -17.146 -16.211 32.756 1.00 79.62 371 ALA A CA 1
ATOM 2884 C C . ALA A 1 371 ? -16.454 -17.365 33.509 1.00 79.62 371 ALA A C 1
ATOM 2886 O O . ALA A 1 371 ? -16.433 -17.361 34.734 1.00 79.62 371 ALA A O 1
ATOM 2887 N N . SER A 1 372 ? -15.891 -18.336 32.785 1.00 82.25 372 SER A N 1
ATOM 2888 C CA . SER A 1 372 ? -15.182 -19.489 33.351 1.00 82.25 372 SER A CA 1
ATOM 2889 C C . SER A 1 372 ? -13.680 -19.262 33.552 1.00 82.25 372 SER A C 1
ATOM 2891 O O . SER A 1 372 ? -12.986 -20.204 33.916 1.00 82.25 372 SER A O 1
ATOM 2893 N N . LEU A 1 373 ? -13.167 -18.060 33.261 1.00 88.81 373 LEU A N 1
ATOM 2894 C CA . LEU A 1 373 ? -11.747 -17.736 33.365 1.00 88.81 373 LEU A CA 1
ATOM 2895 C C . LEU A 1 373 ? -11.533 -16.597 34.366 1.00 88.81 373 LEU A C 1
ATOM 2897 O O . LEU A 1 373 ? -12.011 -15.474 34.183 1.00 88.81 373 LEU A O 1
ATOM 2901 N N . HIS A 1 374 ? -10.760 -16.873 35.408 1.00 88.00 374 HIS A N 1
ATOM 2902 C CA . HIS A 1 374 ? -10.357 -15.908 36.417 1.00 88.00 374 HIS A CA 1
ATOM 2903 C C . HIS A 1 374 ? -9.009 -15.295 36.050 1.00 88.00 374 HIS A C 1
ATOM 2905 O O . HIS A 1 374 ? -7.988 -15.974 35.965 1.00 88.00 374 HIS A O 1
ATOM 2911 N N . VAL A 1 375 ? -9.014 -13.986 35.795 1.00 88.19 375 VAL A N 1
ATOM 2912 C CA . VAL A 1 375 ? -7.826 -13.235 35.384 1.00 88.19 375 VAL A CA 1
ATOM 2913 C C . VAL A 1 375 ? -7.351 -12.362 36.539 1.00 88.19 375 VAL A C 1
ATOM 2915 O O . VAL A 1 375 ? -8.063 -11.439 36.943 1.00 88.19 375 VAL A O 1
ATOM 2918 N N . HIS A 1 376 ? -6.134 -12.611 37.021 1.00 86.69 376 HIS A N 1
ATOM 2919 C CA . HIS A 1 376 ? -5.533 -11.909 38.157 1.00 86.69 376 HIS A CA 1
ATOM 2920 C C . HIS A 1 376 ? -4.231 -11.220 37.754 1.00 86.69 376 HIS A C 1
ATOM 2922 O O . HIS A 1 376 ? -3.380 -11.834 37.116 1.00 86.69 376 HIS A O 1
ATOM 2928 N N . ALA A 1 377 ? -4.072 -9.955 38.143 1.00 84.25 377 ALA A N 1
ATOM 2929 C CA . ALA A 1 377 ? -2.828 -9.212 37.984 1.00 84.25 377 ALA A CA 1
ATOM 2930 C C . ALA A 1 377 ? -2.257 -8.842 39.357 1.00 84.25 377 ALA A C 1
ATOM 2932 O O . ALA A 1 377 ? -3.009 -8.389 40.218 1.00 84.25 377 ALA A O 1
ATOM 2933 N N . THR A 1 378 ? -0.953 -9.029 39.555 1.00 78.38 378 THR A N 1
ATOM 2934 C CA . THR A 1 378 ? -0.277 -8.724 40.831 1.00 78.38 378 THR A CA 1
ATOM 2935 C C . THR A 1 378 ? -0.032 -7.224 41.020 1.00 78.38 378 THR A C 1
ATOM 2937 O O . THR A 1 378 ? -0.058 -6.723 42.139 1.00 78.38 378 THR A O 1
ATOM 2940 N N . SER A 1 379 ? 0.171 -6.486 39.928 1.00 65.19 379 SER A N 1
ATOM 2941 C CA . SER A 1 379 ? 0.270 -5.025 39.917 1.00 65.19 379 SER A CA 1
ATOM 2942 C C . SER A 1 379 ? -0.979 -4.425 39.264 1.00 65.19 379 SER A C 1
ATOM 2944 O O . SER A 1 379 ? -1.271 -4.698 38.094 1.00 65.19 379 SER A O 1
ATOM 2946 N N . ASN A 1 380 ? -1.739 -3.671 40.070 1.00 41.72 380 ASN A N 1
ATOM 2947 C CA . ASN A 1 380 ? -2.958 -2.961 39.665 1.00 41.72 380 ASN A CA 1
ATOM 2948 C C . ASN A 1 380 ? -2.659 -1.789 38.727 1.00 41.72 380 ASN A C 1
ATOM 2950 O O . ASN A 1 380 ? -1.682 -1.051 38.995 1.00 41.72 380 ASN A O 1
#

Organism: NCBI:txid2608793

Foldseek 3Di:
DDDWDWDWDDDPRDIDIDIDDDDPDDPVVVVVVQVVVQPDQDDPPDGDGDDDPDDDDVVVVVVVVVVVVVVVVVVVVPVPDPDPCPVVVLVVVLVVQQDDFFADDPVRWTAFPCLVPDQEAEEEADNLLRRQCSSLVNRNYTHQPFLNRDPRVQVSLVRHAYEYEYEQEPRRVNNVVSCVVRHDYFWYFYQHHPDGSNPDDSVRVVVRVVVIDTPVVVCVVVVVVVVVVVVVPDDDPDDDDDDDDDDDDDDDDDDDDDDDDDDDDDDDDDDDDDDDDDDDDDDDDDDPVLCVVVQVVAAPVQKKFFAFPVRDGPDIDHVVCVLVVLQVDALRGQEMAGADEDDLSNQVSCVVSQHQEYEYQYYDPHDDHDPRHHYYHVHD

Secondary structure (DSSP, 8-state):
--PPEEEEEEETTEEEEEEE----S-HHHHHHHHHHHHT--EETTEE----------HHHHHHHHHHHHHHHHHHHHHHH--SSTHHHHHHHHHHH--PPPEEETTTTEEE-TTTTT-SEEEEESSHHHHHHHHHTT---EEE--SSS--HHHHHHHTTSEEEEEE-SSHHHHHHHHHHHHHS--SEEEEPSTT--GGG--HHHHHHHHHT-EEHHHHHHHHHHHHHHHHHT--------------------------------------------------------GGGHHHHHHHTTTTEEEEE-TTS-EEEEEEHHHHHHHHHH--TT--EEEEEEEE-HHHHHHHHHTT--EEEEEEE---S---TT-EEEEEE-

Solvent-accessible surface area (backbone atoms only — not comparable to full-atom values): 22810 Å² total; per-residue (Å²): 113,56,75,72,46,74,52,76,49,74,56,96,95,45,75,52,68,51,80,46,73,50,66,82,63,53,75,67,60,48,49,55,51,49,56,57,52,39,69,42,54,58,58,87,97,42,83,41,83,45,76,86,86,80,89,80,71,62,67,62,59,49,49,52,53,50,51,55,48,50,53,50,52,51,56,59,56,55,75,76,49,84,87,78,40,67,65,59,50,49,53,52,51,32,70,73,41,60,66,71,78,35,66,45,72,96,81,56,32,46,21,27,77,35,47,86,78,45,67,48,37,35,41,27,45,34,61,59,36,38,52,43,36,19,42,69,68,45,37,27,24,34,32,38,72,51,62,70,67,48,67,72,55,38,62,47,27,73,76,35,50,24,31,40,42,28,34,22,47,74,67,27,51,50,31,52,57,40,43,66,73,72,30,58,60,52,27,42,25,50,35,61,81,79,36,50,56,62,75,50,51,68,69,53,50,53,49,29,63,71,65,41,40,47,41,82,68,48,50,62,56,58,56,51,50,53,55,55,57,55,69,73,63,69,80,81,80,81,79,88,78,90,82,92,77,90,83,84,89,77,89,84,86,82,86,88,87,82,91,85,90,80,89,82,89,85,84,87,90,82,88,87,90,83,87,84,85,89,78,91,73,86,88,74,84,79,77,58,78,83,48,45,68,61,48,66,74,27,57,90,65,42,28,25,39,37,18,28,90,86,74,45,78,76,44,79,42,50,48,90,49,41,77,59,50,54,75,73,59,62,84,64,38,31,34,39,43,34,40,41,70,41,39,46,71,57,53,53,52,35,52,79,52,61,25,39,36,45,37,22,41,30,70,46,85,60,89,76,78,59,95,73,42,47,78,46,48,78,47,130

Mean predicted aligned error: 22.45 Å

Sequence (380 aa):
MGRIDVNIKSSAGKSTGTISIPSSLDKIETSVLAASLETIDRIGPCVSTISISRVEDVRSSKRKQVIDRAKAIIIDLFDENVLESQEITERVKQAVRIEDIVFYGKENIPAGPNVQNSDAIIVVEGRADVTTLLKYGIKNAIAVGGTNVPQPVADLCKKKTVTAFTDGDRGGELIIKELLQVTDIDFISRAPDGKMVEDLTQKEIIKALHQKIPIEQAMGHYQAEERKSRSANVPFKRKTSDSLKRVQIKDHRPKKEEIVEEKTEEMESAKPKIEPVKQKTESVKPDIDRFQSHIDDISGSFTARLIDEKNHVLKEVPVRDLANELKDVKNSVKTVVFDGVITQRLVDIAFERGIENLVGIKKGSITKIPASLHVHATSN

InterPro domains:
  IPR006171 TOPRIM domain [PF13662] (120-181)
  IPR006171 TOPRIM domain [PS50880] (119-205)
  IPR006171 TOPRIM domain [SM00493] (119-188)
  IPR020607 DNA primase DnaG, archaea [MF_00007] (1-379)
  IPR034154 Archaeal primase DnaG/twinkle-like, TOPRIM domain [cd01029] (119-182)
  IPR050219 DnaG Primase [PTHR30313] (49-229)

Radius of gyration: 37.54 Å; Cα contacts (8 Å, |Δi|>4): 489; chains: 1; bounding box: 71×89×112 Å

Nearest PDB structures (foldseek):
  5vaz-assembly2_B  TM=7.592E-01  e=9.897E-05  Pseudomonas aeruginosa PAO1
  1eqn-assembly2_B  TM=7.400E-01  e=9.314E-05  Escherichia coli
  3b39-assembly1_A  TM=7.248E-01  e=1.117E-04  Escherichia coli K-12
  6l2m-assembly1_A-2  TM=5.759E-01  e=3.798E-02  Mycoplasma capricolum subsp. capricolum